Protein 3HM0 (pdb70)

InterPro domains:
  IPR006683 Thioesterase domain [PF03061] (31-117)
  IPR006684 Acyl-CoA thioester hydrolase YbgC/YbaW family [PIRSF003230] (13-144)
  IPR006684 Acyl-CoA thioester hydrolase YbgC/YbaW family [TIGR00051] (20-134)
  IPR008272 4-hydroxybenzoyl-CoA thioesterase, active site [PS01328] (21-38)
  IPR014166 Tol-Pal system-associated acyl-CoA thioesterase [TIGR02799] (16-141)
  IPR029069 HotDog domain superfamily [SSF54637] (15-143)
  IPR050563 4-hydroxybenzoyl-CoA thioesterase [PTHR31793] (11-143)

Foldseek 3Di:
DFWDKDKDWAAPVQDDPVQFGDPCVVVVVQVVSVQVVCVVVPCHQCNQQVCVVPFRKHKDWDDKDKDFDATHHHGFMKIKTKDWDADDFFKTKMWIWIDRPPRTGMIMIIIMGMAGPVRHTDTDDD/DWDKDKDWAAPVQDDPVQFGDPVCVVVVQVVSVVVVDVVPHAQQPQRPHFRKDKDWDDKDKDFDATHGHGQIKMKTKDWPADDFQKTKMWIFIARVPHTGMIMIIIIGMATPVGDGDTDDDD/DWDKDKDWAAPVQDDPVFFGDPCVVVVVVVVRVQVVCVVVVDGQVNQCPQPVNAGKDKDWPDKDKDFDATDGHGQIKMKIKDWDDDDQFKTKMWIFIDRPPHTGMIMIIIMGMDGPVRHTDGDD/DFWDKDKDAAAPVQCDPVQFGDPVVVVVVQVVSVVVVQVVVPDCPKDKDWPDKDKDFDATHGHGQIKMKIWDWPDDDFQKTKIWIWIARVPHTGMIMIIIMGMDHPVGDGDGDD

Solvent-accessible surface area: 21545 Å² total; per-residue (Å²): 143,81,62,64,92,66,100,9,60,1,13,35,12,3,3,13,36,18,29,28,6,7,20,5,29,8,0,15,0,0,9,15,3,17,10,20,24,25,60,93,101,48,37,37,16,62,84,4,17,67,24,101,94,70,60,86,14,22,52,37,11,47,42,0,57,0,59,15,50,128,62,0,86,60,64,21,64,0,22,1,54,1,70,44,58,139,119,109,40,39,86,8,40,2,40,0,42,0,25,75,56,178,41,59,6,0,24,1,87,2,24,5,1,1,24,6,116,141,38,37,93,95,76,34,69,259,129,59,58,85,66,98,6,57,1,10,18,14,3,4,10,36,36,27,38,5,7,23,4,28,8,0,14,0,0,10,20,3,19,32,16,22,60,89,85,86,92,107,48,33,90,30,80,145,70,61,15,22,15,77,33,13,49,53,0,61,0,54,12,64,127,66,0,78,15,13,23,80,0,17,1,58,1,82,66,54,148,86,84,23,45,74,14,56,4,46,0,53,0,19,78,61,105,44,60,6,0,36,6,54,3,33,6,3,2,18,6,114,153,32,33,99,97,174,31,98,107,165,119,79,69,87,66,100,7,62,1,13,35,14,3,3,12,53,30,29,37,4,9,20,5,28,8,0,13,0,0,9,17,3,26,9,15,24,26,50,88,80,66,70,33,15,57,78,9,26,77,30,77,57,68,76,113,3,29,65,37,13,36,50,0,55,0,59,15,53,142,68,0,84,50,64,18,74,0,21,1,54,1,73,57,47,166,116,124,44,48,86,25,66,8,44,0,55,0,16,77,57,169,52,64,5,0,33,3,123,2,32,5,2,5,20,34,75,93,40,47,90,25,74,53,125,153,79,72,54,78,60,99,5,61,1,12,21,13,4,3,12,38,33,26,34,6,9,21,5,27,8,0,15,0,0,11,23,2,22,31,16,19,44,66,87,90,72,101,137,147,88,20,105,40,10,61,48,0,50,0,56,14,49,130,72,0,87,11,21,20,70,0,19,1,60,1,73,49,59,144,119,51,47,44,109,16,42,2,34,0,62,0,24,76,56,177,47,63,4,1,39,4,136,1,38,6,7,20,30,10,77,101,42,45,82,98,75,45,185

Secondary structure (DSSP, 8-state):
-PPEEEEEE--GGGB-TTSSB-TTHHHHHHHHHHHHHHHTTS--HHHHHHTTTSS-EEEEEEEEEEEE-SPPPTTPEEEEEEEEEEE-SSEEEEEEEEEETTEEEEEEEEEEEEEETTS-B-PPP-/--EEEEEE--GGGB-TTSBB-HHHHHHHHHHHHHHHHHH---TTT-TTSS-EEEEEEEEEEEE-S--BTTPEEEEEEEEEEE-SSEEEEEEEEEETTEEEEEEEEEEEEEETT--B------/-PEEEEEE--GGGB-TTSBB-HHHHHHHHHHHHHHHHHHTT--HHHHTTTSSSS--EEEEEEEEEEE-SPPBTT-EEEEEEEEEEE-SSEEEEEEEEEETTEEEEEEEEEEEEE-TTS-B----/-PPEEEEEE--GGGB-TTSSB-TTHHHHHHHHHHHHHHHTTT---EEEEEEEEEEEE-S---TT-EEEEEEEEEEE-SSEEEEEEEEEETTEEEEEEEEEEEEEETTS-B----

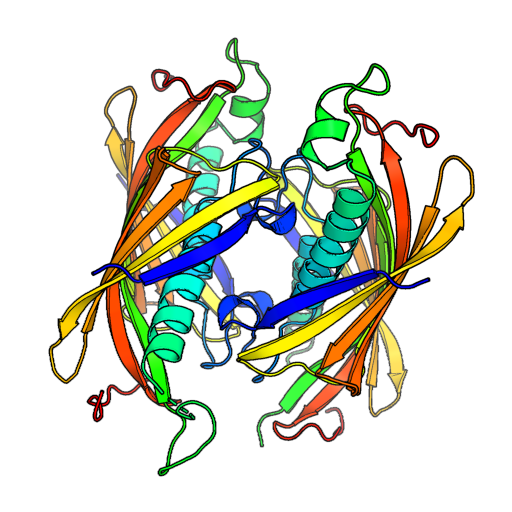Radius of gyration: 22.09 Å; Cα contacts (8 Å, |Δi|>4): 1169; chains: 4; bounding box: 58×60×54 Å

Organism: Bartonella henselae (strain ATCC 49882 / DSM 28221 / CCUG 30454 / Houston 1) (NCBI:txid283166)

CATH classification: 3.10.129.10

Sequence (486 aa):
NAFHDFQARVYVADTDFSGVVYHARYLEFFERGRSEFLRDTGFNNTLLASGVEGEKLFFVVRHMEINFSRPAQIDNLLTIKTRISRLQGARFFMEQYILHGESMLVTAKVEIALINEEGKPRRLPKAFHDFQARVYVADTDFSGVVYHARYLEFFERGRSEFLRDTGLLASGVEGEKLFFVVRHMEINFSRPAQIDNLLTIKTRISRLQGARFFMEQYILHGESMLVTAKVEIALINEEGKPRRLPKEAFHDFQARVYVADTDFSGVVYHARYLEFFERGRSEFLRDTGFNNTLLASGVEGEKLFFVVRHMEINFSRPAQIDNLLTIKTRISRLQGARFFMEQYILHGESMLVTAKVEIALINEEGKPRRLPNAFHDFQARVYVADTDFSGVVYHARYLEFFERGRSEFLRDTGFEKLFFVVRHMEINFSRPAQIDNLLTIKTRISRLQGARFFMEQYILHGESMLVTAKVEIALINEEGKPRRLP

B-factor: mean 37.35, std 13.39, range [11.62, 83.62]

Nearest PDB structures (foldseek):
  3hm0-assembly1_C  TM=9.930E-01  e=1.704E-21  Bartonella henselae
  3hm0-assembly1_B  TM=9.933E-01  e=1.214E-20  Bartonella henselae
  3hm0-assembly1_D  TM=9.948E-01  e=3.329E-19  Bartonella henselae
  5byu-assembly1_A  TM=9.164E-01  e=1.065E-09  Legionella pneumophila subsp. pneumophila str. Philadelphia 1
  8qs0-assembly2_DDD  TM=8.068E-01  e=2.323E-06  Lemna aequinoctialis

Structure (mmCIF, N/CA/C/O backbone):
data_3HM0
#
_entry.id   3HM0
#
_cell.length_a   62.639
_cell.length_b   87.853
_cell.length_c   96.910
_cell.angle_alpha   90.000
_cell.angle_beta   90.000
_cell.angle_gamma   90.000
#
_symmetry.space_group_name_H-M   'P 21 21 21'
#
loop_
_entity.id
_entity.type
_entity.pdbx_description
1 polymer 'Probable Thioesterase'
2 water water
#
loop_
_atom_site.group_PDB
_atom_site.id
_atom_site.type_symbol
_atom_site.label_atom_id
_atom_site.label_alt_id
_atom_site.label_comp_id
_atom_site.label_asym_id
_atom_site.label_entity_id
_atom_site.label_seq_id
_atom_site.pdbx_PDB_ins_code
_atom_site.Cartn_x
_atom_site.Cartn_y
_atom_site.Cartn_z
_atom_site.occupancy
_atom_site.B_iso_or_equiv
_atom_site.auth_seq_id
_atom_site.auth_comp_id
_atom_site.auth_asym_id
_atom_site.auth_atom_id
_atom_site.pdbx_PDB_model_num
ATOM 1 N N . ASN A 1 34 ? 65.062 48.208 18.621 1.00 56.26 13 ASN A N 1
ATOM 2 C CA . ASN A 1 34 ? 64.058 47.992 17.542 1.00 56.49 13 ASN A CA 1
ATOM 3 C C . ASN A 1 34 ? 62.649 47.658 18.074 1.00 56.04 13 ASN A C 1
ATOM 4 O O . ASN A 1 34 ? 62.250 46.481 18.150 1.00 56.10 13 ASN A O 1
ATOM 9 N N . ALA A 1 35 ? 61.903 48.708 18.423 1.00 55.11 14 ALA A N 1
ATOM 10 C CA . ALA A 1 35 ? 60.587 48.573 19.048 1.00 54.12 14 ALA A CA 1
ATOM 11 C C . ALA A 1 35 ? 59.484 48.179 18.058 1.00 53.26 14 ALA A C 1
ATOM 12 O O . ALA A 1 35 ? 59.636 48.342 16.853 1.00 53.47 14 ALA A O 1
ATOM 14 N N . PHE A 1 36 ? 58.389 47.638 18.585 1.00 52.45 15 PHE A N 1
ATOM 15 C CA . PHE A 1 36 ? 57.165 47.401 17.816 1.00 51.52 15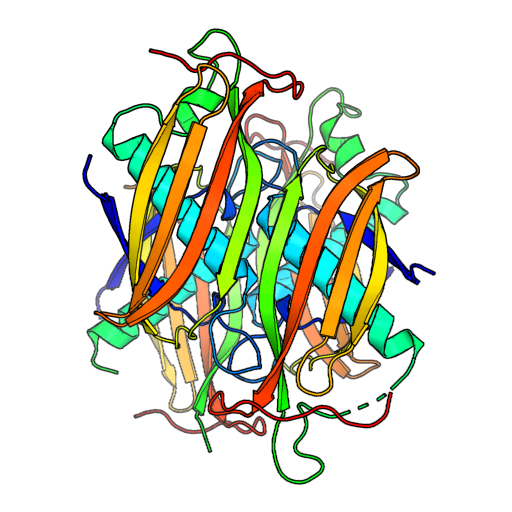 PHE A CA 1
ATOM 16 C C . PHE A 1 36 ? 56.329 48.672 17.739 1.00 50.89 15 PHE A C 1
ATOM 17 O O . PHE A 1 36 ? 55.943 49.217 18.768 1.00 51.20 15 PHE A O 1
ATOM 25 N N . HIS A 1 37 ? 56.033 49.139 16.533 1.00 49.93 16 HIS A N 1
ATOM 26 C CA . HIS A 1 37 ? 55.114 50.259 16.379 1.00 48.86 16 HIS A CA 1
ATOM 27 C C . HIS A 1 37 ? 53.702 49.787 16.654 1.00 47.86 16 HIS A C 1
ATOM 28 O O . HIS A 1 37 ? 53.319 48.704 16.220 1.00 47.90 16 HIS A O 1
ATOM 35 N N . ASP A 1 38 ? 52.946 50.604 17.383 1.00 46.66 17 ASP A N 1
ATOM 36 C CA . ASP A 1 38 ? 51.578 50.285 17.781 1.00 45.52 17 ASP A CA 1
ATOM 37 C C . ASP A 1 38 ? 50.560 51.104 16.994 1.00 44.37 17 ASP A C 1
ATOM 38 O O . ASP A 1 38 ? 50.687 52.336 16.870 1.00 44.13 17 ASP A O 1
ATOM 43 N N . PHE A 1 39 ? 49.550 50.403 16.477 1.00 42.64 18 PHE A N 1
ATOM 44 C CA . PHE A 1 39 ? 48.409 51.029 15.830 1.00 40.86 18 PHE A CA 1
ATOM 45 C C . PHE A 1 39 ? 47.073 50.341 16.158 1.00 39.69 18 PHE A C 1
ATOM 46 O O . PHE A 1 39 ? 46.964 49.113 16.136 1.00 39.40 18 PHE A O 1
ATOM 54 N N . GLN A 1 40 ? 46.055 51.141 16.450 1.00 38.09 19 GLN A N 1
ATOM 55 C CA . GLN A 1 40 ? 44.755 50.602 16.812 1.00 37.20 19 GLN A CA 1
ATOM 56 C C . GLN A 1 40 ? 43.720 50.734 15.687 1.00 36.19 19 GLN A C 1
ATOM 57 O O . GLN A 1 40 ? 43.725 51.698 14.921 1.00 36.26 19 GLN A O 1
ATOM 63 N N . ALA A 1 41 ? 42.847 49.742 15.589 1.00 34.67 20 ALA A N 1
ATOM 64 C CA . ALA A 1 41 ? 41.681 49.828 14.724 1.00 33.52 20 ALA A CA 1
ATOM 65 C C . ALA A 1 41 ? 40.527 49.099 15.377 1.00 32.11 20 ALA A C 1
ATOM 66 O O . ALA A 1 41 ? 40.725 48.125 16.106 1.00 32.04 20 ALA A O 1
ATOM 68 N N . ARG A 1 42 ? 39.333 49.607 15.124 1.00 30.64 21 ARG A N 1
ATOM 69 C CA . ARG A 1 42 ? 38.086 49.036 15.608 1.00 29.61 21 ARG A CA 1
ATOM 70 C C . ARG A 1 42 ? 37.528 48.025 14.581 1.00 28.15 21 ARG A C 1
ATOM 71 O O . ARG A 1 42 ? 37.788 48.128 13.384 1.00 27.15 21 ARG A O 1
ATOM 79 N N . VAL A 1 43 ? 36.773 47.044 15.057 1.00 26.94 22 VAL A N 1
ATOM 80 C CA . VAL A 1 43 ? 36.123 46.099 14.167 1.00 25.67 22 VAL A CA 1
ATOM 81 C C . VAL A 1 43 ? 34.682 46.538 13.968 1.00 25.58 22 VAL A C 1
ATOM 82 O O . VAL A 1 43 ? 33.934 46.721 14.928 1.00 25.27 22 VAL A O 1
ATOM 86 N N . TYR A 1 44 ? 34.308 46.673 12.705 1.00 24.82 23 TYR A N 1
ATOM 87 C CA . TYR A 1 44 ? 32.985 47.064 12.302 1.00 24.28 23 TYR A CA 1
ATOM 88 C C . TYR A 1 44 ? 32.280 45.916 11.581 1.00 23.86 23 TYR A C 1
ATOM 89 O O . TYR A 1 44 ? 32.889 44.871 11.344 1.00 24.13 23 TYR A O 1
ATOM 98 N N . VAL A 1 45 ? 31.006 46.101 11.220 1.00 23.32 24 VAL A N 1
ATOM 99 C CA . VAL A 1 45 ? 30.239 45.025 10.592 1.00 22.57 24 VAL A CA 1
ATOM 100 C C . VAL A 1 45 ? 30.935 44.482 9.328 1.00 22.78 24 VAL A C 1
ATOM 101 O O . VAL A 1 45 ? 30.952 43.269 9.074 1.00 23.19 24 VAL A O 1
ATOM 105 N N . ALA A 1 46 ? 31.528 45.396 8.558 1.00 22.40 25 ALA A N 1
ATOM 106 C CA . ALA A 1 46 ? 32.237 45.088 7.328 1.00 21.27 25 ALA A CA 1
ATOM 107 C C . ALA A 1 46 ? 33.320 44.026 7.545 1.00 21.39 25 ALA A C 1
ATOM 108 O O . ALA A 1 46 ? 33.622 43.239 6.651 1.00 21.86 25 ALA A O 1
ATOM 110 N N . ASP A 1 47 ? 33.900 43.995 8.733 1.00 21.42 26 ASP A N 1
ATOM 111 C CA . ASP A 1 47 ? 35.065 43.144 8.971 1.00 21.78 26 ASP A CA 1
ATOM 112 C C . ASP A 1 47 ? 34.675 41.687 9.267 1.00 22.57 26 ASP A C 1
ATOM 113 O O . ASP A 1 47 ? 35.531 40.797 9.230 1.00 22.55 26 ASP A O 1
ATOM 118 N N . THR A 1 48 ? 33.379 41.459 9.505 1.00 22.92 27 THR A N 1
ATOM 119 C CA . THR A 1 48 ? 32.890 40.209 10.071 1.00 23.22 27 THR A CA 1
ATOM 120 C C . THR A 1 48 ? 32.340 39.277 9.011 1.00 23.95 27 THR A C 1
ATOM 121 O O . THR A 1 48 ? 32.064 39.711 7.870 1.00 24.69 27 THR A O 1
ATOM 125 N N . ASP A 1 49 ? 32.208 37.996 9.380 1.00 23.61 28 ASP A N 1
ATOM 126 C CA . ASP A 1 49 ? 31.525 37.030 8.523 1.00 23.63 28 ASP A CA 1
ATOM 127 C C . ASP A 1 49 ? 30.365 36.329 9.203 1.00 23.86 28 ASP A C 1
ATOM 128 O O . ASP A 1 49 ? 30.056 36.585 10.369 1.00 23.35 28 ASP A O 1
ATOM 133 N N . PHE A 1 50 ? 29.713 35.436 8.468 1.00 24.60 29 PHE A N 1
ATOM 134 C CA . PHE A 1 50 ? 28.575 34.725 9.041 1.00 25.70 29 PHE A CA 1
ATOM 135 C C . PHE A 1 50 ? 28.891 33.856 10.276 1.00 26.08 29 PHE A C 1
ATOM 136 O O . PHE A 1 50 ? 27.974 33.487 10.993 1.00 27.52 29 PHE A O 1
ATOM 144 N N . SER A 1 51 ? 30.164 33.585 10.565 1.00 25.52 30 SER A N 1
ATOM 145 C CA . SER A 1 51 ? 30.501 32.772 11.731 1.00 25.03 30 SER A CA 1
ATOM 146 C C . SER A 1 51 ? 30.557 33.611 12.982 1.00 25.23 30 SER A C 1
ATOM 147 O O . SER A 1 51 ? 30.859 33.099 14.055 1.00 25.54 30 SER A O 1
ATOM 150 N N . GLY A 1 52 ? 30.292 34.911 12.848 1.00 25.22 31 GLY A N 1
ATOM 151 C CA . GLY A 1 52 ? 30.158 35.791 14.012 1.00 24.10 31 GLY A CA 1
ATOM 152 C C . GLY A 1 52 ? 31.354 36.658 14.331 1.00 24.39 31 GLY A C 1
ATOM 153 O O . GLY A 1 52 ? 31.276 37.502 15.225 1.00 25.22 31 GLY A O 1
ATOM 154 N N . VAL A 1 53 ? 32.464 36.482 13.612 1.00 23.74 32 VAL A N 1
ATOM 155 C CA . VAL A 1 53 ? 33.722 37.149 13.973 1.00 22.82 32 VAL A CA 1
ATOM 156 C C . VAL A 1 53 ? 34.446 37.673 12.737 1.00 22.37 32 VAL A C 1
ATOM 157 O O . VAL A 1 53 ? 33.918 37.596 11.628 1.00 22.53 32 VAL A O 1
ATOM 161 N N . VAL A 1 54 ? 35.643 38.215 12.911 1.00 21.30 33 VAL A N 1
ATOM 162 C CA . VAL A 1 54 ? 36.327 38.862 11.794 1.00 20.32 33 VAL A CA 1
ATOM 163 C C . VAL A 1 54 ? 36.653 37.863 10.684 1.00 20.41 33 VAL A C 1
ATOM 164 O O . VAL A 1 54 ? 37.220 36.817 10.947 1.00 21.53 33 VAL A O 1
ATOM 168 N N . TYR A 1 55 ? 36.296 38.180 9.442 1.00 20.19 34 TYR A N 1
ATOM 169 C CA . TYR A 1 55 ? 36.600 37.313 8.303 1.00 19.42 34 TYR A CA 1
ATOM 170 C C . TYR A 1 55 ? 38.118 37.198 8.200 1.00 20.08 34 TYR A C 1
ATOM 171 O O . TYR A 1 55 ? 38.839 38.163 8.521 1.00 20.05 34 TYR A O 1
ATOM 180 N N . HIS A 1 56 ? 38.615 36.034 7.764 1.00 20.51 35 HIS A N 1
ATOM 181 C CA . HIS A 1 56 ? 40.062 35.753 7.858 1.00 20.57 35 HIS A CA 1
ATOM 182 C C . HIS A 1 56 ? 40.890 36.704 6.991 1.00 20.14 35 HIS A C 1
ATOM 183 O O . HIS A 1 56 ? 41.949 37.153 7.411 1.00 20.54 35 HIS A O 1
ATOM 190 N N . ALA A 1 57 ? 40.394 37.038 5.806 1.00 19.56 36 ALA A N 1
ATOM 191 C CA . ALA A 1 57 ? 41.120 37.960 4.908 1.00 19.07 36 ALA A CA 1
ATOM 192 C C . ALA A 1 57 ? 41.138 39.409 5.395 1.00 19.19 36 ALA A C 1
ATOM 193 O O . ALA A 1 57 ? 41.995 40.160 4.981 1.00 19.90 36 ALA A O 1
ATOM 195 N N . ARG A 1 58 ? 40.209 39.811 6.267 1.00 19.27 37 ARG A N 1
ATOM 196 C CA . ARG A 1 58 ? 40.224 41.187 6.757 1.00 19.54 37 ARG A CA 1
ATOM 197 C C . ARG A 1 58 ? 41.415 41.455 7.687 1.00 20.17 37 ARG A C 1
ATOM 198 O O . ARG A 1 58 ? 41.915 42.587 7.738 1.00 20.06 37 ARG A O 1
ATOM 206 N N . TYR A 1 59 ? 41.888 40.421 8.389 1.00 20.78 38 TYR A N 1
ATOM 207 C CA . TYR A 1 59 ? 43.122 40.560 9.192 1.00 21.96 38 TYR A CA 1
ATOM 208 C C . TYR A 1 59 ? 44.279 41.040 8.341 1.00 22.07 38 TYR A C 1
ATOM 209 O O . TYR A 1 59 ? 45.111 41.784 8.830 1.00 23.09 38 TYR A O 1
ATOM 218 N N . LEU A 1 60 ? 44.335 40.632 7.075 1.00 22.31 39 LEU A N 1
ATOM 219 C CA . LEU A 1 60 ? 45.369 41.138 6.167 1.00 23.24 39 LEU A CA 1
ATOM 220 C C . LEU A 1 60 ? 45.203 42.638 5.850 1.00 24.18 39 LEU A C 1
ATOM 221 O O . LEU A 1 60 ? 46.184 43.313 5.561 1.00 24.07 39 LEU A O 1
ATOM 226 N N . GLU A 1 61 ? 43.972 43.148 5.893 1.00 25.15 40 GLU A N 1
ATOM 227 C CA . GLU A 1 61 ? 43.755 44.594 5.746 1.00 25.56 40 GLU A CA 1
ATOM 228 C C . GLU A 1 61 ? 44.300 45.322 6.941 1.00 25.46 40 GLU A C 1
ATOM 229 O O . GLU A 1 61 ? 44.966 46.348 6.783 1.00 25.65 40 GLU A O 1
ATOM 235 N N . PHE A 1 62 ? 44.039 44.777 8.130 1.00 25.31 41 PHE A N 1
ATOM 236 C CA . PHE A 1 62 ? 44.560 45.349 9.364 1.00 25.55 41 PHE A CA 1
ATOM 237 C C . PHE A 1 62 ? 46.097 45.320 9.394 1.00 25.57 41 PHE A C 1
ATOM 238 O O . PHE A 1 62 ? 46.733 46.308 9.762 1.00 25.81 41 PHE A O 1
ATOM 246 N N . PHE A 1 63 ? 46.701 44.206 8.977 1.00 25.59 42 PHE A N 1
ATOM 247 C CA . PHE A 1 63 ? 48.169 44.132 8.866 1.00 25.30 42 PHE A CA 1
ATOM 248 C C . PHE A 1 63 ? 48.726 45.166 7.907 1.00 26.04 42 PHE A C 1
ATOM 249 O O . PHE A 1 63 ? 49.763 45.744 8.190 1.00 25.84 42 PHE A O 1
ATOM 257 N N . GLU A 1 64 ? 48.049 45.370 6.768 1.00 27.02 43 GLU A N 1
ATOM 258 C CA . GLU A 1 64 ? 48.403 46.417 5.802 1.00 28.58 43 GLU A CA 1
ATOM 259 C C . GLU A 1 64 ? 48.380 47.837 6.432 1.00 29.07 43 GLU A C 1
ATOM 260 O O . GLU A 1 64 ? 49.285 48.631 6.191 1.00 29.33 43 GLU A O 1
ATOM 266 N N . ARG A 1 65 ? 47.364 48.132 7.247 1.00 29.42 44 ARG A N 1
ATOM 267 C CA . ARG A 1 65 ? 47.305 49.379 8.033 1.00 29.60 44 ARG A CA 1
ATOM 268 C C . ARG A 1 65 ? 48.536 49.556 8.918 1.00 29.63 44 ARG A C 1
ATOM 269 O O . ARG A 1 65 ? 49.091 50.655 9.011 1.00 29.35 44 ARG A O 1
ATOM 277 N N . GLY A 1 66 ? 48.956 48.470 9.560 1.00 29.77 45 GLY A N 1
ATOM 278 C CA . GLY A 1 66 ? 50.136 48.488 10.424 1.00 29.76 45 GLY A CA 1
ATOM 279 C C . GLY A 1 66 ? 51.372 48.886 9.645 1.00 29.74 45 GLY A C 1
ATOM 280 O O . GLY A 1 66 ? 52.104 49.768 10.063 1.00 29.65 45 GLY A O 1
ATOM 281 N N . ARG A 1 67 ? 51.579 48.235 8.501 1.00 29.80 46 ARG A N 1
ATOM 282 C CA . ARG A 1 67 ? 52.725 48.480 7.641 1.00 29.95 46 ARG A CA 1
ATOM 283 C C . ARG A 1 67 ? 52.696 49.886 7.080 1.00 30.63 46 ARG A C 1
ATOM 284 O O . ARG A 1 67 ? 53.693 50.573 7.150 1.00 32.09 46 ARG A O 1
ATOM 292 N N . SER A 1 68 ? 51.569 50.318 6.521 1.00 30.92 47 SER A N 1
ATOM 293 C CA . SER A 1 68 ? 51.442 51.677 5.987 1.00 31.37 47 SER A CA 1
ATOM 294 C C . SER A 1 68 ? 51.721 52.760 7.032 1.00 32.13 47 SER A C 1
ATOM 295 O O . SER A 1 68 ? 52.269 53.807 6.701 1.00 32.58 47 SER A O 1
ATOM 298 N N . GLU A 1 69 ? 51.320 52.508 8.274 1.00 33.07 48 GLU A N 1
ATOM 299 C CA . GLU A 1 69 ? 51.474 53.483 9.336 1.00 34.90 48 GLU A CA 1
ATOM 300 C C . GLU A 1 69 ? 52.918 53.516 9.808 1.00 36.58 48 GLU A C 1
ATOM 301 O O . GLU A 1 69 ? 53.401 54.549 10.292 1.00 36.98 48 GLU A O 1
ATOM 307 N N . PHE A 1 70 ? 53.594 52.377 9.673 1.00 38.02 49 PHE A N 1
ATOM 308 C CA . PHE A 1 70 ? 55.023 52.276 9.917 1.00 39.32 49 PHE A CA 1
ATOM 309 C C . PHE A 1 70 ? 55.719 53.158 8.883 1.00 40.48 49 PHE A C 1
ATOM 310 O O . PHE A 1 70 ? 56.496 54.042 9.240 1.00 40.47 49 PHE A O 1
ATOM 318 N N . LEU A 1 71 ? 55.394 52.941 7.610 1.00 41.64 50 LEU A N 1
ATOM 319 C CA . LEU A 1 71 ? 56.025 53.655 6.513 1.00 43.34 50 LEU A CA 1
ATOM 320 C C . LEU A 1 71 ? 55.840 55.164 6.627 1.00 44.40 50 LEU A C 1
ATOM 321 O O . LEU A 1 71 ? 56.761 55.919 6.376 1.00 44.59 50 LEU A O 1
ATOM 326 N N . ARG A 1 7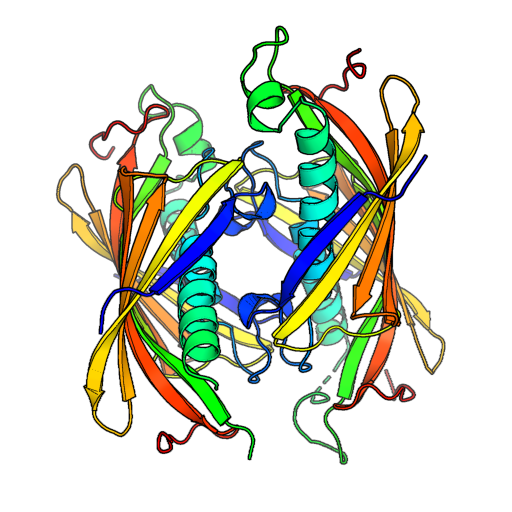2 ? 54.654 55.597 7.034 1.00 46.03 51 ARG A N 1
ATOM 327 C CA . ARG A 1 72 ? 54.377 57.015 7.189 1.00 47.37 51 ARG A CA 1
ATOM 328 C C . ARG A 1 72 ? 55.087 57.581 8.433 1.00 48.68 51 ARG A C 1
ATOM 329 O O . ARG A 1 72 ? 55.474 58.758 8.453 1.00 49.26 51 ARG A O 1
ATOM 337 N N . ASP A 1 73 ? 55.277 56.735 9.454 1.00 49.66 52 ASP A N 1
ATOM 338 C CA . ASP A 1 73 ? 55.932 57.128 10.714 1.00 50.11 52 ASP A CA 1
ATOM 339 C C . ASP A 1 73 ? 57.354 57.600 10.468 1.00 50.95 52 ASP A C 1
ATOM 340 O O . ASP A 1 73 ? 57.997 58.168 11.367 1.00 51.08 52 ASP A O 1
ATOM 345 N N . THR A 1 74 ? 57.844 57.322 9.256 1.00 51.27 53 THR A N 1
ATOM 346 C CA . THR A 1 74 ? 59.233 57.550 8.899 1.00 51.29 53 THR A CA 1
ATOM 347 C C . THR A 1 74 ? 59.318 58.583 7.781 1.00 51.38 53 THR A C 1
ATOM 348 O O . THR A 1 74 ? 60.089 59.534 7.881 1.00 51.89 53 THR A O 1
ATOM 352 N N . GLY A 1 75 ? 58.540 58.395 6.715 1.00 51.18 54 GLY A N 1
ATOM 353 C CA . GLY A 1 75 ? 58.520 59.374 5.640 1.00 50.74 54 GLY A CA 1
ATOM 354 C C . GLY A 1 75 ? 57.958 58.968 4.294 1.00 50.33 54 GLY A C 1
ATOM 355 O O . GLY A 1 75 ? 57.199 59.729 3.698 1.00 51.25 54 GLY A O 1
ATOM 356 N N . PHE A 1 76 ? 58.317 57.789 3.794 1.00 49.51 55 PHE A N 1
ATOM 357 C CA . PHE A 1 76 ? 57.996 57.442 2.399 1.00 48.33 55 PHE A CA 1
ATOM 358 C C . PHE A 1 76 ? 56.618 56.781 2.208 1.00 47.67 55 PHE A C 1
ATOM 359 O O . PHE A 1 76 ? 56.537 55.545 2.052 1.00 47.92 55 PHE A O 1
ATOM 361 N N . ASN A 1 77 ? 55.545 57.582 2.200 1.00 45.69 56 ASN A N 1
ATOM 362 C CA . ASN A 1 77 ? 54.203 57.012 2.027 1.00 44.34 56 ASN A CA 1
ATOM 363 C C . ASN A 1 77 ? 53.933 56.430 0.626 1.00 43.14 56 ASN A C 1
ATOM 364 O O . ASN A 1 77 ? 54.778 56.540 -0.273 1.00 43.28 56 ASN A O 1
ATOM 369 N N . ASN A 1 78 ? 52.766 55.822 0.441 1.00 41.23 57 ASN A N 1
ATOM 370 C CA . ASN A 1 78 ? 52.459 55.134 -0.811 1.00 40.08 57 ASN A CA 1
ATOM 371 C C . ASN A 1 78 ? 52.267 56.091 -1.983 1.00 39.39 57 ASN A C 1
ATOM 372 O O . ASN A 1 78 ? 52.575 55.759 -3.130 1.00 38.89 57 ASN A O 1
ATOM 377 N N . THR A 1 79 ? 51.764 57.285 -1.677 1.00 38.91 58 THR A N 1
ATOM 378 C CA . THR A 1 79 ? 51.618 58.363 -2.652 1.00 38.01 58 THR A CA 1
ATOM 379 C C . THR A 1 79 ? 52.983 58.888 -3.122 1.00 37.09 58 THR A C 1
ATOM 380 O O . THR A 1 79 ? 53.155 59.174 -4.309 1.00 36.50 58 THR A O 1
ATOM 384 N N . LEU A 1 80 ? 53.942 58.999 -2.202 1.00 35.94 59 LEU A N 1
ATOM 385 C CA . LEU A 1 80 ? 55.272 59.498 -2.545 1.00 35.55 59 LEU A CA 1
ATOM 386 C C . LEU A 1 80 ? 55.996 58.554 -3.491 1.00 34.95 59 LEU A C 1
ATOM 387 O O . LEU A 1 80 ? 56.443 58.971 -4.568 1.00 34.36 59 LEU A O 1
ATOM 392 N N . LEU A 1 81 ? 56.070 57.281 -3.100 1.00 34.23 60 LEU A N 1
ATOM 393 C CA . LEU A 1 81 ? 56.608 56.223 -3.955 1.00 34.10 60 LEU A CA 1
ATOM 394 C C . LEU A 1 81 ? 55.884 56.093 -5.301 1.00 34.11 60 LEU A C 1
ATOM 395 O O . LEU A 1 81 ? 56.528 55.881 -6.345 1.00 34.25 60 LEU A O 1
ATOM 400 N N . ALA A 1 82 ? 54.560 56.245 -5.288 1.00 33.68 61 ALA A N 1
ATOM 401 C CA . ALA A 1 82 ? 53.771 56.098 -6.516 1.00 33.52 61 ALA A CA 1
ATOM 402 C C . ALA A 1 82 ? 53.834 57.309 -7.416 1.00 33.49 61 ALA A C 1
ATOM 403 O O . ALA A 1 82 ? 53.495 57.210 -8.582 1.00 33.97 61 ALA A O 1
ATOM 405 N N . SER A 1 83 ? 54.226 58.458 -6.875 1.00 33.72 62 SER A N 1
ATOM 406 C CA . SER A 1 83 ? 54.125 59.731 -7.599 1.00 33.90 62 SER A CA 1
ATOM 407 C C . SER A 1 83 ? 55.044 59.797 -8.809 1.00 34.27 62 SER A C 1
ATOM 408 O O . SER A 1 83 ? 54.679 60.354 -9.827 1.00 34.68 62 SER A O 1
ATOM 411 N N . GLY A 1 84 ? 56.224 59.200 -8.699 1.00 34.91 63 GLY A N 1
ATOM 412 C CA . GLY A 1 84 ? 57.233 59.289 -9.735 1.00 35.78 63 GLY A CA 1
ATOM 413 C C . GLY A 1 84 ? 58.447 60.076 -9.267 1.00 36.65 63 GLY A C 1
ATOM 414 O O . GLY A 1 84 ? 59.457 60.126 -9.961 1.00 36.52 63 GLY A O 1
ATOM 415 N N . VAL A 1 85 ? 58.348 60.674 -8.082 1.00 37.61 64 VAL A N 1
ATOM 416 C CA . VAL A 1 85 ? 59.377 61.561 -7.550 1.00 39.04 64 VAL A CA 1
ATOM 417 C C . VAL A 1 85 ? 60.792 60.979 -7.572 1.00 40.08 64 VAL A C 1
ATOM 418 O O . VAL A 1 85 ? 61.763 61.710 -7.771 1.00 40.83 64 VAL A O 1
ATOM 422 N N . GLU A 1 86 ? 60.889 59.667 -7.358 1.00 40.88 65 GLU A N 1
ATOM 423 C CA . GLU A 1 86 ? 62.153 58.954 -7.291 1.00 41.09 65 GLU A CA 1
ATOM 424 C C . GLU A 1 86 ? 62.740 58.693 -8.686 1.00 41.21 65 GLU A C 1
ATOM 425 O O . GLU A 1 86 ? 63.839 58.169 -8.819 1.00 41.74 65 GLU A O 1
ATOM 431 N N . GLY A 1 87 ? 62.023 59.075 -9.733 1.00 41.60 66 GLY A N 1
ATOM 432 C CA . GLY A 1 87 ? 62.492 58.827 -11.099 1.00 41.94 66 GLY A CA 1
ATOM 433 C C . GLY A 1 87 ? 61.526 57.959 -11.883 1.00 42.18 66 GLY A C 1
ATOM 434 O O . GLY A 1 87 ? 61.298 58.188 -13.077 1.00 42.61 66 GLY A O 1
ATOM 435 N N . GLU A 1 88 ? 60.968 56.959 -11.202 1.00 41.86 67 GLU A N 1
ATOM 436 C CA . GLU A 1 88 ? 59.849 56.160 -11.710 1.00 41.56 67 GLU A CA 1
ATOM 437 C C . GLU A 1 88 ? 58.854 55.897 -10.578 1.00 41.10 67 GLU A C 1
ATOM 438 O O . GLU A 1 88 ? 59.174 56.087 -9.404 1.00 41.01 67 GLU A O 1
ATOM 444 N N . LYS A 1 89 ? 57.650 55.458 -10.931 1.00 40.70 68 LYS A N 1
ATOM 445 C CA . LYS A 1 89 ? 56.649 55.115 -9.933 1.00 40.32 68 LYS A CA 1
ATOM 446 C C . LYS A 1 89 ? 56.997 53.777 -9.297 1.00 39.90 68 LYS A C 1
ATOM 447 O O . LYS A 1 89 ? 57.483 52.869 -9.967 1.00 39.72 68 LYS A O 1
ATOM 453 N N . LEU A 1 90 ? 56.763 53.670 -7.995 1.00 39.21 69 LEU A N 1
ATOM 454 C CA . LEU A 1 90 ? 57.241 52.531 -7.223 1.00 38.86 69 LEU A CA 1
ATOM 455 C C . LEU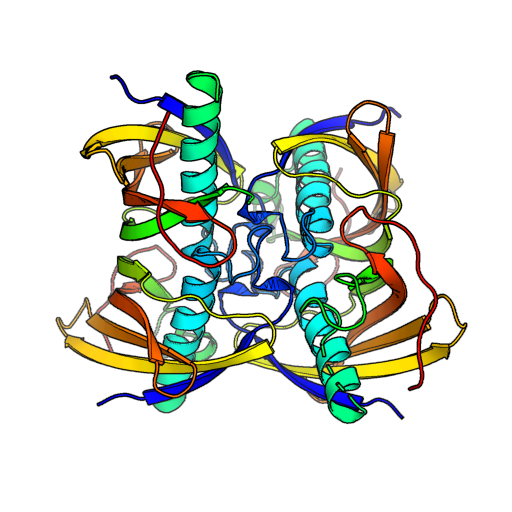 A 1 90 ? 56.178 52.069 -6.258 1.00 38.11 69 LEU A C 1
ATOM 456 O O . LEU A 1 90 ? 55.486 52.889 -5.674 1.00 38.63 69 LEU A O 1
ATOM 461 N N . PHE A 1 91 ? 56.048 50.756 -6.097 1.00 37.29 70 PHE A N 1
ATOM 462 C CA . PHE A 1 91 ? 55.010 50.189 -5.249 1.00 36.53 70 PHE A CA 1
ATOM 463 C C . PHE A 1 91 ? 55.591 49.069 -4.430 1.00 36.50 70 PHE A C 1
ATOM 464 O O . PHE A 1 91 ? 56.399 48.297 -4.915 1.00 36.67 70 PHE A O 1
ATOM 472 N N . PHE A 1 92 ? 55.179 48.988 -3.173 1.00 36.65 71 PHE A N 1
ATOM 473 C CA . PHE A 1 92 ? 55.442 47.813 -2.370 1.00 36.53 71 PHE A CA 1
ATOM 474 C C . PHE A 1 92 ? 54.615 46.624 -2.863 1.00 36.72 71 PHE A C 1
ATOM 475 O O . PHE A 1 92 ? 53.549 46.798 -3.480 1.00 37.02 71 PHE A O 1
ATOM 483 N N . VAL A 1 93 ? 55.143 45.421 -2.645 1.00 36.31 72 VAL A N 1
ATOM 484 C CA . VAL A 1 93 ? 54.443 44.198 -3.013 1.00 35.93 72 VAL A CA 1
ATOM 485 C C . VAL A 1 93 ? 54.758 43.155 -1.967 1.00 35.52 72 VAL A C 1
ATOM 486 O O . VAL A 1 93 ? 55.920 42.978 -1.569 1.00 35.41 72 VAL A O 1
ATOM 490 N N . VAL A 1 94 ? 53.707 42.490 -1.506 1.00 34.89 73 VAL A N 1
ATOM 491 C CA . VAL A 1 94 ? 53.856 41.318 -0.675 1.00 34.41 73 VAL A CA 1
ATOM 492 C C . VAL A 1 94 ? 54.338 40.172 -1.555 1.00 34.13 73 VAL A C 1
ATOM 493 O O . VAL A 1 94 ? 53.720 39.828 -2.571 1.00 33.54 73 VAL A O 1
ATOM 497 N N . ARG A 1 95 ? 55.469 39.605 -1.157 1.00 34.02 74 ARG A N 1
ATOM 498 C CA . ARG A 1 95 ? 56.043 38.481 -1.861 1.00 34.32 74 ARG A CA 1
ATOM 499 C C . ARG A 1 95 ? 55.675 37.154 -1.208 1.00 34.20 74 ARG A C 1
ATOM 500 O O . ARG A 1 95 ? 55.304 36.188 -1.882 1.00 34.81 74 ARG A O 1
ATOM 508 N N . HIS A 1 96 ? 55.776 37.113 0.106 1.00 33.55 75 HIS A N 1
ATOM 509 C CA . HIS A 1 96 ? 55.424 35.934 0.848 1.00 33.71 75 HIS A CA 1
ATOM 510 C C . HIS A 1 96 ? 54.814 36.382 2.164 1.00 33.07 75 HIS A C 1
ATOM 511 O O . HIS A 1 96 ? 55.175 37.417 2.715 1.00 32.53 75 HIS A O 1
ATOM 518 N N . MET A 1 97 ? 53.866 35.597 2.649 1.00 32.91 76 MET A N 1
ATOM 519 C CA . MET A 1 97 ? 53.223 35.886 3.911 1.00 32.91 76 MET A CA 1
ATOM 520 C C . MET A 1 97 ? 52.888 34.565 4.641 1.00 32.89 76 MET A C 1
ATOM 521 O O . MET A 1 97 ? 52.446 33.608 4.014 1.00 32.91 76 MET A O 1
ATOM 526 N N . GLU A 1 98 ? 53.134 34.529 5.948 1.00 33.15 77 GLU A N 1
ATOM 527 C CA . GLU A 1 98 ? 52.736 33.434 6.824 1.00 33.84 77 GLU A CA 1
ATOM 528 C C . GLU A 1 98 ? 51.820 33.962 7.883 1.00 33.35 77 GLU A C 1
ATOM 529 O O . GLU A 1 98 ? 52.224 34.822 8.670 1.00 33.86 77 GLU A O 1
ATOM 535 N N . ILE A 1 99 ? 50.602 33.431 7.947 1.00 32.68 78 ILE A N 1
ATOM 536 C CA . ILE A 1 99 ? 49.659 33.854 8.990 1.00 31.64 78 ILE A CA 1
ATOM 537 C C . ILE A 1 99 ? 49.213 32.709 9.889 1.00 31.07 78 ILE A C 1
ATOM 538 O O . ILE A 1 99 ? 48.892 31.608 9.439 1.00 29.42 78 ILE A O 1
ATOM 543 N N . ASN A 1 100 ? 49.194 33.012 11.174 1.00 31.04 79 ASN A N 1
ATOM 544 C CA . ASN A 1 100 ? 48.633 32.119 12.161 1.00 31.85 79 ASN A CA 1
ATOM 545 C C . ASN A 1 100 ? 47.373 32.718 12.772 1.00 30.74 79 ASN A C 1
ATOM 546 O O . ASN A 1 100 ? 47.434 33.794 13.374 1.00 31.28 79 ASN A O 1
ATOM 551 N N . PHE A 1 101 ? 46.242 32.034 12.623 1.00 29.61 80 PHE A N 1
ATOM 552 C CA . PHE A 1 101 ? 44.974 32.506 13.209 1.00 29.17 80 PHE A CA 1
ATOM 553 C C . PHE A 1 101 ? 44.625 31.788 14.517 1.00 29.82 80 PHE A C 1
ATOM 554 O O . PHE A 1 101 ? 43.988 30.731 14.494 1.00 30.75 80 PHE A O 1
ATOM 562 N N . SER A 1 102 ? 45.027 32.357 15.652 1.00 29.90 81 SER A N 1
ATOM 563 C CA . SER A 1 102 ? 44.856 31.674 16.941 1.00 30.85 81 SER A CA 1
ATOM 564 C C . SER A 1 102 ? 43.501 31.902 17.587 1.00 30.80 81 SER A C 1
ATOM 565 O O . SER A 1 102 ? 42.866 30.964 18.035 1.00 30.70 81 SER A O 1
ATOM 568 N N . ARG A 1 103 ? 43.101 33.164 17.679 1.00 30.80 82 ARG A N 1
ATOM 569 C CA . ARG A 1 103 ? 41.927 33.550 18.413 1.00 31.00 82 ARG A CA 1
ATOM 570 C C . ARG A 1 103 ? 41.182 34.566 17.586 1.00 30.61 82 ARG A C 1
ATOM 571 O O . ARG A 1 103 ? 41.799 35.306 16.805 1.00 30.71 82 ARG A O 1
ATOM 579 N N . PRO A 1 104 ? 39.852 34.625 17.754 1.00 29.87 83 PRO A N 1
ATOM 580 C CA . PRO A 1 104 ? 39.065 35.482 16.887 1.00 29.21 83 PRO A CA 1
ATOM 581 C C . PRO A 1 104 ? 38.853 36.894 17.445 1.00 29.27 83 PRO A C 1
ATOM 582 O O . PRO A 1 104 ? 38.768 37.078 18.667 1.00 28.96 83 PRO A O 1
ATOM 586 N N . ALA A 1 105 ? 38.775 37.885 16.558 1.00 29.16 84 ALA A N 1
ATOM 587 C CA . ALA A 1 105 ? 38.352 39.219 16.979 1.00 29.61 84 ALA A CA 1
ATOM 588 C C . ALA A 1 105 ? 36.853 39.342 16.830 1.00 29.48 84 ALA A C 1
ATOM 589 O O . ALA A 1 105 ? 36.290 38.827 15.889 1.00 29.79 84 ALA A O 1
ATOM 591 N N . GLN A 1 106 ? 36.215 40.011 17.784 1.00 30.18 85 GLN A N 1
ATOM 592 C CA . GLN A 1 106 ? 34.762 40.157 17.820 1.00 30.90 85 GLN A CA 1
ATOM 593 C C . GLN A 1 106 ? 34.355 41.544 17.319 1.00 31.03 85 GLN A C 1
ATOM 594 O O . GLN A 1 106 ? 35.198 42.472 17.275 1.00 31.03 85 GLN A O 1
ATOM 600 N N . ILE A 1 107 ? 33.070 41.681 16.960 1.00 30.87 86 ILE A N 1
ATOM 601 C CA . ILE A 1 107 ? 32.476 42.964 16.580 1.00 30.52 86 ILE A CA 1
ATOM 602 C C . ILE A 1 107 ? 32.767 44.001 17.636 1.00 31.25 86 ILE A C 1
ATOM 603 O O . ILE A 1 107 ? 32.695 43.735 18.836 1.00 31.16 86 ILE A O 1
ATOM 608 N N . ASP A 1 108 ? 33.120 45.188 17.178 1.00 31.86 87 ASP A N 1
ATOM 609 C CA . ASP A 1 108 ? 33.430 46.287 18.086 1.00 32.66 87 ASP A CA 1
ATOM 610 C C . ASP A 1 108 ? 34.724 46.173 18.888 1.00 32.07 87 ASP A C 1
ATOM 611 O O . ASP A 1 108 ? 35.056 47.110 19.607 1.00 31.57 87 ASP A O 1
ATOM 616 N N . ASN A 1 109 ? 35.444 45.051 18.795 1.00 31.90 88 ASN A N 1
ATOM 617 C CA . ASN A 1 109 ? 36.747 44.959 19.476 1.00 32.28 88 ASN A CA 1
ATOM 618 C C . ASN A 1 109 ? 37.641 46.085 19.041 1.00 32.20 88 ASN A C 1
ATOM 619 O O . ASN A 1 109 ? 37.579 46.526 17.889 1.00 32.19 88 ASN A O 1
ATOM 624 N N . LEU A 1 110 ? 38.470 46.543 19.971 1.00 32.36 89 LEU A N 1
ATOM 625 C CA . LEU A 1 110 ? 39.520 47.484 19.664 1.00 32.45 89 LEU A CA 1
ATOM 626 C C . LEU A 1 110 ? 40.816 46.707 19.525 1.00 32.33 89 LEU A C 1
ATOM 627 O O . LEU A 1 110 ? 41.264 46.049 20.476 1.00 32.04 89 LEU A O 1
ATOM 632 N N . LEU A 1 111 ? 41.398 46.765 18.326 1.00 31.88 90 LEU A N 1
ATOM 633 C CA . LEU A 1 111 ? 42.582 45.969 18.011 1.00 31.60 90 LEU A CA 1
ATOM 634 C C . LEU A 1 111 ? 43.873 46.781 18.132 1.00 31.48 90 LEU A C 1
ATOM 635 O O . LEU A 1 111 ? 43.909 47.961 17.773 1.00 31.41 90 LEU A O 1
ATOM 640 N N . THR A 1 112 ? 44.912 46.131 18.657 1.00 31.33 91 THR A N 1
ATOM 641 C CA . THR A 1 112 ? 46.275 46.650 18.671 1.00 31.35 91 THR A CA 1
ATOM 642 C C . THR A 1 112 ? 47.069 45.871 17.625 1.00 31.60 91 THR A C 1
ATOM 643 O O . THR A 1 112 ? 47.087 44.629 17.644 1.00 31.55 91 THR A O 1
ATOM 647 N N . ILE A 1 113 ? 47.679 46.606 16.696 1.00 31.70 92 ILE A N 1
ATOM 648 C CA . ILE A 1 113 ? 48.458 46.022 15.625 1.00 32.10 92 ILE A CA 1
ATOM 649 C C . ILE A 1 113 ? 49.932 46.357 15.855 1.00 32.92 92 ILE A C 1
ATOM 650 O O . ILE A 1 113 ? 50.297 47.524 15.927 1.00 33.19 92 ILE A O 1
ATOM 655 N N . LYS A 1 114 ? 50.770 45.328 15.970 1.00 33.54 93 LYS A N 1
ATOM 656 C CA . LYS A 1 114 ? 52.196 45.518 16.234 1.00 34.07 93 LYS A CA 1
ATOM 657 C C . LYS A 1 114 ? 53.056 45.151 15.029 1.00 34.31 93 LYS A C 1
ATOM 658 O O . LYS A 1 114 ? 52.953 44.060 14.478 1.00 33.80 93 LYS A O 1
ATOM 664 N N . THR A 1 115 ? 53.904 46.090 14.626 1.00 34.80 94 THR A N 1
ATOM 665 C CA . THR A 1 115 ? 54.663 45.959 13.404 1.00 35.58 94 THR A CA 1
ATOM 666 C C . THR A 1 115 ? 56.092 46.420 13.647 1.00 36.73 94 THR A C 1
ATOM 667 O O . THR A 1 115 ? 56.322 47.445 14.302 1.00 36.95 94 THR A O 1
ATOM 671 N N . ARG A 1 116 ? 57.045 45.645 13.146 1.00 37.70 95 ARG A N 1
ATOM 672 C CA . ARG A 1 116 ? 58.414 46.108 13.056 1.00 39.71 95 ARG A CA 1
ATOM 673 C C . ARG A 1 116 ? 59.093 45.422 11.880 1.00 40.65 95 ARG A C 1
ATOM 674 O O . ARG A 1 116 ? 58.684 44.334 11.478 1.00 40.92 95 ARG A O 1
ATOM 682 N N . ILE A 1 117 ? 60.104 46.073 11.312 1.00 41.94 96 ILE A N 1
ATOM 683 C CA . ILE A 1 117 ? 60.961 45.437 10.337 1.00 43.45 96 ILE A CA 1
ATOM 684 C C . ILE A 1 117 ? 61.880 44.521 11.137 1.00 44.92 96 ILE A C 1
ATOM 685 O O . ILE A 1 117 ? 62.283 44.856 12.256 1.00 45.35 96 ILE A O 1
ATOM 690 N N . SER A 1 118 ? 62.157 43.341 10.601 1.00 46.36 97 SER A N 1
ATOM 691 C CA . SER A 1 118 ? 63.017 42.389 11.289 1.00 47.96 97 SER A CA 1
ATOM 692 C C . SER A 1 118 ? 64.251 42.004 10.458 1.00 49.12 97 SER A C 1
ATOM 693 O O . SER A 1 118 ? 65.221 41.471 11.009 1.00 49.39 97 SER A O 1
ATOM 696 N N . ARG A 1 119 ? 64.200 42.264 9.144 1.00 50.12 98 ARG A N 1
ATOM 697 C CA . ARG A 1 119 ? 65.330 42.031 8.228 1.00 51.25 98 ARG A CA 1
ATOM 698 C C . ARG A 1 119 ? 65.238 42.943 7.007 1.00 51.35 98 ARG A C 1
ATOM 699 O O . ARG A 1 119 ? 64.196 43.024 6.363 1.00 51.24 98 ARG A O 1
ATOM 707 N N . LEU A 1 120 ? 66.331 43.650 6.730 1.00 51.89 99 LEU A N 1
ATOM 708 C CA . LEU A 1 120 ? 66.491 44.466 5.529 1.00 52.57 99 LEU A CA 1
ATOM 709 C C . LEU A 1 120 ? 67.422 43.721 4.585 1.00 52.77 99 LEU A C 1
ATOM 710 O O . LEU A 1 120 ? 68.215 42.901 5.039 1.00 52.85 99 LEU A O 1
ATOM 715 N N . GLN A 1 121 ? 67.326 43.991 3.283 1.00 53.06 100 GLN A N 1
ATOM 716 C CA . GLN A 1 121 ? 68.184 43.320 2.282 1.00 53.13 100 GLN A CA 1
ATOM 717 C C . GLN A 1 121 ? 68.355 44.123 1.000 1.00 52.56 100 GLN A C 1
ATOM 718 O O . GLN A 1 121 ? 68.683 43.551 -0.042 1.00 53.06 100 GLN A O 1
ATOM 724 N N . GLY A 1 122 ? 68.106 45.430 1.059 1.00 51.83 101 GLY A N 1
ATOM 725 C CA . GLY A 1 122 ? 68.371 46.322 -0.084 1.00 50.69 101 GLY A CA 1
ATOM 726 C C . GLY A 1 122 ? 67.428 46.238 -1.280 1.00 49.86 101 GLY A C 1
ATOM 727 O O . GLY A 1 122 ? 67.363 47.193 -2.060 1.00 49.58 101 GLY A O 1
ATOM 728 N N . ALA A 1 123 ? 66.727 45.100 -1.439 1.00 48.79 102 ALA A N 1
ATOM 729 C CA . ALA A 1 123 ? 65.621 44.963 -2.408 1.00 47.68 102 ALA A CA 1
ATOM 730 C C . ALA A 1 123 ? 64.370 44.223 -1.852 1.00 47.06 102 ALA A C 1
ATOM 731 O O . ALA A 1 123 ? 63.306 44.238 -2.480 1.00 46.80 102 ALA A O 1
ATOM 733 N N . ARG A 1 124 ? 64.525 43.573 -0.694 1.00 46.10 103 ARG A N 1
ATOM 734 C CA . ARG A 1 124 ? 63.440 42.881 0.031 1.00 45.13 103 ARG A CA 1
ATOM 735 C C . ARG A 1 124 ? 63.548 43.336 1.476 1.00 43.98 103 ARG A C 1
ATOM 736 O O . ARG A 1 124 ? 64.649 43.577 1.961 1.00 44.28 103 ARG A O 1
ATOM 744 N N . PHE A 1 125 ? 62.430 43.419 2.188 1.00 42.36 104 PHE A N 1
ATOM 745 C CA . PHE A 1 125 ? 62.500 43.501 3.652 1.00 40.65 104 PHE A CA 1
ATOM 746 C C . PHE A 1 125 ? 61.423 42.647 4.331 1.00 39.47 104 PHE A C 1
ATOM 747 O O . PHE A 1 125 ? 60.444 42.264 3.700 1.00 39.11 104 PHE A O 1
ATOM 755 N N . PHE A 1 126 ? 61.634 42.346 5.609 1.00 38.11 105 PHE A N 1
ATOM 756 C CA . PHE A 1 126 ? 60.876 41.323 6.313 1.00 37.11 105 PHE A CA 1
ATOM 757 C C . PHE A 1 126 ? 60.220 41.878 7.582 1.00 37.11 105 PHE A C 1
ATOM 758 O O . PHE A 1 126 ? 60.891 42.467 8.444 1.00 36.90 105 PHE A O 1
ATOM 766 N N . MET A 1 127 ? 58.906 41.690 7.693 1.00 36.59 106 MET A N 1
ATOM 767 C CA . MET A 1 127 ? 58.171 42.215 8.830 1.00 36.54 106 MET A CA 1
ATOM 768 C C . MET A 1 127 ? 57.527 41.139 9.710 1.00 36.61 106 MET A C 1
ATOM 769 O O . MET A 1 127 ? 57.088 40.078 9.223 1.00 36.65 106 MET A O 1
ATOM 774 N N . GLU A 1 128 ? 57.485 41.419 11.009 1.00 36.33 107 GLU A N 1
ATOM 775 C CA . GLU A 1 128 ? 56.784 40.574 11.962 1.00 36.61 107 GLU A CA 1
ATOM 776 C C . GLU A 1 128 ? 55.634 41.389 12.502 1.00 35.53 107 GLU A C 1
ATOM 777 O O . GLU A 1 128 ? 55.851 42.411 13.161 1.00 35.36 107 GLU A O 1
ATOM 783 N N . GLN A 1 129 ? 54.408 40.928 12.249 1.00 34.50 108 GLN A N 1
ATOM 784 C CA . GLN A 1 129 ? 53.223 41.668 12.684 1.00 32.69 108 GLN A CA 1
ATOM 785 C C . GLN A 1 129 ? 52.386 40.846 13.625 1.00 32.26 108 GLN A C 1
ATOM 786 O O . GLN A 1 129 ? 52.328 39.635 13.476 1.00 32.57 108 GLN A O 1
ATOM 792 N N . TYR A 1 130 ? 51.743 41.513 14.583 1.00 31.74 109 TYR A N 1
ATOM 793 C CA . TYR A 1 130 ? 50.878 40.872 15.564 1.00 31.77 109 TYR A CA 1
ATOM 794 C C . TYR A 1 130 ? 49.548 41.625 15.732 1.00 31.11 109 TYR A C 1
ATOM 795 O O . TYR A 1 130 ? 49.492 42.859 15.637 1.00 30.91 109 TYR A O 1
ATOM 804 N N . ILE A 1 131 ? 48.476 40.878 15.989 1.00 29.98 110 ILE A N 1
ATOM 805 C CA . ILE A 1 131 ? 47.197 41.489 16.291 1.00 29.18 110 ILE A CA 1
ATOM 806 C C . ILE A 1 131 ? 46.673 40.995 17.627 1.00 29.54 110 ILE A C 1
ATOM 807 O O . ILE A 1 131 ? 46.414 39.811 17.803 1.00 29.35 110 ILE A O 1
ATOM 812 N N . LEU A 1 132 ? 46.528 41.923 18.571 1.00 29.93 111 LEU A N 1
ATOM 813 C CA . LEU A 1 132 ? 45.986 41.597 19.887 1.00 30.26 111 LEU A CA 1
ATOM 814 C C . LEU A 1 132 ? 44.696 42.349 20.148 1.00 30.48 111 LEU A C 1
ATOM 815 O O . LEU A 1 132 ? 44.466 43.442 19.604 1.00 30.05 111 LEU A O 1
ATOM 820 N N . HIS A 1 133 ? 43.869 41.744 20.990 1.00 30.60 112 HIS A N 1
ATOM 821 C CA . HIS A 1 133 ? 42.812 42.454 21.640 1.00 31.18 112 HIS A CA 1
ATOM 822 C C . HIS A 1 133 ? 43.141 42.532 23.135 1.00 32.50 112 HIS A C 1
ATOM 823 O O . HIS A 1 133 ? 43.034 41.535 23.853 1.00 32.26 112 HIS A O 1
ATOM 830 N N . GLY A 1 134 ? 43.538 43.723 23.590 1.00 33.60 113 GLY A N 1
ATOM 831 C CA . GLY A 1 134 ? 44.110 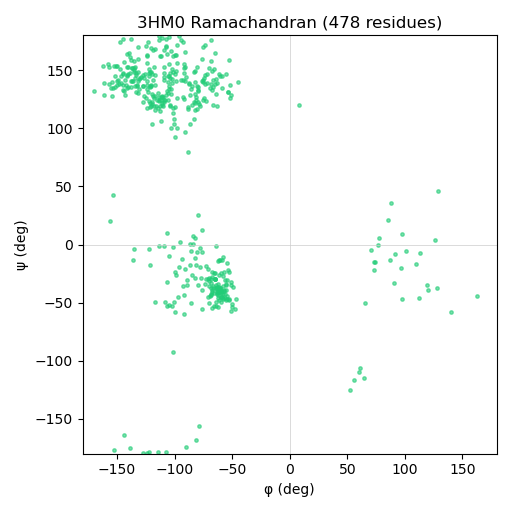43.896 24.919 1.00 34.60 113 GLY A CA 1
ATOM 832 C C . GLY A 1 134 ? 45.427 43.146 25.017 1.00 35.64 113 GLY A C 1
ATOM 833 O O . GLY A 1 134 ? 46.390 43.459 24.309 1.00 36.06 113 GLY A O 1
ATOM 834 N N . GLU A 1 135 ? 45.444 42.137 25.880 1.00 36.23 114 GLU A N 1
ATOM 835 C CA . GLU A 1 135 ? 46.608 41.307 26.143 1.00 37.14 114 GLU A CA 1
ATOM 836 C C . GLU A 1 135 ? 46.440 39.938 25.517 1.00 36.93 114 GLU A C 1
ATOM 837 O O . GLU A 1 135 ? 47.219 39.010 25.790 1.00 37.06 114 GLU A O 1
ATOM 843 N N . SER A 1 136 ? 45.407 39.797 24.700 1.00 36.11 115 SER A N 1
ATOM 844 C CA . SER A 1 136 ? 45.135 38.530 24.068 1.00 35.45 115 SER A CA 1
ATOM 845 C C . SER A 1 136 ? 45.621 38.521 22.617 1.00 34.59 115 SER A C 1
ATOM 846 O O . SER A 1 136 ? 45.155 39.301 21.775 1.00 35.30 115 SER A O 1
ATOM 849 N N . MET A 1 137 ? 46.565 37.632 22.326 1.00 33.21 116 MET A N 1
ATOM 850 C CA . MET A 1 137 ? 47.086 37.472 20.973 1.00 31.04 116 MET A CA 1
ATOM 851 C C . MET A 1 137 ? 46.075 36.740 20.097 1.00 29.77 116 MET A C 1
ATOM 852 O O . MET A 1 137 ? 45.620 35.664 20.455 1.00 29.79 116 MET A O 1
ATOM 857 N N . LEU A 1 138 ? 45.728 37.333 18.955 1.00 28.37 117 LEU A N 1
ATOM 858 C CA . LEU A 1 138 ? 44.726 36.762 18.047 1.00 27.04 117 LEU A CA 1
ATOM 859 C C . LEU A 1 138 ? 45.345 36.162 16.778 1.00 26.68 117 LEU A C 1
ATOM 860 O O . LEU A 1 138 ? 45.107 34.987 16.450 1.00 26.63 117 LEU A O 1
ATOM 865 N N . VAL A 1 139 ? 46.160 36.955 16.093 1.00 25.57 118 VAL A N 1
ATOM 866 C CA . VAL A 1 139 ? 46.687 36.576 14.806 1.00 25.67 118 VAL A CA 1
ATOM 867 C C . VAL A 1 139 ? 48.130 37.059 14.757 1.00 25.70 118 VAL A C 1
ATOM 868 O O . VAL A 1 139 ? 48.442 38.094 15.331 1.00 25.26 118 VAL A O 1
ATOM 872 N N . THR A 1 140 ? 49.010 36.311 14.096 1.00 25.74 119 THR A N 1
ATOM 873 C CA . THR A 1 140 ? 50.428 36.708 13.983 1.00 26.60 119 THR A CA 1
ATOM 874 C C . THR A 1 140 ? 50.875 36.491 12.548 1.00 26.54 119 THR A C 1
ATOM 875 O O . THR A 1 140 ? 50.353 35.601 11.886 1.00 26.93 119 THR A O 1
ATOM 879 N N . ALA A 1 141 ? 51.849 37.260 12.069 1.00 26.54 120 ALA A N 1
ATOM 880 C CA . ALA A 1 141 ? 52.256 37.113 10.675 1.00 27.55 120 ALA A CA 1
ATOM 881 C C . ALA A 1 141 ? 53.715 37.474 10.369 1.00 28.57 120 ALA A C 1
ATOM 882 O O . ALA A 1 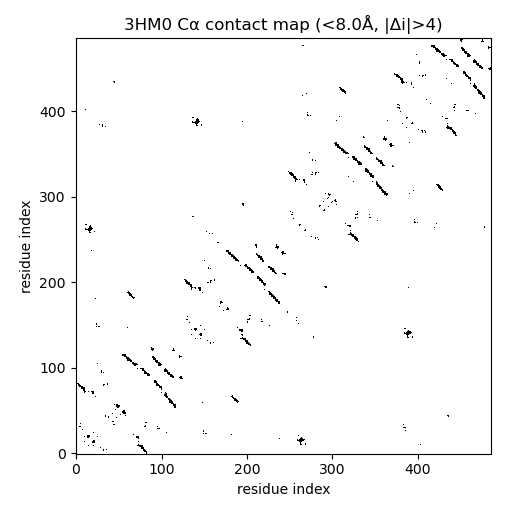141 ? 54.287 38.396 10.982 1.00 28.52 120 ALA A O 1
ATOM 884 N N . LYS A 1 142 ? 54.298 36.736 9.421 1.00 29.15 121 LYS A N 1
ATOM 885 C CA . LYS A 1 142 ? 55.602 37.048 8.870 1.00 30.34 121 LYS A CA 1
ATOM 886 C C . LYS A 1 142 ? 55.395 37.418 7.423 1.00 30.42 121 LYS A C 1
ATOM 887 O O . LYS A 1 142 ? 54.767 36.688 6.663 1.00 29.94 121 LYS A O 1
ATOM 893 N N . VAL A 1 143 ? 55.901 38.585 7.049 1.00 31.06 122 VAL A N 1
ATOM 894 C CA . VAL A 1 143 ? 55.607 39.126 5.742 1.00 31.64 122 VAL A CA 1
ATOM 895 C C . VAL A 1 143 ? 56.906 39.480 5.059 1.00 32.68 122 VAL A C 1
ATOM 896 O O . VAL A 1 143 ? 57.798 40.063 5.674 1.00 33.48 122 VAL A O 1
ATOM 900 N N . GLU A 1 144 ? 57.009 39.132 3.786 1.00 33.51 123 GLU A N 1
ATOM 901 C CA . GLU A 1 144 ? 58.111 39.572 2.945 1.00 34.20 123 GLU A CA 1
ATOM 902 C C . GLU A 1 144 ? 57.640 40.601 1.904 1.00 34.16 123 GLU A C 1
ATOM 903 O O . GLU A 1 144 ? 56.741 40.329 1.104 1.00 34.17 123 GLU A O 1
ATOM 909 N N . ILE A 1 145 ? 58.284 41.763 1.892 1.00 34.65 124 ILE A N 1
ATOM 910 C CA . ILE A 1 145 ? 57.899 42.878 1.021 1.00 34.97 124 ILE A CA 1
ATOM 911 C C . ILE A 1 145 ? 59.001 43.253 0.042 1.00 34.88 124 ILE A C 1
ATOM 912 O O . ILE A 1 145 ? 60.124 43.508 0.451 1.00 35.38 124 ILE A O 1
ATOM 917 N N . ALA A 1 146 ? 58.675 43.290 -1.242 1.00 34.81 125 ALA A N 1
ATOM 918 C CA . ALA A 1 146 ? 59.564 43.821 -2.271 1.00 35.41 125 ALA A CA 1
ATOM 919 C C . ALA A 1 146 ? 59.064 45.174 -2.801 1.00 36.68 125 ALA A C 1
ATOM 920 O O . ALA A 1 146 ? 57.927 45.601 -2.512 1.00 36.94 125 ALA A O 1
ATOM 922 N N . LEU A 1 147 ? 59.905 45.824 -3.608 1.00 37.73 126 LEU A N 1
ATOM 923 C CA . LEU A 1 147 ? 59.624 47.138 -4.182 1.00 38.75 126 LEU A CA 1
ATOM 924 C C . LEU A 1 147 ? 59.673 47.038 -5.696 1.00 39.68 126 LEU A C 1
ATOM 925 O O . LEU A 1 147 ? 60.690 46.626 -6.244 1.00 40.82 126 LEU A O 1
ATOM 930 N N . ILE A 1 148 ? 58.593 47.383 -6.386 1.00 40.47 127 ILE A N 1
ATOM 931 C CA . ILE A 1 148 ? 58.584 47.239 -7.839 1.00 41.24 127 ILE A CA 1
ATOM 932 C C . ILE A 1 148 ? 58.091 48.480 -8.553 1.00 42.29 127 ILE A C 1
ATOM 933 O O . ILE A 1 148 ? 57.391 49.305 -7.967 1.00 41.90 127 ILE A O 1
ATOM 938 N N . ASN A 1 149 ? 58.439 48.592 -9.832 1.00 43.78 128 ASN A N 1
ATOM 939 C CA . ASN A 1 149 ? 57.967 49.696 -10.656 1.00 45.26 128 ASN A CA 1
ATOM 940 C C . ASN A 1 149 ? 56.702 49.354 -11.442 1.00 46.64 128 ASN A C 1
ATOM 941 O O . ASN A 1 149 ? 56.226 48.220 -11.408 1.00 46.89 128 ASN A O 1
ATOM 946 N N . GLU A 1 150 ? 56.171 50.343 -12.150 1.00 48.69 129 GLU A N 1
ATOM 947 C CA . GLU A 1 150 ? 54.895 50.241 -12.873 1.00 50.86 129 GLU A CA 1
ATOM 948 C C . GLU A 1 150 ? 54.834 49.023 -13.808 1.00 51.80 129 GLU A C 1
ATOM 949 O O . GLU A 1 150 ? 53.750 48.535 -14.157 1.00 52.03 129 GLU A O 1
ATOM 955 N N . GLU A 1 151 ? 56.016 48.548 -14.203 1.00 52.90 130 GLU A N 1
ATOM 956 C CA . GLU A 1 151 ? 56.174 47.415 -15.108 1.00 53.64 130 GLU A CA 1
ATOM 957 C C . GLU A 1 151 ? 56.378 46.087 -14.357 1.00 53.43 130 GLU A C 1
ATOM 958 O O . GLU A 1 151 ? 56.575 45.043 -14.975 1.00 53.66 130 GLU A O 1
ATOM 964 N N . GLY A 1 152 ? 56.345 46.127 -13.030 1.00 53.19 131 GLY A N 1
ATOM 965 C CA . GLY A 1 152 ? 56.519 44.919 -12.234 1.00 52.76 131 GLY A CA 1
ATOM 966 C C . GLY A 1 152 ? 57.958 44.452 -12.110 1.00 52.79 131 GLY A C 1
ATOM 967 O O . GLY A 1 152 ? 58.220 43.391 -11.553 1.00 52.84 131 GLY A O 1
ATOM 968 N N . LYS A 1 153 ? 58.902 45.234 -12.618 1.00 52.96 132 LYS A N 1
ATOM 969 C CA . LYS A 1 153 ? 60.319 44.917 -12.427 1.00 53.04 132 LYS A CA 1
ATOM 970 C C . LYS A 1 153 ? 60.780 45.360 -11.032 1.00 52.95 132 LYS A C 1
ATOM 971 O O . LYS A 1 153 ? 60.438 46.456 -10.603 1.00 52.89 132 LYS A O 1
ATOM 973 N N . PRO A 1 154 ? 61.547 44.504 -10.321 1.00 52.96 133 PRO A N 1
ATOM 974 C CA . PRO A 1 154 ? 62.082 44.816 -8.991 1.00 53.04 133 PRO A CA 1
ATOM 975 C C . PRO A 1 154 ? 63.095 45.954 -8.994 1.00 53.41 133 PRO A C 1
ATOM 976 O O . PRO A 1 154 ? 63.792 46.159 -9.994 1.00 53.50 133 PRO A O 1
ATOM 980 N N . ARG A 1 155 ? 63.163 46.673 -7.871 1.00 53.63 134 ARG A N 1
ATOM 981 C CA . ARG A 1 155 ? 64.033 47.835 -7.700 1.00 54.15 134 ARG A CA 1
ATOM 982 C C . ARG A 1 155 ? 64.605 47.830 -6.296 1.00 54.60 134 ARG A C 1
ATOM 983 O O . ARG A 1 155 ? 63.989 47.292 -5.383 1.00 54.66 134 ARG A O 1
ATOM 991 N N . ARG A 1 156 ? 65.779 48.428 -6.122 1.00 55.38 135 ARG A N 1
ATOM 992 C CA . ARG A 1 156 ? 66.428 48.447 -4.814 1.00 56.38 135 ARG A CA 1
ATOM 993 C C . ARG A 1 156 ? 65.707 49.384 -3.836 1.00 57.03 135 ARG A C 1
ATOM 994 O O . ARG A 1 156 ? 65.138 50.399 -4.238 1.00 57.38 135 ARG A O 1
ATOM 996 N N . LEU A 1 157 ? 65.720 49.027 -2.558 1.00 57.77 136 LEU A N 1
ATOM 997 C CA . LEU A 1 157 ? 65.179 49.891 -1.509 1.00 58.78 136 LEU A CA 1
ATOM 998 C C . LEU A 1 157 ? 65.998 51.188 -1.387 1.00 59.68 136 LEU A C 1
ATOM 999 O O . LEU A 1 157 ? 67.232 51.153 -1.465 1.00 59.89 136 LEU A O 1
ATOM 1004 N N . PRO A 1 158 ? 65.313 52.339 -1.212 1.00 60.43 137 PRO A N 1
ATOM 1005 C CA . PRO A 1 158 ? 65.986 53.634 -1.028 1.00 60.82 137 PRO A CA 1
ATOM 1006 C C . PRO A 1 158 ? 66.502 53.910 0.392 1.00 60.99 137 PRO A C 1
ATOM 1007 O O . PRO A 1 158 ? 65.950 53.387 1.364 1.00 60.96 137 PRO A O 1
ATOM 1011 N N . LYS A 1 159 ? 67.559 54.728 0.480 1.00 61.23 138 LYS A N 1
ATOM 1012 C CA . LYS A 1 159 ? 68.069 55.299 1.745 1.00 61.09 138 LYS A CA 1
ATOM 1013 C C . LYS A 1 159 ? 68.590 54.260 2.720 1.00 61.00 138 LYS A C 1
ATOM 1014 O O . LYS A 1 159 ? 68.383 54.395 3.925 1.00 60.68 138 LYS A O 1
ATOM 1020 N N . ALA B 1 35 ? 43.740 14.492 -7.725 1.00 44.47 14 ALA B N 1
ATOM 1021 C CA . ALA B 1 35 ? 44.153 15.648 -8.563 1.00 44.70 14 ALA B CA 1
ATOM 1022 C C . ALA B 1 35 ? 43.641 16.966 -7.972 1.00 44.62 14 ALA B C 1
ATOM 1023 O O . ALA B 1 35 ? 42.893 16.999 -6.983 1.00 44.69 14 ALA B O 1
ATOM 1025 N N . PHE B 1 36 ? 44.057 18.059 -8.588 1.00 44.56 15 PHE B N 1
ATOM 1026 C CA . PHE B 1 36 ? 43.541 19.360 -8.232 1.00 44.07 15 PHE B CA 1
ATOM 1027 C C . PHE B 1 36 ? 42.215 19.522 -8.898 1.00 43.53 15 PHE B C 1
ATOM 1028 O O . PHE B 1 36 ? 42.077 19.212 -10.084 1.00 43.86 15 PHE B O 1
ATOM 1036 N N . HIS B 1 37 ? 41.234 19.970 -8.120 1.00 42.66 16 HIS B N 1
ATOM 1037 C CA . HIS B 1 37 ? 39.976 20.463 -8.665 1.00 41.86 16 HIS B CA 1
ATOM 1038 C C . HIS B 1 37 ? 40.186 21.853 -9.258 1.00 41.03 16 HIS B C 1
ATOM 1039 O O . HIS B 1 37 ? 40.913 22.670 -8.696 1.00 40.39 16 HIS B O 1
ATOM 1046 N N . ASP B 1 38 ? 39.552 22.100 -10.403 1.00 40.01 17 ASP B N 1
ATOM 1047 C CA . ASP B 1 38 ? 39.659 23.376 -11.090 1.00 38.95 17 ASP B CA 1
ATOM 1048 C C . ASP B 1 38 ? 38.383 24.169 -10.909 1.00 38.46 17 ASP B C 1
ATOM 1049 O O . ASP B 1 38 ? 37.284 23.602 -10.959 1.00 38.09 17 ASP B O 1
ATOM 1054 N N . PHE B 1 39 ? 38.551 25.477 -10.694 1.00 37.41 18 PHE B N 1
ATOM 1055 C CA . PHE B 1 39 ? 37.446 26.440 -10.643 1.00 36.37 18 PHE B CA 1
ATOM 1056 C C . PHE B 1 39 ? 37.897 27.843 -11.121 1.00 36.05 18 PHE B C 1
ATOM 1057 O O . PHE B 1 39 ? 38.979 28.328 -10.756 1.00 35.34 18 PHE B O 1
ATOM 1065 N N . GLN B 1 40 ? 37.052 28.482 -11.925 1.00 35.71 19 GLN B N 1
ATOM 1066 C CA . GLN B 1 40 ? 37.399 29.762 -12.545 1.00 35.96 19 GLN B CA 1
ATOM 1067 C C . GLN B 1 40 ? 36.616 30.948 -11.970 1.00 35.41 19 GLN B C 1
ATOM 1068 O O . GLN B 1 40 ? 35.492 30.779 -11.475 1.00 36.10 19 GLN B O 1
ATOM 1074 N N . ALA B 1 41 ? 37.230 32.134 -12.040 1.00 33.80 20 ALA B N 1
ATOM 1075 C CA . ALA B 1 41 ? 36.693 33.362 -11.451 1.00 32.16 20 ALA B CA 1
ATOM 1076 C C . ALA B 1 41 ? 37.200 34.593 -12.194 1.00 31.16 20 ALA B C 1
ATOM 1077 O O . ALA B 1 41 ? 38.396 34.720 -12.485 1.00 30.91 20 ALA B O 1
ATOM 1079 N N . ARG B 1 42 ? 36.289 35.513 -12.481 1.00 29.85 21 ARG B N 1
ATOM 1080 C CA . ARG B 1 42 ? 36.634 36.716 -13.233 1.00 28.56 21 ARG B CA 1
ATOM 1081 C C . ARG B 1 42 ? 37.282 37.766 -12.316 1.00 27.04 21 ARG B C 1
ATOM 1082 O O . ARG B 1 42 ? 36.816 37.988 -11.208 1.00 26.17 21 ARG B O 1
ATOM 1090 N N . VAL B 1 43 ? 38.351 38.413 -12.769 1.00 26.23 22 VAL B N 1
ATOM 1091 C CA . VAL B 1 43 ? 38.868 39.572 -12.017 1.00 25.67 22 VAL B CA 1
ATOM 1092 C C . VAL B 1 43 ? 38.026 40.838 -12.261 1.00 24.84 22 VAL B C 1
ATOM 1093 O O . VAL B 1 43 ? 37.921 41.273 -13.386 1.00 25.24 22 VAL B O 1
ATOM 1097 N N . TYR B 1 44 ? 37.412 41.420 -11.237 1.00 23.50 23 TYR B N 1
ATOM 1098 C CA . TYR B 1 44 ? 36.657 42.674 -11.463 1.00 22.92 23 TYR B CA 1
ATOM 1099 C C . TYR B 1 44 ? 37.309 43.917 -10.802 1.00 22.44 23 TYR B C 1
ATOM 1100 O O . TYR B 1 44 ? 38.330 43.802 -10.101 1.00 21.23 23 TYR B O 1
ATOM 1109 N N . VAL B 1 45 ? 36.697 45.089 -11.005 1.00 21.90 24 VAL B N 1
ATOM 1110 C CA . VAL B 1 45 ? 37.189 46.344 -10.387 1.00 22.31 24 VAL B CA 1
ATOM 1111 C C . VAL B 1 45 ? 37.367 46.214 -8.845 1.00 22.21 24 VAL B C 1
ATOM 1112 O O . VAL B 1 45 ? 38.426 46.571 -8.285 1.00 22.00 24 VAL B O 1
ATOM 1116 N N . ALA B 1 46 ? 36.351 45.660 -8.187 1.00 21.61 25 ALA B N 1
ATOM 1117 C CA . ALA B 1 46 ? 36.377 45.417 -6.743 1.00 21.95 25 ALA B CA 1
ATOM 1118 C C . ALA B 1 46 ? 37.598 44.620 -6.295 1.00 22.31 25 ALA B C 1
ATOM 1119 O O . ALA B 1 46 ? 37.967 44.662 -5.112 1.00 22.06 25 ALA B O 1
ATOM 1121 N N . ASP B 1 47 ? 38.208 43.889 -7.230 1.00 22.78 26 ASP B N 1
ATOM 1122 C CA . ASP B 1 47 ? 39.371 43.056 -6.905 1.00 23.53 26 ASP B CA 1
ATOM 1123 C C . ASP B 1 47 ? 40.702 43.802 -6.976 1.00 24.07 26 ASP B C 1
ATOM 1124 O O . ASP B 1 47 ? 41.713 43.340 -6.418 1.00 24.82 26 ASP B O 1
ATOM 1129 N N . THR B 1 48 ? 40.715 44.950 -7.642 1.00 23.81 27 THR B N 1
ATOM 1130 C CA . THR B 1 48 ? 41.982 45.619 -7.904 1.00 24.48 27 THR B CA 1
ATOM 1131 C C . THR B 1 48 ? 42.354 46.640 -6.835 1.00 24.85 27 THR B C 1
ATOM 1132 O O . THR B 1 48 ? 41.582 46.906 -5.895 1.00 25.32 27 THR B O 1
ATOM 1136 N N . ASP B 1 49 ? 43.551 47.193 -6.962 1.00 25.06 28 ASP B N 1
ATOM 1137 C CA . ASP B 1 49 ? 43.967 48.350 -6.157 1.00 25.14 28 ASP B CA 1
ATOM 1138 C C . ASP B 1 49 ? 44.727 49.364 -7.032 1.00 25.15 28 ASP B C 1
ATOM 1139 O O . ASP B 1 49 ? 44.968 49.104 -8.197 1.00 23.79 28 ASP B O 1
ATOM 1144 N N . PHE B 1 50 ? 45.108 50.501 -6.445 1.00 26.01 29 PHE B N 1
ATOM 1145 C CA . PHE B 1 50 ? 45.670 51.643 -7.175 1.00 27.00 29 PHE B CA 1
ATOM 1146 C C . PHE B 1 50 ? 46.944 51.362 -7.988 1.00 27.37 29 PHE B C 1
ATOM 1147 O O . PHE B 1 50 ? 47.356 52.204 -8.790 1.00 28.62 29 PHE B O 1
ATOM 1155 N N . SER B 1 51 ? 47.566 50.200 -7.800 1.00 27.01 30 SER B N 1
ATOM 1156 C CA . SER B 1 51 ? 48.726 49.817 -8.624 1.00 26.86 30 SER B CA 1
ATOM 1157 C C . SER B 1 51 ? 48.348 49.112 -9.932 1.00 26.70 30 SER B C 1
ATOM 1158 O O . SER B 1 51 ? 49.224 48.746 -10.717 1.00 27.49 30 SER B O 1
ATOM 1161 N N . GLY B 1 52 ? 47.057 48.933 -10.172 1.00 25.92 31 GLY B N 1
ATOM 1162 C CA . GLY B 1 52 ? 46.583 48.288 -11.384 1.00 25.10 31 GLY B CA 1
ATOM 1163 C C . GLY B 1 52 ? 46.390 46.787 -11.275 1.00 25.27 31 GLY B C 1
ATOM 1164 O O . GLY B 1 52 ? 45.849 46.162 -12.191 1.00 25.87 31 GLY B O 1
ATOM 1165 N N . VAL B 1 53 ? 46.828 46.193 -10.170 1.00 24.66 32 VAL B N 1
ATOM 1166 C CA . VAL B 1 53 ? 46.794 44.739 -10.044 1.00 24.18 32 VAL B CA 1
ATOM 1167 C C . VAL B 1 53 ? 45.721 44.360 -9.036 1.00 24.17 32 VAL B C 1
ATOM 1168 O O . VAL B 1 53 ? 45.208 45.231 -8.325 1.00 24.79 32 VAL B O 1
ATOM 1172 N N . VAL B 1 54 ? 45.384 43.070 -8.989 1.00 23.13 33 VAL B N 1
ATOM 1173 C CA . VAL B 1 54 ? 44.599 42.485 -7.905 1.00 22.00 33 VAL B CA 1
ATOM 1174 C C . VAL B 1 54 ? 45.214 42.785 -6.522 1.00 22.17 33 VAL B C 1
ATOM 1175 O O . VAL B 1 54 ? 46.418 42.610 -6.324 1.00 22.32 33 VAL B O 1
ATOM 1179 N N . TYR B 1 55 ? 44.384 43.256 -5.583 1.00 21.40 34 TYR B N 1
ATOM 1180 C CA . TYR B 1 55 ? 44.836 43.519 -4.221 1.00 20.85 34 TYR B CA 1
ATOM 1181 C C . TYR B 1 55 ? 45.167 42.201 -3.550 1.00 21.20 34 TYR B C 1
ATOM 1182 O O . TYR B 1 55 ? 44.431 41.247 -3.696 1.00 21.56 34 TYR B O 1
ATOM 1191 N N . HIS B 1 56 ? 46.259 42.145 -2.802 1.00 21.87 35 HIS B N 1
ATOM 1192 C CA . HIS B 1 56 ? 46.801 40.850 -2.368 1.00 22.08 35 HIS B CA 1
ATOM 1193 C C . HIS B 1 56 ? 45.824 40.040 -1.513 1.00 22.23 35 HIS B C 1
ATOM 1194 O O . HIS B 1 56 ? 45.714 38.806 -1.658 1.00 22.48 35 HIS B O 1
ATOM 1201 N N . ALA B 1 57 ? 45.082 40.734 -0.659 1.00 21.84 36 ALA B N 1
ATOM 1202 C CA . ALA B 1 57 ? 44.150 40.045 0.237 1.00 21.38 36 ALA B CA 1
ATOM 1203 C C . ALA B 1 57 ? 43.044 39.381 -0.552 1.00 21.27 36 ALA B C 1
ATOM 1204 O O . ALA B 1 57 ? 42.475 38.406 -0.074 1.00 21.35 36 ALA B O 1
ATOM 1206 N N . ARG B 1 58 ? 42.751 39.887 -1.755 1.00 21.00 37 ARG B N 1
ATOM 1207 C CA . ARG B 1 58 ? 41.584 39.411 -2.486 1.00 21.00 37 ARG B CA 1
ATOM 1208 C C . ARG B 1 58 ? 41.851 38.000 -3.012 1.00 21.81 37 ARG B C 1
ATOM 1209 O O . ARG B 1 58 ? 40.905 37.245 -3.327 1.00 22.49 37 ARG B O 1
ATOM 1217 N N . TYR B 1 59 ? 43.130 37.623 -3.078 1.00 21.38 38 TYR B N 1
ATOM 1218 C CA . TYR B 1 59 ? 43.474 36.266 -3.520 1.00 20.78 38 TYR B CA 1
ATOM 1219 C C . TYR B 1 59 ? 42.894 35.287 -2.490 1.00 20.73 38 TYR B C 1
ATOM 1220 O O . TYR B 1 59 ? 42.427 34.179 -2.842 1.00 20.28 38 TYR B O 1
ATOM 1229 N N . LEU B 1 60 ? 42.890 35.700 -1.223 1.00 20.00 39 LEU B N 1
ATOM 1230 C CA . LEU B 1 60 ? 42.298 34.833 -0.207 1.00 20.69 39 LEU B CA 1
ATOM 1231 C C . LEU B 1 60 ? 40.820 34.579 -0.470 1.00 21.17 39 LEU B C 1
ATOM 1232 O O . LEU B 1 60 ? 40.331 33.536 -0.091 1.00 21.77 39 LEU B O 1
ATOM 1237 N N . GLU B 1 61 ? 40.148 35.506 -1.160 1.00 21.68 40 GLU B N 1
ATOM 1238 C CA . GLU B 1 61 ? 38.752 35.320 -1.559 1.00 22.25 40 GLU B CA 1
ATOM 1239 C C . GLU B 1 61 ? 38.623 34.273 -2.639 1.00 22.74 40 GLU B C 1
ATOM 1240 O O . GLU B 1 61 ? 37.786 33.362 -2.538 1.00 22.95 40 GLU B O 1
ATOM 1246 N N . PHE B 1 62 ? 39.429 34.420 -3.681 1.00 23.35 41 PHE B N 1
ATOM 1247 C CA . PHE B 1 62 ? 39.457 33.456 -4.763 1.00 24.38 41 PHE B CA 1
ATOM 1248 C C . PHE B 1 62 ? 39.817 32.058 -4.266 1.00 24.92 41 PHE B C 1
ATOM 1249 O O . PHE B 1 62 ? 39.154 31.103 -4.658 1.00 24.78 41 PHE B O 1
ATOM 1257 N N . PHE B 1 63 ? 40.839 31.954 -3.401 1.00 24.98 42 PHE B N 1
ATOM 1258 C CA . PHE B 1 63 ? 41.183 30.692 -2.781 1.00 25.37 42 PHE B CA 1
ATOM 1259 C C . PHE B 1 63 ? 39.983 30.103 -2.083 1.00 26.88 42 PHE B C 1
ATOM 1260 O O . PHE B 1 63 ? 39.719 28.888 -2.209 1.00 27.64 42 PHE B O 1
ATOM 1268 N N . GLU B 1 64 ? 39.250 30.944 -1.346 1.00 27.03 43 GLU B N 1
ATOM 1269 C CA . GLU B 1 64 ? 38.124 30.441 -0.600 1.00 27.41 43 GLU B CA 1
ATOM 1270 C C . GLU B 1 64 ? 37.076 29.869 -1.541 1.00 28.00 43 GLU B C 1
ATOM 1271 O O . GLU B 1 64 ? 36.512 28.817 -1.269 1.00 28.94 43 GLU B O 1
ATOM 1277 N N . ARG B 1 65 ? 36.835 30.542 -2.656 1.00 28.26 44 ARG B N 1
ATOM 1278 C CA . ARG B 1 65 ? 35.955 30.014 -3.674 1.00 28.49 44 ARG B CA 1
ATOM 1279 C C . ARG B 1 65 ? 36.454 28.639 -4.127 1.00 29.23 44 ARG B C 1
ATOM 1280 O O . ARG B 1 65 ? 35.671 27.731 -4.349 1.00 28.91 44 ARG B O 1
ATOM 1288 N N . GLY B 1 66 ? 37.763 28.487 -4.270 1.00 30.47 45 GLY B N 1
ATOM 1289 C CA . GLY B 1 66 ? 38.335 27.199 -4.681 1.00 31.89 45 GLY B CA 1
ATOM 1290 C C . GLY B 1 66 ? 37.968 26.111 -3.682 1.00 32.99 45 GLY B C 1
ATOM 1291 O O . GLY B 1 66 ? 37.554 25.037 -4.081 1.00 33.91 45 GLY B O 1
ATOM 1292 N N . ARG B 1 67 ? 38.097 26.403 -2.384 1.00 33.46 46 ARG B N 1
ATOM 1293 C CA . ARG B 1 67 ? 37.777 25.446 -1.329 1.00 34.02 46 ARG B CA 1
ATOM 1294 C C . ARG B 1 67 ? 36.279 25.083 -1.260 1.00 35.23 46 ARG B C 1
ATOM 1295 O O . ARG B 1 67 ? 35.932 23.905 -1.075 1.00 35.85 46 ARG B O 1
ATOM 1303 N N . SER B 1 68 ? 35.399 26.069 -1.416 1.00 35.86 47 SER B N 1
ATOM 1304 C CA . SER B 1 68 ? 33.941 25.810 -1.342 1.00 36.46 47 SER B CA 1
ATOM 1305 C C . SER B 1 68 ? 33.418 25.036 -2.539 1.00 36.72 47 SER B C 1
ATOM 1306 O O . SER B 1 68 ? 32.452 24.294 -2.414 1.00 37.15 47 SER B O 1
ATOM 1309 N N . GLU B 1 69 ? 34.063 25.216 -3.686 1.00 37.15 48 GLU B N 1
ATOM 1310 C CA . GLU B 1 69 ? 33.661 24.545 -4.910 1.00 38.09 48 GLU B CA 1
ATOM 1311 C C . GLU B 1 69 ? 34.270 23.170 -4.966 1.00 38.59 48 GLU B C 1
ATOM 1312 O O . GLU B 1 69 ? 33.738 22.292 -5.628 1.00 38.76 48 GLU B O 1
ATOM 1318 N N . PHE B 1 70 ? 35.402 22.998 -4.294 1.00 39.47 49 PHE B N 1
ATOM 1319 C CA . PHE B 1 70 ? 35.947 21.676 -4.058 1.00 40.15 49 PHE B CA 1
ATOM 1320 C C . PHE B 1 70 ? 34.945 20.860 -3.202 1.00 41.26 49 PHE B C 1
ATOM 1321 O O . PHE B 1 70 ? 34.535 19.765 -3.603 1.00 40.92 49 PHE B O 1
ATOM 1329 N N . LEU B 1 71 ? 34.536 21.390 -2.049 1.00 42.42 50 LEU B N 1
ATOM 1330 C CA . LEU B 1 71 ? 33.480 20.743 -1.260 1.00 44.34 50 LEU B CA 1
ATOM 1331 C C . LEU B 1 71 ? 32.218 20.392 -2.081 1.00 45.74 50 LEU B C 1
ATOM 1332 O O . LEU B 1 71 ? 31.732 19.248 -2.051 1.00 45.83 50 LEU B O 1
ATOM 1337 N N . ARG B 1 72 ? 31.688 21.373 -2.810 1.00 47.01 51 ARG B N 1
ATOM 1338 C CA . ARG B 1 72 ? 30.500 21.150 -3.620 1.00 48.31 51 ARG B CA 1
ATOM 1339 C C . ARG B 1 72 ? 30.717 19.985 -4.574 1.00 49.21 51 ARG B C 1
ATOM 1340 O O . ARG B 1 72 ? 29.777 19.231 -4.843 1.00 50.07 51 ARG B O 1
ATOM 1348 N N . ASP B 1 73 ? 31.953 19.845 -5.064 1.00 49.76 52 ASP B N 1
ATOM 1349 C CA . ASP B 1 73 ? 32.340 18.809 -6.036 1.00 50.53 52 ASP B CA 1
ATOM 1350 C C . ASP B 1 73 ? 32.290 17.394 -5.478 1.00 51.30 52 ASP B C 1
ATOM 1351 O O . ASP B 1 73 ? 32.217 16.418 -6.237 1.00 51.60 52 ASP B O 1
ATOM 1356 N N . THR B 1 74 ? 32.399 17.290 -4.157 1.00 51.82 53 THR B N 1
ATOM 1357 C CA . THR B 1 74 ? 32.253 16.028 -3.452 1.00 52.09 53 THR B CA 1
ATOM 1358 C C . THR B 1 74 ? 30.838 16.028 -2.854 1.00 52.56 53 THR B C 1
ATOM 1359 O O . THR B 1 74 ? 29.890 15.683 -3.555 1.00 52.48 53 THR B O 1
ATOM 1363 N N . GLY B 1 75 ? 30.679 16.476 -1.604 1.00 53.00 54 GLY B N 1
ATOM 1364 C CA . GLY B 1 75 ? 29.347 16.694 -1.028 1.00 53.11 54 GLY B CA 1
ATOM 1365 C C . GLY B 1 75 ? 29.335 17.890 -0.097 1.00 53.66 54 GLY B C 1
ATOM 1366 O O . GLY B 1 75 ? 30.170 17.987 0.808 1.00 53.92 54 GLY B O 1
ATOM 1367 N N . LEU B 1 80 ? 24.474 23.388 5.256 1.00 64.13 59 LEU B N 1
ATOM 1368 C CA . LEU B 1 80 ? 24.186 22.235 6.112 1.00 64.47 59 LEU B CA 1
ATOM 1369 C C . LEU B 1 80 ? 24.834 22.299 7.512 1.00 64.56 59 LEU B C 1
ATOM 1370 O O . LEU B 1 80 ? 24.168 22.030 8.518 1.00 64.84 59 LEU B O 1
ATOM 1372 N N . LEU B 1 81 ? 26.122 22.647 7.581 1.00 64.54 60 LEU B N 1
ATOM 1373 C CA . LEU B 1 81 ? 26.812 22.859 8.863 1.00 64.05 60 LEU B CA 1
ATOM 1374 C C . LEU B 1 81 ? 26.307 24.113 9.560 1.00 64.24 60 LEU B C 1
ATOM 1375 O O . LEU B 1 81 ? 26.065 24.117 10.774 1.00 64.30 60 LEU B O 1
ATOM 1380 N N . ALA B 1 82 ? 26.164 25.175 8.769 1.00 64.33 61 ALA B N 1
ATOM 1381 C CA . ALA B 1 82 ? 25.777 26.487 9.261 1.00 64.69 61 ALA B CA 1
ATOM 1382 C C . ALA B 1 82 ? 24.330 26.544 9.770 1.00 64.95 61 ALA B C 1
ATOM 1383 O O . ALA B 1 82 ? 24.025 27.303 10.702 1.00 65.01 61 ALA B O 1
ATOM 1385 N N . SER B 1 83 ? 23.466 25.714 9.181 1.00 65.05 62 SER B N 1
ATOM 1386 C CA . SER B 1 83 ? 22.003 25.828 9.316 1.00 65.18 62 SER B CA 1
ATOM 1387 C C . SER B 1 83 ? 21.378 25.577 10.705 1.00 65.15 62 SER B C 1
ATOM 1388 O O . SER B 1 83 ? 20.409 26.243 11.067 1.00 65.30 62 SER B O 1
ATOM 1391 N N . GLY B 1 84 ? 21.906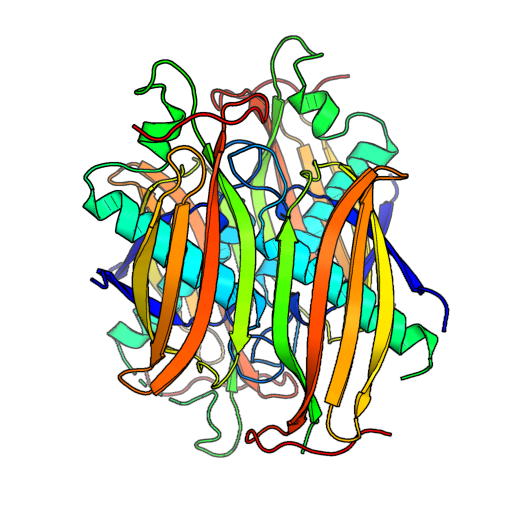 24.626 11.470 1.00 65.09 63 GLY B N 1
ATOM 1392 C CA . GLY B 1 84 ? 21.274 24.247 12.742 1.00 65.00 63 GLY B CA 1
ATOM 1393 C C . GLY B 1 84 ? 21.326 22.747 12.917 1.00 64.78 63 GLY B C 1
ATOM 1394 O O . GLY B 1 84 ? 21.839 22.252 13.926 1.00 64.91 63 GLY B O 1
ATOM 1395 N N . VAL B 1 85 ? 20.750 22.040 11.943 1.00 64.44 64 VAL B N 1
ATOM 1396 C CA . VAL B 1 85 ? 21.132 20.658 11.609 1.00 64.18 64 VAL B CA 1
ATOM 1397 C C . VAL B 1 85 ? 21.146 19.658 12.803 1.00 63.78 64 VAL B C 1
ATOM 1398 O O . VAL B 1 85 ? 20.126 19.532 13.505 1.00 63.69 64 VAL B O 1
ATOM 1402 N N . GLU B 1 86 ? 22.275 18.966 13.027 1.00 63.18 65 GLU B N 1
ATOM 1403 C CA . GLU B 1 86 ? 22.402 17.927 14.087 1.00 62.69 65 GLU B CA 1
ATOM 1404 C C . GLU B 1 86 ? 22.623 18.485 15.517 1.00 61.62 65 GLU B C 1
ATOM 1405 O O . GLU B 1 86 ? 23.205 17.798 16.376 1.00 61.58 65 GLU B O 1
ATOM 1411 N N . GLY B 1 87 ? 22.172 19.715 15.771 1.00 60.26 66 GLY B N 1
ATOM 1412 C CA . GLY B 1 87 ? 22.271 20.298 17.112 1.00 58.79 66 GLY B CA 1
ATOM 1413 C C . GLY B 1 87 ? 22.913 21.676 17.231 1.00 57.46 66 GLY B C 1
ATOM 1414 O O . GLY B 1 87 ? 22.484 22.488 18.050 1.00 57.86 66 GLY B O 1
ATOM 1415 N N . GLU B 1 88 ? 23.951 21.945 16.441 1.00 55.74 67 GLU B N 1
ATOM 1416 C CA . GLU B 1 88 ? 24.619 23.250 16.496 1.00 53.89 67 GLU B CA 1
ATOM 1417 C C . GLU B 1 88 ? 25.192 23.717 15.163 1.00 52.32 67 GLU B C 1
ATOM 1418 O O . GLU B 1 88 ? 25.582 22.905 14.302 1.00 52.30 67 GLU B O 1
ATOM 1424 N N . LYS B 1 89 ? 25.241 25.036 15.009 1.00 50.07 68 LYS B N 1
ATOM 1425 C CA . LYS B 1 89 ? 25.899 25.643 13.859 1.00 48.14 68 LYS B CA 1
ATOM 1426 C C . LYS B 1 89 ? 27.417 25.377 13.920 1.00 46.36 68 LYS B C 1
ATOM 1427 O O . LYS B 1 89 ? 28.081 25.732 14.894 1.00 46.25 68 LYS B O 1
ATOM 1429 N N . LEU B 1 90 ? 27.949 24.709 12.897 1.00 44.14 69 LEU B N 1
ATOM 1430 C CA . LEU B 1 90 ? 29.401 24.523 12.771 1.00 41.92 69 LEU B CA 1
ATOM 1431 C C . LEU B 1 90 ? 30.031 25.356 11.617 1.00 40.42 69 LEU B C 1
ATOM 1432 O O . LEU B 1 90 ? 29.393 25.618 10.597 1.00 39.87 69 LEU B O 1
ATOM 1437 N N . PHE B 1 91 ? 31.276 25.797 11.790 1.00 38.60 70 PHE B N 1
ATOM 1438 C CA . PHE B 1 91 ? 31.971 26.523 10.711 1.00 36.91 70 PHE B CA 1
ATOM 1439 C C . PHE B 1 91 ? 33.372 26.006 10.428 1.00 35.91 70 PHE B C 1
ATOM 1440 O O . PHE B 1 91 ? 34.104 25.628 11.339 1.00 35.60 70 PHE B O 1
ATOM 1448 N N . PHE B 1 92 ? 33.744 25.995 9.155 1.00 34.63 71 PHE B N 1
ATOM 1449 C CA . PHE B 1 92 ? 35.144 25.841 8.819 1.00 33.43 71 PHE B CA 1
ATOM 1450 C C . PHE B 1 92 ? 35.867 27.104 9.168 1.00 32.84 71 PHE B C 1
ATOM 1451 O O . PHE B 1 92 ? 35.351 28.216 8.962 1.00 33.08 71 PHE B O 1
ATOM 1459 N N . VAL B 1 93 ? 37.056 26.925 9.725 1.00 31.86 72 VAL B N 1
ATOM 1460 C CA . VAL B 1 93 ? 37.866 28.037 10.155 1.00 31.13 72 VAL B CA 1
ATOM 1461 C C . VAL B 1 93 ? 39.292 27.842 9.653 1.00 30.72 72 VAL B C 1
ATOM 1462 O O . VAL B 1 93 ? 39.834 26.718 9.699 1.00 30.92 72 VAL B O 1
ATOM 1466 N N . VAL B 1 94 ? 39.883 28.925 9.145 1.00 29.02 73 VAL B N 1
ATOM 1467 C CA . VAL B 1 94 ? 41.247 28.885 8.663 1.00 27.84 73 VAL B CA 1
ATOM 1468 C C . VAL B 1 94 ? 42.166 29.046 9.858 1.00 28.26 73 VAL B C 1
ATOM 1469 O O . VAL B 1 94 ? 42.151 30.091 10.518 1.00 28.36 73 VAL B O 1
ATOM 1473 N N . ARG B 1 95 ? 42.949 28.012 10.155 1.00 28.16 74 ARG B N 1
ATOM 1474 C CA . ARG B 1 95 ? 43.913 28.090 11.262 1.00 28.30 74 ARG B CA 1
ATOM 1475 C C . ARG B 1 95 ? 45.257 28.629 10.830 1.00 27.61 74 ARG B C 1
ATOM 1476 O O . ARG B 1 95 ? 45.919 29.310 11.608 1.00 27.57 74 ARG B O 1
ATOM 1484 N N . HIS B 1 96 ? 45.683 28.303 9.612 1.00 27.12 75 HIS B N 1
ATOM 1485 C CA . HIS B 1 96 ? 47.043 28.660 9.206 1.00 27.22 75 HIS B CA 1
ATOM 1486 C C . HIS B 1 96 ? 47.133 28.783 7.733 1.00 26.52 75 HIS B C 1
ATOM 1487 O O . HIS B 1 96 ? 46.587 27.970 7.008 1.00 26.04 75 HIS B O 1
ATOM 1494 N N . MET B 1 97 ? 47.867 29.790 7.292 1.00 26.63 76 MET B N 1
ATOM 1495 C CA . MET B 1 97 ? 48.006 30.029 5.877 1.00 27.27 76 MET B CA 1
ATOM 1496 C C . MET B 1 97 ? 49.420 30.472 5.503 1.00 27.88 76 MET B C 1
ATOM 1497 O O . MET B 1 97 ? 50.019 31.344 6.172 1.00 27.75 76 MET B O 1
ATOM 1502 N N . GLU B 1 98 ? 49.943 29.864 4.436 1.00 28.31 77 GLU B N 1
ATOM 1503 C CA . GLU B 1 98 ? 51.232 30.247 3.860 1.00 29.49 77 GLU B CA 1
ATOM 1504 C C . GLU B 1 98 ? 50.909 30.683 2.448 1.00 29.11 77 GLU B C 1
ATOM 1505 O O . GLU B 1 98 ? 50.248 29.937 1.705 1.00 29.28 77 GLU B O 1
ATOM 1511 N N . ILE B 1 99 ? 51.349 31.878 2.057 1.00 28.24 78 ILE B N 1
ATOM 1512 C CA . ILE B 1 99 ? 51.047 32.334 0.696 1.00 28.23 78 ILE B CA 1
ATOM 1513 C C . ILE B 1 99 ? 52.279 32.922 -0.005 1.00 28.38 78 ILE B C 1
ATOM 1514 O O . ILE B 1 99 ? 52.974 33.776 0.551 1.00 28.36 78 ILE B O 1
ATOM 1519 N N . ASN B 1 100 ? 52.521 32.475 -1.227 1.00 28.61 79 ASN B N 1
ATOM 1520 C CA . ASN B 1 100 ? 53.556 33.075 -2.058 1.00 29.66 79 ASN B CA 1
ATOM 1521 C C . ASN B 1 100 ? 52.969 33.722 -3.306 1.00 29.27 79 ASN B C 1
ATOM 1522 O O . ASN B 1 100 ? 52.310 33.065 -4.121 1.00 28.83 79 ASN B O 1
ATOM 1527 N N . PHE B 1 101 ? 53.198 35.027 -3.407 1.00 28.88 80 PHE B N 1
ATOM 1528 C CA . PHE B 1 101 ? 52.672 35.847 -4.483 1.00 29.02 80 PHE B CA 1
ATOM 1529 C C . PHE B 1 101 ? 53.799 36.055 -5.484 1.00 30.12 80 PHE B C 1
ATOM 1530 O O . PHE B 1 101 ? 54.762 36.763 -5.187 1.00 30.49 80 PHE B O 1
ATOM 1538 N N . SER B 1 102 ? 53.726 35.423 -6.651 1.00 31.13 81 SER B N 1
ATOM 1539 C CA . SER B 1 102 ? 54.828 35.607 -7.613 1.00 32.24 81 SER B CA 1
ATOM 1540 C C . SER B 1 102 ? 54.469 36.504 -8.809 1.00 32.72 81 SER B C 1
ATOM 1541 O O . SER B 1 102 ? 55.304 37.228 -9.321 1.00 33.09 81 SER B O 1
ATOM 1544 N N . ARG B 1 103 ? 53.218 36.475 -9.232 1.00 33.49 82 ARG B N 1
ATOM 1545 C CA . ARG B 1 103 ? 52.806 37.260 -10.375 1.00 34.59 82 ARG B CA 1
ATOM 1546 C C . ARG B 1 103 ? 51.424 37.842 -10.098 1.00 34.77 82 ARG B C 1
ATOM 1547 O O . ARG B 1 103 ? 50.661 37.286 -9.284 1.00 35.47 82 ARG B O 1
ATOM 1555 N N . PRO B 1 104 ? 51.119 38.991 -10.730 1.00 34.31 83 PRO B N 1
ATOM 1556 C CA . PRO B 1 104 ? 49.858 39.692 -10.523 1.00 33.85 83 PRO B CA 1
ATOM 1557 C C . PRO B 1 104 ? 48.767 39.287 -11.500 1.00 33.83 83 PRO B C 1
ATOM 1558 O O . PRO B 1 104 ? 49.049 38.890 -12.626 1.00 33.70 83 PRO B O 1
ATOM 1562 N N . ALA B 1 105 ? 47.517 39.400 -11.082 1.00 33.68 84 ALA B N 1
ATOM 1563 C CA . ALA B 1 105 ? 46.434 39.347 -12.046 1.00 33.55 84 ALA B CA 1
ATOM 1564 C C . ALA B 1 105 ? 46.006 40.765 -12.385 1.00 33.44 84 ALA B C 1
ATOM 1565 O O . ALA B 1 105 ? 46.221 41.690 -11.605 1.00 33.55 84 ALA B O 1
ATOM 1567 N N . GLN B 1 106 ? 45.413 40.926 -13.560 1.00 33.70 85 GLN B N 1
ATOM 1568 C CA . GLN B 1 106 ? 44.933 42.221 -14.017 1.00 33.93 85 GLN B CA 1
ATOM 1569 C C . GLN B 1 106 ? 43.429 42.212 -14.083 1.00 33.23 85 GLN B C 1
ATOM 1570 O O . GLN B 1 106 ? 42.818 41.153 -14.119 1.00 33.76 85 GLN B O 1
ATOM 1576 N N . ILE B 1 107 ? 42.835 43.396 -14.118 1.00 32.88 86 ILE B N 1
ATOM 1577 C CA . ILE B 1 107 ? 41.417 43.563 -14.430 1.00 32.61 86 ILE B CA 1
ATOM 1578 C C . ILE B 1 107 ? 41.030 42.692 -15.638 1.00 32.46 86 ILE B C 1
ATOM 1579 O O . ILE B 1 107 ? 41.782 42.581 -16.589 1.00 33.14 86 ILE B O 1
ATOM 1584 N N . ASP B 1 108 ? 39.860 42.077 -15.589 1.00 32.62 87 ASP B N 1
ATOM 1585 C CA . ASP B 1 108 ? 39.345 41.214 -16.675 1.00 32.48 87 ASP B CA 1
ATOM 1586 C C . ASP B 1 108 ? 39.985 39.815 -16.829 1.00 31.94 87 ASP B C 1
ATOM 1587 O O . ASP B 1 108 ? 39.412 38.975 -17.496 1.00 31.40 87 ASP B O 1
ATOM 1592 N N . ASN B 1 109 ? 41.138 39.544 -16.213 1.00 31.73 88 ASN B N 1
ATOM 1593 C CA . ASN B 1 109 ? 41.688 38.171 -16.283 1.00 32.14 88 ASN B CA 1
ATOM 1594 C C . ASN B 1 109 ? 40.681 37.116 -15.825 1.00 32.10 88 ASN B C 1
ATOM 1595 O O . ASN B 1 109 ? 40.030 37.254 -14.781 1.00 31.57 88 ASN B O 1
ATOM 1600 N N . LEU B 1 110 ? 40.537 36.074 -16.628 1.00 32.65 89 LEU B N 1
ATOM 1601 C CA . LEU B 1 110 ? 39.800 34.893 -16.187 1.00 33.45 89 LEU B CA 1
ATOM 1602 C C . LEU B 1 110 ? 40.823 34.006 -15.491 1.00 33.01 89 LEU B C 1
ATOM 1603 O O . LEU B 1 110 ? 41.788 33.589 -16.118 1.00 32.53 89 LEU B O 1
ATOM 1608 N N . LEU B 1 111 ? 40.636 33.771 -14.191 1.00 33.01 90 LEU B N 1
ATOM 1609 C CA . LEU B 1 111 ? 41.626 33.067 -13.357 1.00 32.98 90 LEU B CA 1
ATOM 1610 C C . LEU B 1 111 ? 41.204 31.625 -13.111 1.00 33.47 90 LEU B C 1
ATOM 1611 O O . LEU B 1 111 ? 39.993 31.327 -13.088 1.00 33.56 90 LEU B O 1
ATOM 1616 N N . THR B 1 112 ? 42.198 30.749 -12.923 1.00 33.64 91 THR B N 1
ATOM 1617 C CA . THR B 1 112 ? 41.974 29.332 -12.603 1.00 33.94 91 THR B CA 1
ATOM 1618 C C . THR B 1 112 ? 42.476 29.024 -11.207 1.00 33.71 91 THR B C 1
ATOM 1619 O O . THR B 1 112 ? 43.648 29.248 -10.896 1.00 33.61 91 THR B O 1
ATOM 1623 N N . ILE B 1 113 ? 41.577 28.503 -10.377 1.00 33.88 92 ILE B N 1
ATOM 1624 C CA . ILE B 1 113 ? 41.922 28.082 -9.024 1.00 34.12 92 ILE B CA 1
ATOM 1625 C C . ILE B 1 113 ? 41.979 26.547 -8.961 1.00 34.98 92 ILE B C 1
ATOM 1626 O O . ILE B 1 113 ? 41.070 25.866 -9.445 1.00 35.26 92 ILE B O 1
ATOM 1631 N N . LYS B 1 114 ? 43.065 26.025 -8.396 1.00 35.41 93 LYS B N 1
ATOM 1632 C CA . LYS B 1 114 ? 43.313 24.593 -8.319 1.00 36.12 93 LYS B CA 1
ATOM 1633 C C . LYS B 1 114 ? 43.451 24.220 -6.859 1.00 36.79 93 LYS B C 1
ATOM 1634 O O . LYS B 1 114 ? 44.358 24.711 -6.172 1.00 36.88 93 LYS B O 1
ATOM 1640 N N . THR B 1 115 ? 42.549 23.359 -6.389 1.00 36.91 94 THR B N 1
ATOM 1641 C CA . THR B 1 115 ? 42.474 22.968 -4.986 1.00 37.23 94 THR B CA 1
ATOM 1642 C C . THR B 1 115 ? 42.477 21.434 -4.867 1.00 38.06 94 THR B C 1
ATOM 1643 O O . THR B 1 115 ? 41.948 20.726 -5.746 1.00 37.86 94 THR B O 1
ATOM 1647 N N . ARG B 1 116 ? 43.093 20.941 -3.789 1.00 38.46 95 ARG B N 1
ATOM 1648 C CA . ARG B 1 116 ? 43.074 19.528 -3.441 1.00 39.12 95 ARG B CA 1
ATOM 1649 C C . ARG B 1 116 ? 43.467 19.373 -1.983 1.00 38.77 95 ARG B C 1
ATOM 1650 O O . ARG B 1 116 ? 44.205 20.214 -1.442 1.00 38.75 95 ARG B O 1
ATOM 1658 N N . ILE B 1 117 ? 43.000 18.288 -1.358 1.00 38.13 96 ILE B N 1
ATOM 1659 C CA . ILE B 1 117 ? 43.376 17.999 0.026 1.00 37.39 96 ILE B CA 1
ATOM 1660 C C . ILE B 1 117 ? 44.728 17.307 0.060 1.00 37.12 96 ILE B C 1
ATOM 1661 O O . ILE B 1 117 ? 44.923 16.271 -0.579 1.00 36.95 96 ILE B O 1
ATOM 1666 N N . SER B 1 118 ? 45.670 17.918 0.769 1.00 36.40 97 SER B N 1
ATOM 1667 C CA . SER B 1 118 ? 47.019 17.390 0.814 1.00 36.31 97 SER B CA 1
ATOM 1668 C C . SER B 1 118 ? 47.222 16.406 1.989 1.00 36.68 97 SER B C 1
ATOM 1669 O O . SER B 1 118 ? 48.138 15.598 1.959 1.00 36.40 97 SER B O 1
ATOM 1672 N N . ARG B 1 119 ? 46.362 16.492 3.005 1.00 37.02 98 ARG B N 1
ATOM 1673 C CA . ARG B 1 119 ? 46.408 15.628 4.180 1.00 37.76 98 ARG B CA 1
ATOM 1674 C C . ARG B 1 119 ? 45.144 15.825 5.016 1.00 38.04 98 ARG B C 1
ATOM 1675 O O . ARG B 1 119 ? 44.765 16.973 5.302 1.00 37.91 98 ARG B O 1
ATOM 1683 N N . LEU B 1 120 ? 44.516 14.712 5.413 1.00 37.94 99 LEU B N 1
ATOM 1684 C CA . LEU B 1 120 ? 43.303 14.715 6.236 1.00 38.36 99 LEU B CA 1
ATOM 1685 C C . LEU B 1 120 ? 43.582 14.103 7.603 1.00 38.93 99 LEU B C 1
ATOM 1686 O O . LEU B 1 120 ? 44.138 13.016 7.674 1.00 39.50 99 LEU B O 1
ATOM 1691 N N . GLN B 1 121 ? 43.179 14.777 8.683 1.00 39.72 100 GLN B N 1
ATOM 1692 C CA . GLN B 1 121 ? 43.548 14.349 10.047 1.00 39.94 100 GLN B CA 1
ATOM 1693 C C . GLN B 1 121 ? 42.443 14.044 11.081 1.00 41.07 100 GLN B C 1
ATOM 1694 O O . GLN B 1 121 ? 42.753 13.633 12.229 1.00 41.85 100 GLN B O 1
ATOM 1700 N N . GLY B 1 122 ? 41.178 14.245 10.740 1.00 41.21 101 GLY B N 1
ATOM 1701 C CA . GLY B 1 122 ? 40.142 13.932 11.735 1.00 41.77 101 GLY B CA 1
ATOM 1702 C C . GLY B 1 122 ? 39.624 15.108 12.549 1.00 41.83 101 GLY B C 1
ATOM 1703 O O . GLY B 1 122 ? 38.412 15.245 12.724 1.00 42.20 101 GLY B O 1
ATOM 1704 N N . ALA B 1 123 ? 40.520 15.945 13.076 1.00 41.67 102 ALA B N 1
ATOM 1705 C CA . ALA B 1 123 ? 40.077 17.254 13.610 1.00 41.61 102 ALA B CA 1
ATOM 1706 C C . ALA B 1 123 ? 40.437 18.441 12.677 1.00 41.13 102 ALA B C 1
ATOM 1707 O O . ALA B 1 123 ? 39.966 19.557 12.878 1.00 41.25 102 ALA B O 1
ATOM 1709 N N . ARG B 1 124 ? 41.252 18.173 11.656 1.00 40.55 103 ARG B N 1
ATOM 1710 C CA . ARG B 1 124 ? 41.671 19.173 10.665 1.00 39.79 103 ARG B CA 1
ATOM 1711 C C . ARG B 1 124 ? 42.123 18.555 9.342 1.00 38.70 103 ARG B C 1
ATOM 1712 O O . ARG B 1 124 ? 42.589 17.410 9.299 1.00 37.89 103 ARG B O 1
ATOM 1720 N N . PHE B 1 125 ? 41.970 19.329 8.268 1.00 37.40 104 PHE B N 1
ATOM 1721 C CA . PHE B 1 125 ? 42.571 18.972 6.996 1.00 36.36 104 PHE B CA 1
ATOM 1722 C C . PHE B 1 125 ? 43.463 20.081 6.439 1.00 35.62 104 PHE B C 1
ATOM 1723 O O . PHE B 1 125 ? 43.507 21.188 6.975 1.00 35.88 104 PHE B O 1
ATOM 1731 N N . PHE B 1 126 ? 44.195 19.759 5.377 1.00 34.39 105 PHE B N 1
ATOM 1732 C CA . PHE B 1 126 ? 45.215 20.643 4.836 1.00 32.99 105 PHE B CA 1
ATOM 1733 C C . PHE B 1 126 ? 44.989 20.693 3.360 1.00 33.36 105 PHE B C 1
ATOM 1734 O O . PHE B 1 126 ? 44.729 19.659 2.729 1.00 33.64 105 PHE B O 1
ATOM 1742 N N . MET B 1 127 ? 45.077 21.894 2.799 1.00 33.44 106 MET B N 1
ATOM 1743 C CA . MET B 1 127 ? 44.873 22.052 1.379 1.00 33.72 106 MET B CA 1
ATOM 1744 C C . MET B 1 127 ? 46.048 22.703 0.712 1.00 33.67 106 MET B C 1
ATOM 1745 O O . MET B 1 127 ? 46.811 23.431 1.347 1.00 34.46 106 MET B O 1
ATOM 1750 N N . GLU B 1 128 ? 46.180 22.449 -0.581 1.00 33.24 107 GLU B N 1
ATOM 1751 C CA . GLU B 1 128 ? 47.190 23.065 -1.385 1.00 33.43 107 GLU B CA 1
ATOM 1752 C C . GLU B 1 128 ? 46.447 23.751 -2.499 1.00 33.15 107 GLU B C 1
ATOM 1753 O O . GLU B 1 128 ? 45.579 23.134 -3.129 1.00 33.57 107 GLU B O 1
ATOM 1759 N N . GLN B 1 129 ? 46.776 25.023 -2.743 1.00 32.40 108 GLN B N 1
ATOM 1760 C CA . GLN B 1 129 ? 46.065 25.841 -3.726 1.00 31.65 108 GLN B CA 1
ATOM 1761 C C . GLN B 1 129 ? 46.992 26.683 -4.611 1.00 32.15 108 GLN B C 1
ATOM 1762 O O . GLN B 1 129 ? 48.085 27.080 -4.209 1.00 32.32 108 GLN B O 1
ATOM 1768 N N . TYR B 1 130 ? 46.532 26.958 -5.822 1.00 32.42 109 TYR B N 1
ATOM 1769 C CA . TYR B 1 130 ? 47.272 27.748 -6.791 1.00 32.77 109 TYR B CA 1
ATOM 1770 C C . TYR B 1 130 ? 46.257 28.500 -7.629 1.00 32.10 109 TYR B C 1
ATOM 1771 O O . TYR B 1 130 ? 45.230 27.941 -8.034 1.00 31.52 109 TYR B O 1
ATOM 1780 N N . ILE B 1 131 ? 46.556 29.768 -7.893 1.00 31.50 110 ILE B N 1
ATOM 1781 C CA . ILE B 1 131 ? 45.756 30.547 -8.814 1.00 30.74 110 ILE B CA 1
ATOM 1782 C C . ILE B 1 131 ? 46.625 30.782 -10.031 1.00 31.33 110 ILE B C 1
ATOM 1783 O O . ILE B 1 131 ? 47.761 31.247 -9.909 1.00 31.00 110 ILE B O 1
ATOM 1788 N N . LEU B 1 132 ? 46.094 30.444 -11.201 1.00 31.72 111 LEU B N 1
ATOM 1789 C CA . LEU B 1 132 ? 46.796 30.719 -12.439 1.00 32.56 111 LEU B CA 1
ATOM 1790 C C . LEU B 1 132 ? 45.940 31.556 -13.390 1.00 33.30 111 LEU B C 1
ATOM 1791 O O . LEU B 1 132 ? 44.717 31.673 -13.221 1.00 33.01 111 LEU B O 1
ATOM 1796 N N . HIS B 1 133 ? 46.623 32.137 -14.372 1.00 34.02 112 HIS B N 1
ATOM 1797 C CA . HIS B 1 133 ? 46.036 32.800 -15.506 1.00 34.81 112 HIS B CA 1
ATOM 1798 C C . HIS B 1 133 ? 46.529 32.046 -16.748 1.00 36.13 112 HIS B C 1
ATOM 1799 O O . HIS B 1 133 ? 47.700 32.211 -17.163 1.00 36.18 112 HIS B O 1
ATOM 1806 N N . GLY B 1 134 ? 45.647 31.220 -17.333 1.00 36.64 113 GLY B N 1
ATOM 1807 C CA . GLY B 1 134 ? 46.064 30.248 -18.355 1.00 37.35 113 GLY B CA 1
ATOM 1808 C C . GLY B 1 134 ? 47.162 29.353 -17.794 1.00 38.15 113 GLY B C 1
ATOM 1809 O O . GLY B 1 134 ? 46.945 28.630 -16.811 1.00 38.24 113 GLY B O 1
ATOM 1810 N N . GLU B 1 135 ? 48.357 29.430 -18.383 1.00 38.52 114 GLU B N 1
ATOM 1811 C CA . GLU B 1 135 ? 49.482 28.594 -17.952 1.00 38.35 114 GLU B CA 1
ATOM 1812 C C . GLU B 1 135 ? 50.383 29.284 -16.928 1.00 38.37 114 GLU B C 1
ATOM 1813 O O . GLU B 1 135 ? 51.226 28.634 -16.281 1.00 38.79 114 GLU B O 1
ATOM 1815 N N . SER B 1 136 ? 50.208 30.590 -16.763 1.00 37.75 115 SER B N 1
ATOM 1816 C CA . SER B 1 136 ? 51.073 31.342 -15.856 1.00 37.43 115 SER B CA 1
ATOM 1817 C C . SER B 1 136 ? 50.690 31.253 -14.362 1.00 37.15 115 SER B C 1
ATOM 1818 O O . SER B 1 136 ? 49.554 31.549 -13.965 1.00 37.22 115 SER B O 1
ATOM 1821 N N . MET B 1 137 ? 51.656 30.879 -13.535 1.00 36.53 116 MET B N 1
ATOM 1822 C CA . MET B 1 137 ? 51.446 30.746 -12.090 1.00 35.84 116 MET B CA 1
ATOM 1823 C C . MET B 1 137 ? 51.480 32.124 -11.363 1.00 35.02 116 MET B C 1
ATOM 1824 O O . MET B 1 137 ? 52.478 32.863 -11.432 1.00 34.97 116 MET B O 1
ATOM 1829 N N . LEU B 1 138 ? 50.397 32.467 -10.658 1.00 33.52 117 LEU B N 1
ATOM 1830 C CA . LEU B 1 138 ? 50.315 33.775 -10.005 1.00 31.88 117 LEU B CA 1
ATOM 1831 C C . LEU B 1 138 ? 50.585 33.721 -8.501 1.00 31.18 117 LEU B C 1
ATOM 1832 O O . LEU B 1 138 ? 51.450 34.447 -7.990 1.00 29.94 117 LEU B O 1
ATOM 1837 N N . VAL B 1 139 ? 49.853 32.849 -7.806 1.00 31.01 118 VAL B N 1
ATOM 1838 C CA . VAL B 1 139 ? 49.932 32.738 -6.340 1.00 31.42 118 VAL B CA 1
ATOM 1839 C C . VAL B 1 139 ? 49.811 31.289 -5.897 1.00 31.13 118 VAL B C 1
ATOM 1840 O O . VAL B 1 139 ? 49.013 30.552 -6.468 1.00 31.87 118 VAL B O 1
ATOM 1844 N N . THR B 1 140 ? 50.580 30.894 -4.876 1.00 31.05 119 THR B N 1
ATOM 1845 C CA . THR B 1 140 ? 50.499 29.549 -4.277 1.00 30.61 119 THR B CA 1
ATOM 1846 C C . THR B 1 140 ? 50.161 29.636 -2.794 1.00 30.29 119 THR B C 1
ATOM 1847 O O . THR B 1 140 ? 50.573 30.582 -2.117 1.00 29.86 119 THR B O 1
ATOM 1851 N N . ALA B 1 141 ? 49.447 28.636 -2.277 1.00 30.15 120 ALA B N 1
ATOM 1852 C CA . ALA B 1 141 ? 49.116 28.615 -0.846 1.00 30.39 120 ALA B CA 1
ATOM 1853 C C . ALA B 1 141 ? 49.050 27.218 -0.233 1.00 30.19 120 ALA B C 1
ATOM 1854 O O . ALA B 1 141 ? 48.649 26.286 -0.885 1.00 29.94 120 ALA B O 1
ATOM 1856 N N . LYS B 1 142 ? 49.472 27.102 1.025 1.00 30.75 121 LYS B N 1
ATOM 1857 C CA . LYS B 1 142 ? 49.165 25.945 1.874 1.00 31.27 121 LYS B CA 1
ATOM 1858 C C . LYS B 1 142 ? 48.249 26.433 3.005 1.00 30.88 121 LYS B C 1
ATOM 1859 O O . LYS B 1 142 ? 48.613 27.365 3.718 1.00 31.60 121 LYS B O 1
ATOM 1861 N N . VAL B 1 143 ? 47.079 25.808 3.157 1.00 30.33 122 VAL B N 1
ATOM 1862 C CA . VAL B 1 143 ? 46.031 26.253 4.094 1.00 30.01 122 VAL B CA 1
ATOM 1863 C C . VAL B 1 143 ? 45.684 25.165 5.102 1.00 29.89 122 VAL B C 1
ATOM 1864 O O . VAL B 1 143 ? 45.500 24.008 4.722 1.00 29.62 122 VAL B O 1
ATOM 1868 N N . GLU B 1 144 ? 45.541 25.552 6.374 1.00 29.67 123 GLU B N 1
ATOM 1869 C CA . GLU B 1 144 ? 45.079 24.646 7.407 1.00 29.55 123 GLU B CA 1
ATOM 1870 C C . GLU B 1 144 ? 43.675 25.008 7.848 1.00 29.81 123 GLU B C 1
ATOM 1871 O O . GLU B 1 144 ? 43.453 26.140 8.299 1.00 30.04 123 GLU B O 1
ATOM 1877 N N . ILE B 1 145 ? 42.751 24.042 7.737 1.00 30.17 124 ILE B N 1
ATOM 1878 C CA . ILE B 1 145 ? 41.322 24.219 8.057 1.00 30.62 124 ILE B CA 1
ATOM 1879 C C . ILE B 1 145 ? 40.823 23.294 9.169 1.00 31.74 124 ILE B C 1
ATOM 1880 O O . ILE B 1 145 ? 40.905 22.060 9.054 1.00 32.82 124 ILE B O 1
ATOM 1885 N N . ALA B 1 146 ? 40.290 23.893 10.229 1.00 32.05 125 ALA B N 1
ATOM 1886 C CA . ALA B 1 146 ? 39.629 23.180 11.309 1.00 32.93 125 ALA B CA 1
ATOM 1887 C C . ALA B 1 146 ? 38.121 23.497 11.351 1.00 34.34 125 ALA B C 1
ATOM 1888 O O . ALA B 1 146 ? 37.602 24.276 10.547 1.00 34.39 125 ALA B O 1
ATOM 1890 N N . LEU B 1 147 ? 37.418 22.879 12.293 1.00 35.96 126 LEU B N 1
ATOM 1891 C CA . LEU B 1 147 ? 35.975 23.052 12.411 1.00 37.59 126 LEU B CA 1
ATOM 1892 C C . LEU B 1 147 ? 35.676 23.624 13.787 1.00 38.51 126 LEU B C 1
ATOM 1893 O O . LEU B 1 147 ? 36.298 23.220 14.769 1.00 37.80 126 LEU B O 1
ATOM 1898 N N . ILE B 1 148 ? 34.766 24.599 13.839 1.00 39.89 127 ILE B N 1
ATOM 1899 C CA . ILE B 1 148 ? 34.344 25.198 15.106 1.00 41.60 127 ILE B CA 1
ATOM 1900 C C . ILE B 1 148 ? 32.844 25.429 15.169 1.00 43.08 127 ILE B C 1
ATOM 1901 O O . ILE B 1 148 ? 32.189 25.487 14.131 1.00 43.20 127 ILE B O 1
ATOM 1906 N N . ASN B 1 149 ? 32.314 25.542 16.392 1.00 45.11 128 ASN B N 1
ATOM 1907 C CA . ASN B 1 149 ? 30.914 25.918 16.619 1.00 47.25 128 ASN B CA 1
ATOM 1908 C C . ASN B 1 149 ? 30.775 27.417 16.886 1.00 48.52 128 ASN B C 1
ATOM 1909 O O . ASN B 1 149 ? 31.773 28.132 16.944 1.00 48.95 128 ASN B O 1
ATOM 1914 N N . GLU B 1 150 ? 29.542 27.870 17.086 1.00 50.22 129 GLU B N 1
ATOM 1915 C CA . GLU B 1 150 ? 29.214 29.286 17.297 1.00 51.92 129 GLU B CA 1
ATOM 1916 C C . GLU B 1 150 ? 30.100 30.017 18.299 1.00 52.53 129 GLU B C 1
ATOM 1917 O O . GLU B 1 150 ? 30.547 31.133 18.028 1.00 52.85 129 GLU B O 1
ATOM 1923 N N . GLU B 1 151 ? 30.336 29.399 19.455 1.00 53.27 130 GLU B N 1
ATOM 1924 C CA . GLU B 1 151 ? 31.216 29.991 20.476 1.00 54.04 130 GLU B CA 1
ATOM 1925 C C . GLU B 1 151 ? 32.722 29.725 20.267 1.00 53.46 130 GLU B C 1
ATOM 1926 O O . GLU B 1 151 ? 33.540 30.072 21.116 1.00 53.45 130 GLU B O 1
ATOM 1932 N N . GLY B 1 152 ? 33.079 29.125 19.135 1.00 52.91 131 GLY B N 1
ATOM 1933 C CA . GLY B 1 152 ? 34.483 28.965 18.756 1.00 52.03 131 GLY B CA 1
ATOM 1934 C C . GLY B 1 152 ? 35.197 27.750 19.317 1.00 51.29 131 GLY B C 1
ATOM 1935 O O . GLY B 1 152 ? 36.422 27.729 19.365 1.00 50.85 131 GLY B O 1
ATOM 1936 N N . LYS B 1 153 ? 34.440 26.736 19.727 1.00 51.14 132 LYS B N 1
ATOM 1937 C CA . LYS B 1 153 ? 35.022 25.506 20.280 1.00 51.08 132 LYS B CA 1
ATOM 1938 C C . LYS B 1 153 ? 35.349 24.517 19.164 1.00 50.95 132 LYS B C 1
ATOM 1939 O O . LYS B 1 153 ? 34.573 24.382 18.234 1.00 50.53 132 LYS B O 1
ATOM 1941 N N . PRO B 1 154 ? 36.510 23.834 19.242 1.00 51.43 133 PRO B N 1
ATOM 1942 C CA . PRO B 1 154 ? 36.854 22.831 18.228 1.00 52.07 133 PRO B CA 1
ATOM 1943 C C . PRO B 1 154 ? 35.890 21.649 18.207 1.00 52.92 133 PRO B C 1
ATOM 1944 O O . PRO B 1 154 ? 35.414 21.227 19.260 1.00 53.12 133 PRO B O 1
ATOM 1948 N N . ARG B 1 155 ? 35.599 21.140 17.016 1.00 54.24 134 ARG B N 1
ATOM 1949 C CA . ARG B 1 155 ? 34.867 19.879 16.847 1.00 55.83 134 ARG B CA 1
ATOM 1950 C C . ARG B 1 155 ? 35.564 19.032 15.807 1.00 57.09 134 ARG B C 1
ATOM 1951 O O . ARG B 1 155 ? 36.216 19.558 14.908 1.00 56.86 134 ARG B O 1
ATOM 1959 N N . ARG B 1 156 ? 35.403 17.719 15.936 1.00 59.20 135 ARG B N 1
ATOM 1960 C CA . ARG B 1 156 ? 35.957 16.745 14.999 1.00 61.20 135 ARG B CA 1
ATOM 1961 C C . ARG B 1 156 ? 35.181 16.732 13.674 1.00 62.41 135 ARG B C 1
ATOM 1962 O O . ARG B 1 156 ? 34.131 17.374 13.557 1.00 62.57 135 ARG B O 1
ATOM 1970 N N . LEU B 1 157 ? 35.698 16.008 12.680 1.00 64.04 136 LEU B N 1
ATOM 1971 C CA . LEU B 1 157 ? 35.123 16.022 11.330 1.00 65.66 136 LEU B CA 1
ATOM 1972 C C . LEU B 1 157 ? 34.301 14.758 11.011 1.00 67.13 136 LEU B C 1
ATOM 1973 O O . LEU B 1 157 ? 34.624 13.675 11.508 1.00 67.47 136 LEU B O 1
ATOM 1978 N N . PRO B 1 158 ? 33.232 14.898 10.188 1.00 68.51 137 PRO B N 1
ATOM 1979 C CA . PRO B 1 158 ? 32.340 13.796 9.746 1.00 69.79 137 PRO B CA 1
ATOM 1980 C C . PRO B 1 158 ? 32.851 12.876 8.598 1.00 71.19 137 PRO B C 1
ATOM 1981 O O . PRO B 1 158 ? 34.066 12.746 8.399 1.00 71.64 137 PRO B O 1
ATOM 1985 N N . LYS B 1 159 ? 31.917 12.231 7.882 1.00 72.36 138 LYS B N 1
ATOM 1986 C CA . LYS B 1 159 ? 32.214 11.383 6.717 1.00 73.33 138 LYS B CA 1
ATOM 1987 C C . LYS B 1 159 ? 32.316 12.209 5.425 1.00 74.12 138 LYS B C 1
ATOM 1988 O O . LYS B 1 159 ? 31.460 13.052 5.151 1.00 74.06 138 LYS B O 1
ATOM 1990 N N . GLU B 1 160 ? 33.356 11.943 4.631 1.00 75.14 139 GLU B N 1
ATOM 1991 C CA . GLU B 1 160 ? 33.674 12.731 3.421 1.00 76.03 139 GLU B CA 1
ATOM 1992 C C . GLU B 1 160 ? 33.795 11.885 2.139 1.00 76.19 139 GLU B C 1
ATOM 1993 O O . GLU B 1 160 ? 34.499 12.260 1.187 1.00 76.20 139 GLU B O 1
ATOM 1999 N N . ALA C 1 35 ? 16.533 45.629 -23.092 1.00 47.81 14 ALA C N 1
ATOM 2000 C CA . ALA C 1 35 ? 16.127 44.669 -22.007 1.00 48.28 14 ALA C CA 1
ATOM 2001 C C . ALA C 1 35 ? 17.306 44.184 -21.150 1.00 48.09 14 ALA C C 1
ATOM 2002 O O . ALA C 1 35 ? 18.467 44.571 -21.373 1.00 47.91 14 ALA C O 1
ATOM 2004 N N . PHE C 1 36 ? 16.974 43.315 -20.188 1.00 47.90 15 PHE C N 1
ATOM 2005 C CA . PHE C 1 36 ? 17.887 42.852 -19.149 1.00 47.24 15 PHE C CA 1
ATOM 2006 C C . PHE C 1 36 ? 18.918 41.835 -19.604 1.00 46.98 15 PHE C C 1
ATOM 2007 O O . PHE C 1 36 ? 18.571 40.778 -20.133 1.00 47.29 15 PHE C O 1
ATOM 2015 N N . HIS C 1 37 ? 20.188 42.154 -19.373 1.00 46.25 16 HIS C N 1
ATOM 2016 C CA . HIS C 1 37 ? 21.239 41.151 -19.428 1.00 45.67 16 HIS C CA 1
ATOM 2017 C C . HIS C 1 37 ? 21.327 40.448 -18.098 1.00 44.87 16 HIS C C 1
ATOM 2018 O O . HIS C 1 37 ? 21.248 41.092 -17.044 1.00 44.99 16 HIS C O 1
ATOM 2025 N N . ASP C 1 38 ? 21.459 39.126 -18.153 1.00 43.54 17 ASP C N 1
ATOM 2026 C CA . ASP C 1 38 ? 21.484 38.315 -16.952 1.00 42.39 17 ASP C CA 1
ATOM 2027 C C . ASP C 1 38 ? 22.911 37.929 -16.642 1.00 41.08 17 ASP C C 1
ATOM 2028 O O . ASP C 1 38 ? 23.700 37.671 -17.549 1.00 41.11 17 ASP C O 1
ATOM 2033 N N . PHE C 1 39 ? 23.255 37.906 -15.364 1.00 39.40 18 PHE C N 1
ATOM 2034 C CA . PHE C 1 39 ? 24.519 37.303 -14.982 1.00 38.79 18 PHE C CA 1
ATOM 2035 C C . PHE C 1 39 ? 24.427 36.639 -13.628 1.00 38.42 18 PHE C C 1
ATOM 2036 O O . PHE C 1 39 ? 23.841 37.191 -12.694 1.00 38.30 18 PHE C O 1
ATOM 2044 N N . GLN C 1 40 ? 25.035 35.466 -13.519 1.00 37.65 19 GLN C N 1
ATOM 2045 C CA . GLN C 1 40 ? 24.978 34.732 -12.266 1.00 36.98 19 GLN C CA 1
ATOM 2046 C C . GLN C 1 40 ? 26.253 34.758 -11.447 1.00 35.82 19 GLN C C 1
ATOM 2047 O O . GLN C 1 40 ? 27.363 34.611 -11.969 1.00 35.80 19 GLN C O 1
ATOM 2053 N N . ALA C 1 41 ? 26.055 34.965 -10.150 1.00 34.60 20 ALA C N 1
ATOM 2054 C CA . ALA C 1 41 ? 27.119 34.941 -9.154 1.00 33.06 20 ALA C CA 1
ATOM 2055 C C . ALA C 1 41 ? 26.663 34.106 -7.950 1.00 32.00 20 ALA C C 1
ATOM 2056 O O . ALA C 1 41 ? 25.479 34.099 -7.602 1.00 31.25 20 ALA C O 1
ATOM 2058 N N . ARG C 1 42 ? 27.633 33.445 -7.319 1.00 30.57 21 ARG C N 1
ATOM 2059 C CA . ARG C 1 42 ? 27.447 32.614 -6.134 1.00 29.04 21 ARG C CA 1
ATOM 2060 C C . ARG C 1 42 ? 27.943 33.346 -4.872 1.00 27.63 21 ARG C C 1
ATOM 2061 O O . ARG C 1 42 ? 28.950 34.037 -4.923 1.00 27.31 21 ARG C O 1
ATOM 2069 N N . VAL C 1 43 ? 27.243 33.157 -3.754 1.00 26.37 22 VAL C N 1
ATOM 2070 C CA . VAL C 1 43 ? 27.561 33.753 -2.457 1.00 25.49 22 VAL C CA 1
ATOM 2071 C C . VAL C 1 43 ? 28.518 32.898 -1.637 1.00 25.71 22 VAL C C 1
ATOM 2072 O O . VAL C 1 43 ? 28.185 31.782 -1.250 1.00 26.49 22 VAL C O 1
ATOM 2076 N N . TYR C 1 44 ? 29.684 33.452 -1.336 1.00 25.41 23 TYR C N 1
ATOM 2077 C CA . TYR C 1 44 ? 30.689 32.810 -0.505 1.00 25.20 23 TYR C CA 1
ATOM 2078 C C . TYR C 1 44 ? 30.756 33.489 0.858 1.00 25.12 23 TYR C C 1
ATOM 2079 O O . TYR C 1 44 ? 30.039 34.481 1.093 1.00 25.32 23 TYR C O 1
ATOM 2088 N N . VAL C 1 45 ? 31.599 32.953 1.750 1.00 24.19 24 VAL C N 1
ATOM 2089 C CA . VAL C 1 45 ? 31.674 33.396 3.137 1.00 23.72 24 VAL C CA 1
ATOM 2090 C C . VAL C 1 45 ? 32.126 34.846 3.187 1.00 23.74 24 VAL C C 1
ATOM 2091 O O . VAL C 1 45 ? 31.667 35.634 4.034 1.00 23.72 24 VAL C O 1
ATOM 2095 N N . ALA C 1 46 ? 33.033 35.165 2.260 1.00 23.13 25 ALA C N 1
ATOM 2096 C CA . ALA C 1 46 ? 33.574 36.498 2.042 1.00 22.87 25 ALA C CA 1
ATOM 2097 C C . ALA C 1 46 ? 32.489 37.595 1.942 1.00 22.54 25 ALA C C 1
ATOM 2098 O O . ALA C 1 46 ? 32.675 38.712 2.423 1.00 22.18 25 ALA C O 1
ATOM 2100 N N . ASP C 1 47 ? 31.362 37.238 1.329 1.00 22.52 26 ASP C N 1
ATOM 2101 C CA . ASP C 1 47 ? 30.239 38.136 1.073 1.00 22.17 26 ASP C CA 1
ATOM 2102 C C . ASP C 1 47 ? 29.321 38.347 2.271 1.00 22.26 26 ASP C C 1
ATOM 2103 O O . ASP C 1 47 ? 28.414 39.171 2.198 1.00 22.88 26 ASP C O 1
ATOM 2108 N N . THR C 1 48 ? 29.537 37.622 3.367 1.00 21.92 27 THR C N 1
ATOM 2109 C CA . THR C 1 48 ? 28.585 37.680 4.486 1.00 21.39 27 THR C CA 1
ATOM 2110 C C . THR C 1 48 ? 29.078 38.510 5.635 1.00 21.99 27 THR C C 1
ATOM 2111 O O . THR C 1 48 ? 30.256 38.854 5.715 1.00 21.95 27 THR C O 1
ATOM 2115 N N . ASP C 1 49 ? 28.165 38.830 6.540 1.00 23.03 28 ASP C N 1
ATOM 2116 C CA . ASP C 1 49 ? 28.550 39.529 7.756 1.00 24.51 28 ASP C CA 1
ATOM 2117 C C . ASP C 1 49 ? 28.006 38.755 8.954 1.00 25.06 28 ASP C C 1
ATOM 2118 O O . ASP C 1 49 ? 27.353 37.719 8.783 1.00 25.25 28 ASP C O 1
ATOM 2123 N N . PHE C 1 50 ? 28.261 39.259 10.156 1.00 25.76 29 PHE C N 1
ATOM 2124 C CA . PHE C 1 50 ? 27.924 38.547 11.383 1.00 26.56 29 PHE C CA 1
ATOM 2125 C C . PHE C 1 50 ? 26.423 38.295 11.632 1.00 26.59 29 PHE C C 1
ATOM 2126 O O . PHE C 1 50 ? 26.058 37.676 12.629 1.00 26.01 29 PHE C O 1
ATOM 2134 N N . SER C 1 51 ? 25.562 38.760 10.734 1.00 27.26 30 SER C N 1
ATOM 2135 C CA . SER C 1 51 ? 24.119 38.635 10.972 1.00 27.58 30 SER C CA 1
ATOM 2136 C C . SER C 1 51 ? 23.523 37.491 10.191 1.00 27.92 30 SER C C 1
ATOM 2137 O O . SER C 1 51 ? 22.327 37.250 10.292 1.00 28.41 30 SER C O 1
ATOM 2140 N N . GLY C 1 52 ? 24.356 36.816 9.395 1.00 27.82 31 GLY C N 1
ATOM 2141 C CA . GLY C 1 52 ? 23.961 35.611 8.685 1.00 27.61 31 GLY C CA 1
ATOM 2142 C C . GLY C 1 52 ? 23.837 35.762 7.183 1.00 28.25 31 GLY C C 1
ATOM 2143 O O . GLY C 1 52 ? 23.831 34.750 6.445 1.00 29.27 31 GLY C O 1
ATOM 2144 N N . VAL C 1 53 ? 23.752 37.014 6.728 1.00 27.18 32 VAL C N 1
ATOM 2145 C CA . VAL C 1 53 ? 23.404 37.333 5.349 1.00 26.28 32 VAL C CA 1
ATOM 2146 C C . VAL C 1 53 ? 24.522 38.125 4.654 1.00 25.55 32 VAL C C 1
ATOM 2147 O O . VAL C 1 53 ? 25.447 38.597 5.328 1.00 26.73 32 VAL C O 1
ATOM 2151 N N . VAL C 1 54 ? 24.434 38.282 3.328 1.00 23.97 33 VAL C N 1
ATOM 2152 C CA . VAL C 1 54 ? 25.351 39.145 2.567 1.00 22.38 33 VAL C CA 1
ATOM 2153 C C . VAL C 1 54 ? 25.420 40.554 3.164 1.00 21.74 33 VAL C C 1
ATOM 2154 O O . VAL C 1 54 ? 24.394 41.209 3.353 1.00 21.82 33 VAL C O 1
ATOM 2158 N N . TYR C 1 55 ? 26.632 41.012 3.457 1.00 20.62 34 TYR C N 1
ATOM 2159 C CA . TYR C 1 55 ? 26.864 42.375 3.949 1.00 19.77 34 TYR C CA 1
ATOM 2160 C C . TYR C 1 55 ? 26.368 43.383 2.897 1.00 19.15 34 TYR C C 1
ATOM 2161 O O . TYR C 1 55 ? 26.457 43.111 1.723 1.00 19.04 34 TYR C O 1
ATOM 2170 N N . HIS C 1 56 ? 25.824 44.522 3.307 1.00 18.98 35 HIS C N 1
ATOM 2171 C CA . HIS C 1 56 ? 25.071 45.374 2.365 1.00 19.13 35 HIS C CA 1
ATOM 2172 C C . HIS C 1 56 ? 25.912 45.936 1.216 1.00 19.04 35 HIS C C 1
ATOM 2173 O O . HIS C 1 56 ? 25.449 46.025 0.091 1.00 19.33 35 HIS C O 1
ATOM 2180 N N . ALA C 1 57 ? 27.158 46.290 1.494 1.00 19.33 36 ALA C N 1
ATOM 2181 C CA . ALA C 1 57 ? 28.080 46.784 0.446 1.00 19.18 36 ALA C CA 1
ATOM 2182 C C . ALA C 1 57 ? 28.423 45.741 -0.627 1.00 19.34 36 ALA C C 1
ATOM 2183 O O . ALA C 1 57 ? 28.681 46.090 -1.794 1.00 19.36 36 ALA C O 1
ATOM 2185 N N . ARG C 1 58 ? 28.426 44.463 -0.261 1.00 19.63 37 ARG C N 1
ATOM 2186 C CA . ARG C 1 58 ? 28.807 43.433 -1.242 1.00 20.28 37 ARG C CA 1
ATOM 2187 C C . ARG C 1 58 ? 27.819 43.349 -2.410 1.00 20.59 37 ARG C C 1
ATOM 2188 O O . ARG C 1 58 ? 28.185 42.892 -3.500 1.00 20.73 37 ARG C O 1
ATOM 2196 N N . TYR C 1 59 ? 26.570 43.769 -2.186 1.00 21.30 38 TYR C N 1
ATOM 2197 C CA . TYR C 1 59 ? 25.584 43.830 -3.270 1.00 21.33 38 TYR C CA 1
ATOM 2198 C C . TYR C 1 59 ? 26.068 44.826 -4.328 1.00 21.92 38 TYR C C 1
ATOM 2199 O O . TYR C 1 59 ? 25.857 44.614 -5.524 1.00 23.14 38 TYR C O 1
ATOM 2208 N N . LEU C 1 60 ? 26.755 45.887 -3.903 1.00 21.90 39 LEU C N 1
ATOM 2209 C CA . LEU C 1 60 ? 27.422 46.805 -4.840 1.00 22.05 39 LEU C CA 1
ATOM 2210 C C . LEU C 1 60 ? 28.445 46.086 -5.724 1.00 22.28 39 LEU C C 1
ATOM 2211 O O . LEU C 1 60 ? 28.458 46.285 -6.917 1.00 23.67 39 LEU C O 1
ATOM 2216 N N . GLU C 1 61 ? 29.285 45.246 -5.144 1.00 22.98 40 GLU C N 1
ATOM 2217 C CA . GLU C 1 61 ? 30.213 44.401 -5.897 1.00 23.24 40 GLU C CA 1
ATOM 2218 C C . GLU C 1 61 ? 29.471 43.573 -6.915 1.00 24.10 40 GLU C C 1
ATOM 2219 O O . GLU C 1 61 ? 29.872 43.516 -8.072 1.00 24.83 40 GLU C O 1
ATOM 2225 N N . PHE C 1 62 ? 28.378 42.948 -6.493 1.00 24.84 41 PHE C N 1
ATOM 2226 C CA . PHE C 1 62 ? 27.561 42.133 -7.397 1.00 25.21 41 PHE C CA 1
ATOM 2227 C C . PHE C 1 62 ? 26.997 42.924 -8.595 1.00 25.45 41 PHE C C 1
ATOM 2228 O O . PHE C 1 62 ? 27.101 42.469 -9.744 1.00 25.51 41 PHE C O 1
ATOM 2236 N N . PHE C 1 63 ? 26.465 44.122 -8.333 1.00 25.03 42 PHE C N 1
ATOM 2237 C CA . PHE C 1 63 ? 26.048 45.059 -9.391 1.00 24.06 42 PHE C CA 1
ATOM 2238 C C . PHE C 1 63 ? 27.174 45.476 -10.331 1.00 24.99 42 PHE C C 1
ATOM 2239 O O . PHE C 1 63 ? 26.963 45.606 -11.547 1.00 24.44 42 PHE C O 1
ATOM 2247 N N . GLU C 1 64 ? 28.359 45.739 -9.777 1.00 25.73 43 GLU C N 1
ATOM 2248 C CA . GLU C 1 64 ? 29.507 46.094 -10.617 1.00 26.68 43 GLU C CA 1
ATOM 2249 C C . GLU C 1 64 ? 29.795 44.908 -11.557 1.00 27.06 43 GLU C C 1
ATOM 2250 O O . GLU C 1 64 ? 30.061 45.090 -12.734 1.00 27.30 43 GLU C O 1
ATOM 2256 N N . ARG C 1 65 ? 29.710 43.687 -11.038 1.00 27.52 44 ARG C N 1
ATOM 2257 C CA . ARG C 1 65 ? 29.888 42.511 -11.873 1.00 27.82 44 ARG C CA 1
ATOM 2258 C C . ARG C 1 65 ? 28.842 42.530 -12.950 1.00 28.17 44 ARG C C 1
ATOM 2259 O O . ARG C 1 65 ? 29.137 42.212 -14.087 1.00 28.70 44 ARG C O 1
ATOM 2267 N N . GLY C 1 66 ? 27.626 42.924 -12.596 1.00 28.81 45 GLY C N 1
ATOM 2268 C CA . GLY C 1 66 ? 26.529 42.995 -13.559 1.00 30.14 45 GLY C CA 1
ATOM 2269 C C . GLY C 1 66 ? 26.838 43.988 -14.668 1.00 31.39 45 GLY C C 1
ATOM 2270 O O . GLY C 1 66 ? 26.692 43.665 -15.855 1.00 32.28 45 GLY C O 1
ATOM 2271 N N . ARG C 1 67 ? 27.299 45.179 -14.283 1.00 31.51 46 ARG C N 1
ATOM 2272 C CA . ARG C 1 67 ? 27.692 46.214 -15.243 1.00 31.78 46 ARG C CA 1
ATOM 2273 C C . ARG C 1 67 ? 28.859 45.780 -16.121 1.00 32.92 46 ARG C C 1
ATOM 2274 O O . ARG C 1 67 ? 28.807 45.974 -17.338 1.00 33.05 46 ARG C O 1
ATOM 2282 N N . SER C 1 68 ? 29.895 45.195 -15.515 1.00 33.59 47 SER C N 1
ATOM 2283 C CA . SER C 1 68 ? 31.068 44.754 -16.268 1.00 34.30 47 SER C CA 1
ATOM 2284 C C . SER C 1 68 ? 30.708 43.681 -17.273 1.00 35.27 47 SER C C 1
ATOM 2285 O O . SER C 1 68 ? 31.199 43.707 -18.398 1.00 35.14 47 SER C O 1
ATOM 2288 N N . GLU C 1 69 ? 29.860 42.731 -16.873 1.00 36.36 48 GLU C N 1
ATOM 2289 C CA . GLU C 1 69 ? 29.455 41.659 -17.796 1.00 37.40 48 GLU C CA 1
ATOM 2290 C C . GLU C 1 69 ? 28.583 42.206 -18.916 1.00 38.23 48 GLU C C 1
ATOM 2291 O O . GLU C 1 69 ? 28.753 41.827 -20.068 1.00 38.62 48 GLU C O 1
ATOM 2297 N N . PHE C 1 70 ? 27.652 43.093 -18.568 1.00 39.08 49 PHE C N 1
ATOM 2298 C CA . PHE C 1 70 ? 26.906 43.846 -19.560 1.00 39.77 49 PHE C CA 1
ATOM 2299 C C . PHE C 1 70 ? 27.884 44.422 -20.587 1.00 40.31 49 PHE C C 1
ATOM 2300 O O . PHE C 1 70 ? 27.750 44.177 -21.777 1.00 40.68 49 PHE C O 1
ATOM 2308 N N . LEU C 1 71 ? 28.878 45.165 -20.122 1.00 41.00 50 LEU C N 1
ATOM 2309 C CA . LEU C 1 71 ? 29.860 45.762 -21.003 1.00 41.77 50 LEU C CA 1
ATOM 2310 C C . LEU C 1 71 ? 30.541 44.711 -21.850 1.00 42.41 50 LEU C C 1
ATOM 2311 O O . LEU C 1 71 ? 30.671 44.885 -23.057 1.00 42.63 50 LEU C O 1
ATOM 2316 N N . ARG C 1 72 ? 30.947 43.611 -21.213 1.00 43.41 51 ARG C N 1
ATOM 2317 C CA . ARG C 1 72 ? 31.621 42.487 -21.881 1.00 43.87 51 ARG C CA 1
ATOM 2318 C C . ARG C 1 72 ? 30.731 41.823 -22.926 1.00 44.68 51 ARG C C 1
ATOM 2319 O O . ARG C 1 72 ? 31.208 41.050 -23.752 1.00 45.30 51 ARG C O 1
ATOM 2327 N N . ASP C 1 73 ? 29.435 42.125 -22.896 1.00 45.52 52 ASP C N 1
ATOM 2328 C CA . ASP C 1 73 ? 28.514 41.611 -23.906 1.00 46.45 52 ASP C CA 1
ATOM 2329 C C . ASP C 1 73 ? 28.580 42.473 -25.175 1.00 47.35 52 ASP C C 1
ATOM 2330 O O . ASP C 1 73 ? 28.351 41.985 -26.280 1.00 47.19 52 ASP C O 1
ATOM 2335 N N . THR C 1 74 ? 28.910 43.753 -25.006 1.00 48.54 53 THR C N 1
ATOM 2336 C CA . THR C 1 74 ? 29.096 44.669 -26.138 1.00 49.48 53 THR C CA 1
ATOM 2337 C C . THR C 1 74 ? 30.440 44.406 -26.834 1.00 50.58 53 THR C C 1
ATOM 2338 O O . THR C 1 74 ? 30.898 45.208 -27.651 1.00 50.55 53 THR C O 1
ATOM 2342 N N . GLY C 1 75 ? 31.074 43.281 -26.494 1.00 51.77 54 GLY C N 1
ATOM 2343 C CA . GLY C 1 75 ? 32.401 42.956 -27.018 1.00 52.83 54 GLY C CA 1
ATOM 2344 C C . GLY C 1 75 ? 33.519 43.789 -26.406 1.00 53.67 54 GLY C C 1
ATOM 2345 O O . GLY C 1 75 ? 34.700 43.445 -26.545 1.00 53.91 54 GLY C O 1
ATOM 2346 N N . PHE C 1 76 ? 33.150 44.886 -25.739 1.00 54.10 55 PHE C N 1
ATOM 2347 C CA . PHE C 1 76 ? 34.096 45.760 -25.049 1.00 54.50 55 PHE C CA 1
ATOM 2348 C C . PHE C 1 76 ? 34.316 45.382 -23.585 1.00 54.46 55 PHE C C 1
ATOM 2349 O O . PHE C 1 76 ? 33.537 44.606 -23.020 1.00 54.56 55 PHE C O 1
ATOM 2357 N N . ASN C 1 77 ? 35.370 45.936 -22.974 1.00 54.05 56 ASN C N 1
ATOM 2358 C CA . ASN C 1 77 ? 35.589 45.782 -21.528 1.00 53.65 56 ASN C CA 1
ATOM 2359 C C . ASN C 1 77 ? 36.378 46.902 -20.846 1.00 53.66 56 ASN C C 1
ATOM 2360 O O . ASN C 1 77 ? 36.748 47.901 -21.474 1.00 53.50 56 ASN C O 1
ATOM 2365 N N . ASN C 1 78 ? 36.624 46.708 -19.553 1.00 53.55 57 ASN C N 1
ATOM 2366 C CA . ASN C 1 78 ? 37.314 47.675 -18.716 1.00 53.38 57 ASN C CA 1
ATOM 2367 C C . ASN C 1 78 ? 38.745 47.919 -19.161 1.00 53.04 57 ASN C C 1
ATOM 2368 O O . ASN C 1 78 ? 39.201 49.069 -19.192 1.00 52.71 57 ASN C O 1
ATOM 2373 N N . THR C 1 79 ? 39.443 46.835 -19.504 1.00 52.74 58 THR C N 1
ATOM 2374 C CA . THR C 1 79 ? 40.832 46.926 -19.978 1.00 52.72 58 THR C CA 1
ATOM 2375 C C . THR C 1 79 ? 40.939 47.595 -21.364 1.00 52.51 58 THR C C 1
ATOM 2376 O O . THR C 1 79 ? 41.906 48.297 -21.643 1.00 51.96 58 THR C O 1
ATOM 2380 N N . LEU C 1 80 ? 39.934 47.379 -22.209 1.00 52.71 59 LEU C N 1
ATOM 2381 C CA . LEU C 1 80 ? 39.915 47.959 -23.547 1.00 53.11 59 LEU C CA 1
ATOM 2382 C C . LEU C 1 80 ? 39.620 49.461 -23.521 1.00 53.32 59 LEU C C 1
ATOM 2383 O O . LEU C 1 80 ? 40.141 50.228 -24.333 1.00 53.15 59 LEU C O 1
ATOM 2388 N N . LEU C 1 81 ? 38.788 49.873 -22.575 1.00 53.77 60 LEU C N 1
ATOM 2389 C CA . LEU C 1 81 ? 38.526 51.279 -22.351 1.00 54.38 60 LEU C CA 1
ATOM 2390 C C . LEU C 1 81 ? 39.755 52.002 -21.826 1.00 55.00 60 LEU C C 1
ATOM 2391 O O . LEU C 1 81 ? 40.041 53.123 -22.248 1.00 55.14 60 LEU C O 1
ATOM 2396 N N . ALA C 1 82 ? 40.479 51.347 -20.918 1.00 55.87 61 ALA C N 1
ATOM 2397 C CA . ALA C 1 82 ? 41.668 51.916 -20.283 1.00 56.92 61 ALA C CA 1
ATOM 2398 C C . ALA C 1 82 ? 42.908 51.927 -21.189 1.00 57.83 61 ALA C C 1
ATOM 2399 O O . ALA C 1 82 ? 43.942 52.481 -20.816 1.00 57.95 61 ALA C O 1
ATOM 2401 N N . SER C 1 83 ? 42.787 51.310 -22.364 1.00 58.96 62 SER C N 1
ATOM 2402 C CA . SER C 1 83 ? 43.848 51.238 -23.367 1.00 60.53 62 SER C CA 1
ATOM 2403 C C . SER C 1 83 ? 44.022 52.554 -24.123 1.00 61.56 62 SER C C 1
ATOM 2404 O O . SER C 1 83 ? 45.120 53.114 -24.171 1.00 61.60 62 SER C O 1
ATOM 2407 N N . GLY C 1 84 ? 42.928 53.026 -24.725 1.00 62.89 63 GLY C N 1
ATOM 2408 C CA . GLY C 1 84 ? 42.953 54.194 -25.594 1.00 64.19 63 GLY C CA 1
ATOM 2409 C C . GLY C 1 84 ? 42.303 53.951 -26.943 1.00 65.16 63 GLY C C 1
ATOM 2410 O O . GLY C 1 84 ? 42.863 54.318 -27.980 1.00 65.47 63 GLY C O 1
ATOM 2411 N N . VAL C 1 85 ? 41.125 53.331 -26.935 1.00 65.91 64 VAL C N 1
ATOM 2412 C CA . VAL C 1 85 ? 40.322 53.170 -28.155 1.00 66.87 64 VAL C CA 1
ATOM 2413 C C . VAL C 1 85 ? 39.796 54.528 -28.664 1.00 67.11 64 VAL C C 1
ATOM 2414 O O . VAL C 1 85 ? 40.038 54.903 -29.821 1.00 67.49 64 VAL C O 1
ATOM 2418 N N . GLU C 1 86 ? 39.104 55.265 -27.788 1.00 67.26 65 GLU C N 1
ATOM 2419 C CA . GLU C 1 86 ? 38.611 56.616 -28.096 1.00 67.00 65 GLU C CA 1
ATOM 2420 C C . GLU C 1 86 ? 39.739 57.590 -28.465 1.00 66.63 65 GLU C C 1
ATOM 2421 O O . GLU C 1 86 ? 39.481 58.681 -28.991 1.00 67.05 65 GLU C O 1
ATOM 2423 N N . GLY C 1 87 ? 40.979 57.175 -28.196 1.00 65.80 66 GLY C N 1
ATOM 2424 C CA . GLY C 1 87 ? 42.163 58.029 -28.340 1.00 64.46 66 GLY C CA 1
ATOM 2425 C C . GLY C 1 87 ? 42.878 58.199 -27.004 1.00 63.29 66 GLY C C 1
ATOM 2426 O O . GLY C 1 87 ? 44.111 58.281 -26.957 1.00 63.26 66 GLY C O 1
ATOM 2427 N N . GLU C 1 88 ? 42.092 58.243 -25.922 1.00 62.01 67 GLU C N 1
ATOM 2428 C CA . GLU C 1 88 ? 42.599 58.449 -24.553 1.00 60.45 67 GLU C CA 1
ATOM 2429 C C . GLU C 1 88 ? 42.196 57.305 -23.618 1.00 58.82 67 GLU C C 1
ATOM 2430 O O . GLU C 1 88 ? 41.428 56.419 -24.005 1.00 58.84 67 GLU C O 1
ATOM 2436 N N . LYS C 1 89 ? 42.712 57.340 -22.392 1.00 56.89 68 LYS C N 1
ATOM 2437 C CA . LYS C 1 89 ? 42.462 56.294 -21.390 1.00 55.09 68 LYS C CA 1
ATOM 2438 C C . LYS C 1 89 ? 41.126 56.506 -20.647 1.00 53.53 68 LYS C C 1
ATOM 2439 O O . LYS C 1 89 ? 41.010 57.396 -19.802 1.00 53.53 68 LYS C O 1
ATOM 2445 N N . LEU C 1 90 ? 40.127 55.673 -20.925 1.00 51.00 69 LEU C N 1
ATOM 2446 C CA . LEU C 1 90 ? 38.802 55.918 -20.354 1.00 48.62 69 LEU C CA 1
ATOM 2447 C C . LEU C 1 90 ? 38.397 55.073 -19.131 1.00 46.87 69 LEU C C 1
ATOM 2448 O O . LEU C 1 90 ? 38.820 53.927 -18.963 1.00 46.15 69 LEU C O 1
ATOM 2453 N N . PHE C 1 91 ? 37.589 55.676 -18.265 1.00 44.72 70 PHE C N 1
ATOM 2454 C CA . PHE C 1 91 ? 37.095 54.998 -17.081 1.00 43.13 70 PHE C CA 1
ATOM 2455 C C . PHE C 1 91 ? 35.611 55.243 -16.847 1.00 41.89 70 PHE C C 1
ATOM 2456 O O . PHE C 1 91 ? 35.114 56.354 -17.029 1.00 41.66 70 PHE C O 1
ATOM 2464 N N . PHE C 1 92 ? 34.901 54.208 -16.418 1.00 40.33 71 PHE C N 1
ATOM 2465 C CA . PHE C 1 92 ? 33.548 54.411 -15.914 1.00 38.99 71 PHE C CA 1
ATOM 2466 C C . PHE C 1 92 ? 33.610 54.856 -14.484 1.00 38.09 71 PHE C C 1
ATOM 2467 O O . PHE C 1 92 ? 34.436 54.364 -13.729 1.00 38.45 71 PHE C O 1
ATOM 2475 N N . VAL C 1 93 ? 32.757 55.806 -14.119 1.00 36.85 72 VAL C N 1
ATOM 2476 C CA . VAL C 1 93 ? 32.630 56.221 -12.724 1.00 35.50 72 VAL C CA 1
ATOM 2477 C C . VAL C 1 93 ? 31.147 56.342 -12.330 1.00 34.49 72 VAL C C 1
ATOM 2478 O O . VAL C 1 93 ? 30.330 56.826 -13.104 1.00 34.75 72 VAL C O 1
ATOM 2482 N N . VAL C 1 94 ? 30.810 55.841 -11.147 1.00 32.97 73 VAL C N 1
ATOM 2483 C CA . VAL C 1 94 ? 29.466 55.942 -10.595 1.00 31.95 73 VAL C CA 1
ATOM 2484 C C . VAL C 1 94 ? 29.302 57.348 -10.026 1.00 31.63 73 VAL C C 1
ATOM 2485 O O . VAL C 1 94 ? 30.067 57.740 -9.143 1.00 30.75 73 VAL C O 1
ATOM 2489 N N . ARG C 1 95 ? 28.316 58.093 -10.539 1.00 31.04 74 ARG C N 1
ATOM 2490 C CA . ARG C 1 95 ? 28.021 59.453 -10.054 1.00 30.99 74 ARG C CA 1
ATOM 2491 C C . ARG C 1 95 ? 26.951 59.459 -8.955 1.00 30.82 74 ARG C C 1
ATOM 2492 O O . ARG C 1 95 ? 27.007 60.251 -8.005 1.00 30.89 74 ARG C O 1
ATOM 2500 N N . HIS C 1 96 ? 25.990 58.554 -9.095 1.00 30.09 75 HIS C N 1
ATOM 2501 C CA . HIS C 1 96 ? 24.850 58.508 -8.226 1.00 29.71 75 HIS C CA 1
ATOM 2502 C C . HIS C 1 96 ? 24.293 57.083 -8.143 1.00 29.51 75 HIS C C 1
ATOM 2503 O O . HIS C 1 96 ? 24.458 56.272 -9.062 1.00 29.54 75 HIS C O 1
ATOM 2510 N N . MET C 1 97 ? 23.631 56.764 -7.041 1.00 29.34 76 MET C N 1
ATOM 2511 C CA . MET C 1 97 ? 23.104 55.416 -6.876 1.00 29.29 76 MET C CA 1
ATOM 2512 C C . MET C 1 97 ? 22.024 55.362 -5.802 1.00 29.31 76 MET C C 1
ATOM 2513 O O . MET C 1 97 ? 22.205 55.863 -4.718 1.00 28.55 76 MET C O 1
ATOM 2518 N N . GLU C 1 98 ? 20.875 54.786 -6.140 1.00 30.91 77 GLU C N 1
ATOM 2519 C CA . GLU C 1 98 ? 19.785 54.601 -5.187 1.00 31.45 77 GLU C CA 1
ATOM 2520 C C . GLU C 1 98 ? 19.531 53.124 -5.113 1.00 31.42 77 GLU C C 1
ATOM 2521 O O . GLU C 1 98 ? 19.189 52.516 -6.132 1.00 32.18 77 GLU C O 1
ATOM 2527 N N . ILE C 1 99 ? 19.693 52.553 -3.925 1.00 30.83 78 ILE C N 1
ATOM 2528 C CA . ILE C 1 99 ? 19.542 51.112 -3.728 1.00 30.76 78 ILE C CA 1
ATOM 2529 C C . ILE C 1 99 ? 18.467 50.841 -2.705 1.00 30.46 78 ILE C C 1
ATOM 2530 O O . ILE C 1 99 ? 18.433 51.471 -1.657 1.00 30.34 78 ILE C O 1
ATOM 2535 N N . ASN C 1 100 ? 17.606 49.881 -3.009 1.00 30.70 79 ASN C N 1
ATOM 2536 C CA . ASN C 1 100 ? 16.620 49.386 -2.051 1.00 31.24 79 ASN C CA 1
ATOM 2537 C C . ASN C 1 100 ? 16.910 47.907 -1.623 1.00 30.54 79 ASN C C 1
ATOM 2538 O O . ASN C 1 100 ? 16.891 46.996 -2.454 1.00 30.03 79 ASN C O 1
ATOM 2543 N N . PHE C 1 101 ? 17.231 47.692 -0.349 1.00 30.03 80 PHE C N 1
ATOM 2544 C CA . PHE C 1 101 ? 17.519 46.340 0.175 1.00 30.11 80 PHE C CA 1
ATOM 2545 C C . PHE C 1 101 ? 16.254 45.651 0.727 1.00 30.50 80 PHE C C 1
ATOM 2546 O O . PHE C 1 101 ? 15.883 45.889 1.880 1.00 30.39 80 PHE C O 1
ATOM 2554 N N . SER C 1 102 ? 15.600 44.800 -0.068 1.00 30.77 81 SER C N 1
ATOM 2555 C CA . SER C 1 102 ? 14.331 44.201 0.363 1.00 32.63 81 SER C CA 1
ATOM 2556 C C . SER C 1 102 ? 14.479 42.850 1.082 1.00 33.00 81 SER C C 1
ATOM 2557 O O . SER C 1 102 ? 14.046 42.703 2.217 1.00 32.96 81 SER C O 1
ATOM 2560 N N . ARG C 1 103 ? 15.057 41.870 0.398 1.00 33.26 82 ARG C N 1
ATOM 2561 C CA . ARG C 1 103 ? 15.205 40.522 0.932 1.00 34.54 82 ARG C CA 1
ATOM 2562 C C . ARG C 1 103 ? 16.688 40.173 0.916 1.00 33.52 82 ARG C C 1
ATOM 2563 O O . ARG C 1 103 ? 17.413 40.677 0.062 1.00 33.88 82 ARG C O 1
ATOM 2571 N N . PRO C 1 104 ? 17.147 39.304 1.840 1.00 32.85 83 PRO C N 1
ATOM 2572 C CA . PRO C 1 104 ? 18.574 38.968 1.883 1.00 32.21 83 PRO C CA 1
ATOM 2573 C C . PRO C 1 104 ? 19.007 37.740 1.060 1.00 31.75 83 PRO C C 1
ATOM 2574 O O . PRO C 1 104 ? 18.215 36.852 0.761 1.00 31.27 83 PRO C O 1
ATOM 2578 N N . ALA C 1 105 ? 20.274 37.726 0.678 1.00 31.50 84 ALA C N 1
ATOM 2579 C CA . ALA C 1 105 ? 20.875 36.558 0.076 1.00 31.54 84 ALA C CA 1
ATOM 2580 C C . ALA C 1 105 ? 21.547 35.773 1.197 1.00 31.86 84 ALA C C 1
ATOM 2581 O O . ALA C 1 105 ? 22.099 36.377 2.126 1.00 31.29 84 ALA C O 1
ATOM 2583 N N . GLN C 1 106 ? 21.454 34.440 1.125 1.00 32.49 85 GLN C N 1
ATOM 2584 C CA . GLN C 1 106 ? 22.082 33.532 2.098 1.00 33.23 85 GLN C CA 1
ATOM 2585 C C . GLN C 1 106 ? 23.382 32.997 1.540 1.00 33.01 85 GLN C C 1
ATOM 2586 O O . GLN C 1 106 ? 23.604 33.023 0.332 1.00 33.06 85 GLN C O 1
ATOM 2592 N N . ILE C 1 107 ? 24.209 32.455 2.429 1.00 32.92 86 ILE C N 1
ATOM 2593 C CA . ILE C 1 107 ? 25.411 31.712 2.068 1.00 32.23 86 ILE C CA 1
ATOM 2594 C C . ILE C 1 107 ? 25.121 30.624 1.045 1.00 32.29 86 ILE C C 1
ATOM 2595 O O . ILE C 1 107 ? 24.210 29.810 1.207 1.00 32.72 86 ILE C O 1
ATOM 2600 N N . ASP C 1 108 ? 25.894 30.628 -0.024 1.00 32.22 87 ASP C N 1
ATOM 2601 C CA . ASP C 1 108 ? 25.768 29.619 -1.069 1.00 32.27 87 ASP C CA 1
ATOM 2602 C C . ASP C 1 108 ? 24.583 29.797 -2.023 1.00 31.82 87 ASP C C 1
ATOM 2603 O O . ASP C 1 108 ? 24.419 28.986 -2.942 1.00 32.20 87 ASP C O 1
ATOM 2608 N N . ASN C 1 109 ? 23.770 30.837 -1.830 1.00 31.04 88 ASN C N 1
ATOM 2609 C CA . ASN C 1 109 ? 22.743 31.170 -2.822 1.00 30.67 88 ASN C CA 1
ATOM 2610 C C . ASN C 1 109 ? 23.385 31.453 -4.161 1.00 30.91 88 ASN C C 1
ATOM 2611 O O . ASN C 1 109 ? 24.485 32.015 -4.260 1.00 30.45 88 ASN C O 1
ATOM 2616 N N . LEU C 1 110 ? 22.682 31.056 -5.205 1.00 31.12 89 LEU C N 1
ATOM 2617 C CA . LEU C 1 110 ? 23.103 31.377 -6.533 1.00 30.89 89 LEU C CA 1
ATOM 2618 C C . LEU C 1 110 ? 22.215 32.544 -6.950 1.00 31.03 89 LEU C C 1
ATOM 2619 O O . LEU C 1 110 ? 20.995 32.404 -7.080 1.00 32.04 89 LEU C O 1
ATOM 2624 N N . LEU C 1 111 ? 22.825 33.706 -7.125 1.00 30.65 90 LEU C N 1
ATOM 2625 C CA . LEU C 1 111 ? 22.094 34.921 -7.409 1.00 29.67 90 LEU C CA 1
ATOM 2626 C C . LEU C 1 111 ? 22.091 35.233 -8.878 1.00 29.91 90 LEU C C 1
ATOM 2627 O O . LEU C 1 111 ? 23.040 34.897 -9.601 1.00 30.20 90 LEU C O 1
ATOM 2632 N N . THR C 1 112 ? 21.016 35.872 -9.322 1.00 30.22 91 THR C N 1
ATOM 2633 C CA . THR C 1 112 ? 20.933 36.341 -10.699 1.00 31.04 91 THR C CA 1
ATOM 2634 C C . THR C 1 112 ? 20.993 37.862 -10.666 1.00 31.13 91 THR C C 1
ATOM 2635 O O . THR C 1 112 ? 20.267 38.508 -9.905 1.00 31.42 91 THR C O 1
ATOM 2639 N N . ILE C 1 113 ? 21.898 38.415 -11.459 1.00 31.55 92 ILE C N 1
ATOM 2640 C CA . ILE C 1 113 ? 22.032 39.856 -11.597 1.00 32.40 92 ILE C CA 1
ATOM 2641 C C . ILE C 1 113 ? 21.429 40.291 -12.929 1.00 33.11 92 ILE C C 1
ATOM 2642 O O . ILE C 1 113 ? 21.855 39.839 -13.984 1.00 33.50 92 ILE C O 1
ATOM 2647 N N . LYS C 1 114 ? 20.417 41.144 -12.870 1.00 34.37 93 LYS C N 1
ATOM 2648 C CA . LYS C 1 114 ? 19.770 41.689 -14.076 1.00 35.17 93 LYS C CA 1
ATOM 2649 C C . LYS C 1 114 ? 20.142 43.167 -14.235 1.00 35.61 93 LYS C C 1
ATOM 2650 O O . LYS C 1 114 ? 19.956 43.991 -13.316 1.00 35.18 93 LYS C O 1
ATOM 2656 N N . THR C 1 115 ? 20.689 43.487 -15.401 1.00 36.37 94 THR C N 1
ATOM 2657 C CA . THR C 1 115 ? 21.206 44.820 -15.685 1.00 36.99 94 THR C CA 1
ATOM 2658 C C . THR C 1 115 ? 20.690 45.315 -17.024 1.00 37.63 94 THR C C 1
ATOM 2659 O O . THR C 1 115 ? 20.782 44.597 -18.008 1.00 37.98 94 THR C O 1
ATOM 2663 N N . ARG C 1 116 ? 20.150 46.532 -17.068 1.00 38.53 95 ARG C N 1
ATOM 2664 C CA . ARG C 1 116 ? 19.818 47.172 -18.348 1.00 39.27 95 ARG C CA 1
ATOM 2665 C C . ARG C 1 116 ? 20.067 48.657 -18.289 1.00 39.89 95 ARG C C 1
ATOM 2666 O O . ARG C 1 116 ? 20.060 49.249 -17.209 1.00 40.18 95 ARG C O 1
ATOM 2674 N N . ILE C 1 117 ? 20.259 49.259 -19.459 1.00 40.76 96 ILE C N 1
ATOM 2675 C CA . ILE C 1 117 ? 20.279 50.714 -19.593 1.00 41.50 96 ILE C CA 1
ATOM 2676 C C . ILE C 1 117 ? 18.856 51.262 -19.687 1.00 42.54 96 ILE C C 1
ATOM 2677 O O . ILE C 1 117 ? 18.050 50.773 -20.476 1.00 42.03 96 ILE C O 1
ATOM 2682 N N . SER C 1 118 ? 18.539 52.257 -18.865 1.00 44.45 97 SER C N 1
ATOM 2683 C CA . SER C 1 118 ? 17.219 52.900 -18.925 1.00 46.79 97 SER C CA 1
ATOM 2684 C C . SER C 1 118 ? 17.176 54.234 -19.704 1.00 48.70 97 SER C C 1
ATOM 2685 O O . SER C 1 118 ? 16.121 54.603 -20.236 1.00 49.40 97 SER C O 1
ATOM 2688 N N . ARG C 1 119 ? 18.310 54.936 -19.775 1.00 50.67 98 ARG C N 1
ATOM 2689 C CA . ARG C 1 119 ? 18.422 56.232 -20.460 1.00 52.80 98 ARG C CA 1
ATOM 2690 C C . ARG C 1 119 ? 19.857 56.546 -20.866 1.00 53.83 98 ARG C C 1
ATOM 2691 O O . ARG C 1 119 ? 20.812 56.066 -20.245 1.00 53.86 98 ARG C O 1
ATOM 2699 N N . LEU C 1 120 ? 20.004 57.379 -21.895 1.00 55.29 99 LEU C N 1
ATOM 2700 C CA . LEU C 1 120 ? 21.294 58.017 -22.194 1.00 56.66 99 LEU C CA 1
ATOM 2701 C C . LEU C 1 120 ? 21.178 59.540 -22.235 1.00 57.49 99 LEU C C 1
ATOM 2702 O O . LEU C 1 120 ? 20.076 60.081 -22.336 1.00 57.87 99 LEU C O 1
ATOM 2707 N N . GLN C 1 121 ? 22.318 60.220 -22.132 1.00 58.43 100 GLN C N 1
ATOM 2708 C CA . GLN C 1 121 ? 22.367 61.684 -22.163 1.00 59.04 100 GLN C CA 1
ATOM 2709 C C . GLN C 1 121 ? 23.494 62.123 -23.066 1.00 59.16 100 GLN C C 1
ATOM 2710 O O . GLN C 1 121 ? 23.674 63.321 -23.293 1.00 59.11 100 GLN C O 1
ATOM 2716 N N . GLY C 1 122 ? 24.253 61.149 -23.574 1.00 59.23 101 GLY C N 1
ATOM 2717 C CA . GLY C 1 122 ? 25.392 61.432 -24.450 1.00 59.35 101 GLY C CA 1
ATOM 2718 C C . GLY C 1 122 ? 26.691 61.603 -23.676 1.00 59.47 101 GLY C C 1
ATOM 2719 O O . GLY C 1 122 ? 27.771 61.268 -24.175 1.00 60.03 101 GLY C O 1
ATOM 2720 N N . ALA C 1 123 ? 26.588 62.148 -22.463 1.00 59.15 102 ALA C N 1
ATOM 2721 C CA . ALA C 1 123 ? 27.691 62.142 -21.512 1.00 58.35 102 ALA C CA 1
ATOM 2722 C C . ALA C 1 123 ? 27.392 61.162 -20.359 1.00 57.99 102 ALA C C 1
ATOM 2723 O O . ALA C 1 123 ? 28.227 60.313 -20.024 1.00 57.97 102 ALA C O 1
ATOM 2725 N N . ARG C 1 124 ? 26.192 61.278 -19.785 1.00 57.06 103 ARG C N 1
ATOM 2726 C CA . ARG C 1 124 ? 25.774 60.499 -18.619 1.00 56.20 103 ARG C CA 1
ATOM 2727 C C . ARG C 1 124 ? 24.821 59.369 -19.021 1.00 55.23 103 ARG C C 1
ATOM 2728 O O . ARG C 1 124 ? 23.885 59.602 -19.788 1.00 55.60 103 ARG C O 1
ATOM 2736 N N . PHE C 1 125 ? 25.031 58.151 -18.515 1.00 53.49 104 PHE C N 1
ATOM 2737 C CA . PHE C 1 125 ? 24.030 57.089 -18.743 1.00 51.24 104 PHE C CA 1
ATOM 2738 C C . PHE C 1 125 ? 23.569 56.338 -17.492 1.00 49.34 104 PHE C C 1
ATOM 2739 O O . PHE C 1 125 ? 24.344 56.111 -16.564 1.00 48.88 104 PHE C O 1
ATOM 2747 N N . PHE C 1 126 ? 22.288 55.978 -17.485 1.00 47.15 105 PHE C N 1
ATOM 2748 C CA . PHE C 1 126 ? 21.637 55.377 -16.325 1.00 44.99 105 PHE C CA 1
ATOM 2749 C C . PHE C 1 126 ? 21.328 53.902 -16.546 1.00 43.67 105 PHE C C 1
ATOM 2750 O O . PHE C 1 126 ? 20.966 53.485 -17.654 1.00 43.51 105 PHE C O 1
ATOM 2758 N N . MET C 1 127 ? 21.457 53.120 -15.481 1.00 41.62 106 MET C N 1
ATOM 2759 C CA . MET C 1 127 ? 21.088 51.716 -15.515 1.00 39.71 106 MET C CA 1
ATOM 2760 C C . MET C 1 127 ? 20.108 51.400 -14.398 1.00 39.04 106 MET C C 1
ATOM 2761 O O . MET C 1 127 ? 20.161 52.011 -13.321 1.00 38.61 106 MET C O 1
ATOM 2766 N N . GLU C 1 128 ? 19.202 50.466 -14.679 1.00 37.81 107 GLU C N 1
ATOM 2767 C CA . GLU C 1 128 ? 18.403 49.807 -13.651 1.00 37.24 107 GLU C CA 1
ATOM 2768 C C . GLU C 1 128 ? 18.950 48.404 -13.455 1.00 35.64 107 GLU C C 1
ATOM 2769 O O . GLU C 1 128 ? 19.232 47.684 -14.425 1.00 35.65 107 GLU C O 1
ATOM 2775 N N . GLN C 1 129 ? 19.114 48.023 -12.197 1.00 33.83 108 GLN C N 1
ATOM 2776 C CA . GLN C 1 129 ? 19.763 46.761 -11.861 1.00 31.81 108 GLN C CA 1
ATOM 2777 C C . GLN C 1 129 ? 18.983 46.041 -10.793 1.00 31.26 108 GLN C C 1
ATOM 2778 O O . GLN C 1 129 ? 18.355 46.667 -9.918 1.00 30.20 108 GLN C O 1
ATOM 2784 N N . TYR C 1 130 ? 19.052 44.716 -10.877 1.00 30.69 109 TYR C N 1
ATOM 2785 C CA . TYR C 1 130 ? 18.242 43.826 -10.069 1.00 30.43 109 TYR C CA 1
ATOM 2786 C C . TYR C 1 130 ? 19.040 42.595 -9.696 1.00 29.89 109 TYR C C 1
ATOM 2787 O O . TYR C 1 130 ? 19.671 41.963 -10.575 1.00 28.78 109 TYR C O 1
ATOM 2796 N N . ILE C 1 131 ? 18.995 42.251 -8.404 1.00 29.22 110 ILE C N 1
ATOM 2797 C CA . ILE C 1 131 ? 19.610 41.018 -7.892 1.00 28.52 110 ILE C CA 1
ATOM 2798 C C . ILE C 1 131 ? 18.538 40.099 -7.290 1.00 29.14 110 ILE C C 1
ATOM 2799 O O . ILE C 1 131 ? 17.845 40.456 -6.313 1.00 28.05 110 ILE C O 1
ATOM 2804 N N . LEU C 1 132 ? 18.430 38.905 -7.871 1.00 29.75 111 LEU C N 1
ATOM 2805 C CA . LEU C 1 132 ? 17.396 37.933 -7.483 1.00 30.45 111 LEU C CA 1
ATOM 2806 C C . LEU C 1 132 ? 17.997 36.621 -6.991 1.00 30.48 111 LEU C C 1
ATOM 2807 O O . LEU C 1 132 ? 19.074 36.208 -7.445 1.00 29.79 111 LEU C O 1
ATOM 2812 N N . HIS C 1 133 ? 17.292 35.982 -6.057 1.00 31.07 112 HIS C N 1
ATOM 2813 C CA . HIS C 1 133 ? 17.496 34.562 -5.757 1.00 31.76 112 HIS C CA 1
ATOM 2814 C C . HIS C 1 133 ? 16.385 33.784 -6.449 1.00 32.70 112 HIS C C 1
ATOM 2815 O O . HIS C 1 133 ? 15.237 33.791 -5.996 1.00 32.82 112 HIS C O 1
ATOM 2822 N N . GLY C 1 134 ? 16.727 33.138 -7.562 1.00 33.78 113 GLY C N 1
ATOM 2823 C CA . GLY C 1 134 ? 15.738 32.526 -8.427 1.00 35.06 113 GLY C CA 1
ATOM 2824 C C . GLY C 1 134 ? 14.814 33.628 -8.917 1.00 36.29 113 GLY C C 1
ATOM 2825 O O . GLY C 1 134 ? 15.198 34.465 -9.744 1.00 36.71 113 GLY C O 1
ATOM 2826 N N . GLU C 1 135 ? 13.609 33.647 -8.371 1.00 36.73 114 GLU C N 1
ATOM 2827 C CA . GLU C 1 135 ? 12.605 34.577 -8.797 1.00 37.79 114 GLU C CA 1
ATOM 2828 C C . GLU C 1 135 ? 12.251 35.575 -7.703 1.00 37.47 114 GLU C C 1
ATOM 2829 O O . GLU C 1 135 ? 11.415 36.466 -7.917 1.00 38.01 114 GLU C O 1
ATOM 2835 N N . SER C 1 136 ? 12.876 35.437 -6.537 1.00 36.36 115 SER C N 1
ATOM 2836 C CA . SER C 1 136 ? 12.668 36.394 -5.466 1.00 35.91 115 SER C CA 1
ATOM 2837 C C . SER C 1 136 ? 13.600 37.596 -5.642 1.00 34.90 115 SER C C 1
ATOM 2838 O O . SER C 1 136 ? 14.828 37.447 -5.657 1.00 34.38 115 SER C O 1
ATOM 2841 N N . MET C 1 137 ? 12.989 38.775 -5.771 1.00 33.73 116 MET C N 1
ATOM 2842 C CA . MET C 1 137 ? 13.684 40.063 -5.791 1.00 32.17 116 MET C CA 1
ATOM 2843 C C . MET C 1 137 ? 14.402 40.339 -4.458 1.00 30.68 116 MET C C 1
ATOM 2844 O O . MET C 1 137 ? 13.769 40.426 -3.403 1.00 30.40 116 MET C O 1
ATOM 2849 N N . LEU C 1 138 ? 15.722 40.486 -4.496 1.00 29.37 117 LEU C N 1
ATOM 2850 C CA . LEU C 1 138 ? 16.455 40.781 -3.258 1.00 28.18 117 LEU C CA 1
ATOM 2851 C C . LEU C 1 138 ? 16.801 42.241 -3.119 1.00 27.12 117 LEU C C 1
ATOM 2852 O O . LEU C 1 138 ? 16.548 42.837 -2.087 1.00 27.59 117 LEU C O 1
ATOM 2857 N N . VAL C 1 139 ? 17.369 42.819 -4.170 1.00 26.36 118 VAL C N 1
ATOM 2858 C CA . VAL C 1 139 ? 17.910 44.180 -4.144 1.00 25.22 118 VAL C CA 1
ATOM 2859 C C . VAL C 1 139 ? 17.763 44.810 -5.541 1.00 24.84 118 VAL C C 1
ATOM 2860 O O . VAL C 1 139 ? 17.916 44.135 -6.570 1.00 23.92 118 VAL C O 1
ATOM 2864 N N . THR C 1 140 ? 17.430 46.096 -5.563 1.00 25.04 119 THR C N 1
ATOM 2865 C CA . THR C 1 140 ? 17.245 46.849 -6.827 1.00 25.61 119 THR C CA 1
ATOM 2866 C C . THR C 1 140 ? 18.041 48.144 -6.751 1.00 25.88 119 THR C C 1
ATOM 2867 O O . THR C 1 140 ? 18.142 48.780 -5.691 1.00 26.39 119 THR C O 1
ATOM 2871 N N . ALA C 1 141 ? 18.617 48.551 -7.860 1.00 26.19 120 ALA C N 1
ATOM 2872 C CA . ALA C 1 141 ? 19.294 49.824 -7.842 1.00 26.79 120 ALA C CA 1
ATOM 2873 C C . ALA C 1 141 ? 19.087 50.609 -9.121 1.00 26.95 120 ALA C C 1
ATOM 2874 O O . ALA C 1 141 ? 18.949 50.026 -10.184 1.00 27.01 120 ALA C O 1
ATOM 2876 N N . LYS C 1 142 ? 19.034 51.931 -8.996 1.00 28.06 121 LYS C N 1
ATOM 2877 C CA . LYS C 1 142 ? 19.154 52.847 -10.146 1.00 29.03 121 LYS C CA 1
ATOM 2878 C C . LYS C 1 142 ? 20.529 53.512 -10.048 1.00 29.12 121 LYS C C 1
ATOM 2879 O O . LYS C 1 142 ? 20.894 54.050 -8.988 1.00 28.96 121 LYS C O 1
ATOM 2885 N N . VAL C 1 143 ? 21.275 53.458 -11.146 1.00 29.68 122 VAL C N 1
ATOM 2886 C CA . VAL C 1 143 ? 22.693 53.827 -11.185 1.00 30.73 122 VAL C CA 1
ATOM 2887 C C . VAL C 1 143 ? 22.951 54.852 -12.281 1.00 31.74 122 VAL C C 1
ATOM 2888 O O . VAL C 1 143 ? 22.590 54.629 -13.431 1.00 31.91 122 VAL C O 1
ATOM 2892 N N . GLU C 1 144 ? 23.603 55.957 -11.924 1.00 33.22 123 GLU C N 1
ATOM 2893 C CA . GLU C 1 144 ? 24.069 56.955 -12.896 1.00 34.34 123 GLU C CA 1
ATOM 2894 C C . GLU C 1 144 ? 25.570 56.828 -13.110 1.00 34.68 123 GLU C C 1
ATOM 2895 O O . GLU C 1 144 ? 26.353 56.984 -12.180 1.00 34.90 123 GLU C O 1
ATOM 2901 N N . ILE C 1 145 ? 25.953 56.567 -14.350 1.00 35.79 124 ILE C N 1
ATOM 2902 C CA . ILE C 1 145 ? 27.341 56.341 -14.728 1.00 37.23 124 ILE C CA 1
ATOM 2903 C C . ILE C 1 145 ? 27.827 57.420 -15.709 1.00 38.07 124 ILE C C 1
ATOM 2904 O O . ILE C 1 145 ? 27.092 57.823 -16.612 1.00 38.73 124 ILE C O 1
ATOM 2909 N N . ALA C 1 146 ? 29.045 57.909 -15.503 1.00 39.14 125 ALA C N 1
ATOM 2910 C CA . ALA C 1 146 ? 29.730 58.764 -16.471 1.00 40.54 125 ALA C CA 1
ATOM 2911 C C . ALA C 1 146 ? 31.001 58.102 -16.983 1.00 41.90 125 ALA C C 1
ATOM 2912 O O . ALA C 1 146 ? 31.449 57.083 -16.441 1.00 41.45 125 ALA C O 1
ATOM 2914 N N . LEU C 1 147 ? 31.560 58.695 -18.036 1.00 44.34 126 LEU C N 1
ATOM 2915 C CA . LEU C 1 147 ? 32.823 58.276 -18.650 1.00 46.82 126 LEU C CA 1
ATOM 2916 C C . LEU C 1 147 ? 33.811 59.426 -18.504 1.00 48.32 126 LEU C C 1
ATOM 2917 O O . LEU C 1 147 ? 33.493 60.573 -18.851 1.00 48.77 126 LEU C O 1
ATOM 2922 N N . ILE C 1 148 ? 34.987 59.126 -17.957 1.00 50.02 127 ILE C N 1
ATOM 2923 C CA . ILE C 1 148 ? 36.026 60.132 -17.724 1.00 51.99 127 ILE C CA 1
ATOM 2924 C C . ILE C 1 148 ? 37.431 59.663 -18.140 1.00 53.47 127 ILE C C 1
ATOM 2925 O O . ILE C 1 148 ? 37.697 58.460 -18.239 1.00 53.57 127 ILE C O 1
ATOM 2930 N N . ASN C 1 149 ? 38.323 60.621 -18.386 1.00 55.29 128 ASN C N 1
ATOM 2931 C CA . ASN C 1 149 ? 39.696 60.289 -18.718 1.00 57.20 128 ASN C CA 1
ATOM 2932 C C . ASN C 1 149 ? 40.540 60.216 -17.457 1.00 58.28 128 ASN C C 1
ATOM 2933 O O . ASN C 1 149 ? 39.997 60.310 -16.344 1.00 58.53 128 ASN C O 1
ATOM 2938 N N . GLU C 1 150 ? 41.850 60.030 -17.636 1.00 59.49 129 GLU C N 1
ATOM 2939 C CA . GLU C 1 150 ? 42.781 59.874 -16.523 1.00 60.78 129 GLU C CA 1
ATOM 2940 C C . GLU C 1 150 ? 42.741 61.079 -15.575 1.00 61.73 129 GLU C C 1
ATOM 2941 O O . GLU C 1 150 ? 43.020 60.932 -14.379 1.00 62.12 129 GLU C O 1
ATOM 2943 N N . GLU C 1 151 ? 42.369 62.250 -16.104 1.00 62.53 130 GLU C N 1
ATOM 2944 C CA . GLU C 1 151 ? 42.384 63.508 -15.332 1.00 63.44 130 GLU C CA 1
ATOM 2945 C C . GLU C 1 151 ? 41.154 63.711 -14.439 1.00 63.90 130 GLU C C 1
ATOM 2946 O O . GLU C 1 151 ? 41.182 64.522 -13.505 1.00 63.73 130 GLU C O 1
ATOM 2948 N N . GLY C 1 152 ? 40.086 62.970 -14.723 1.00 64.28 131 GLY C N 1
ATOM 2949 C CA . GLY C 1 152 ? 38.842 63.106 -13.975 1.00 64.68 131 GLY C CA 1
ATOM 2950 C C . GLY C 1 152 ? 37.908 64.007 -14.741 1.00 64.98 131 GLY C C 1
ATOM 2951 O O . GLY C 1 152 ? 36.862 64.401 -14.235 1.00 64.81 131 GLY C O 1
ATOM 2952 N N . LYS C 1 153 ? 38.304 64.332 -15.969 1.00 65.57 132 LYS C N 1
ATOM 2953 C CA . LYS C 1 153 ? 37.516 65.186 -16.837 1.00 66.29 132 LYS C CA 1
ATOM 2954 C C . LYS C 1 153 ? 36.598 64.341 -17.731 1.00 67.02 132 LYS C C 1
ATOM 2955 O O . LYS C 1 153 ? 37.063 63.415 -18.396 1.00 66.80 132 LYS C O 1
ATOM 2957 N N . PRO C 1 154 ? 35.282 64.648 -17.722 1.00 67.96 133 P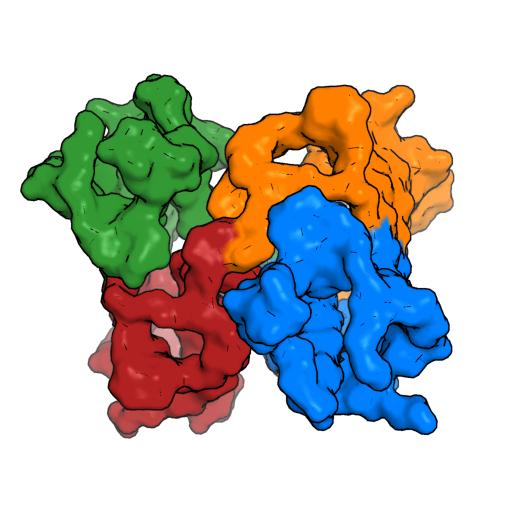RO C N 1
ATOM 2958 C CA . PRO C 1 154 ? 34.203 63.995 -18.484 1.00 68.50 133 PRO C CA 1
ATOM 2959 C C . PRO C 1 154 ? 34.433 63.877 -19.983 1.00 69.21 133 PRO C C 1
ATOM 2960 O O . PRO C 1 154 ? 35.233 64.622 -20.540 1.00 69.35 133 PRO C O 1
ATOM 2964 N N . ARG C 1 155 ? 33.718 62.943 -20.613 1.00 70.15 134 ARG C N 1
ATOM 2965 C CA . ARG C 1 155 ? 33.839 62.655 -22.046 1.00 71.12 134 ARG C CA 1
ATOM 2966 C C . ARG C 1 155 ? 32.604 61.905 -22.545 1.00 72.06 134 ARG C C 1
ATOM 2967 O O . ARG C 1 155 ? 32.097 61.024 -21.854 1.00 72.32 134 ARG C O 1
ATOM 2969 N N . ARG C 1 156 ? 32.123 62.259 -23.739 1.00 73.29 135 ARG C N 1
ATOM 2970 C CA . ARG C 1 156 ? 30.894 61.672 -24.311 1.00 74.32 135 ARG C CA 1
ATOM 2971 C C . ARG C 1 156 ? 31.088 60.194 -24.678 1.00 75.01 135 ARG C C 1
ATOM 2972 O O . ARG C 1 156 ? 32.225 59.751 -24.863 1.00 75.39 135 ARG C O 1
ATOM 2974 N N . LEU C 1 157 ? 29.992 59.437 -24.778 1.00 75.60 136 LEU C N 1
ATOM 2975 C CA . LEU C 1 157 ? 30.068 57.985 -25.019 1.00 76.15 136 LEU C CA 1
ATOM 2976 C C . LEU C 1 157 ? 30.332 57.602 -26.497 1.00 76.57 136 LEU C C 1
ATOM 2977 O O . LEU C 1 157 ? 29.685 58.147 -27.407 1.00 76.50 136 LEU C O 1
ATOM 2979 N N . PRO C 1 158 ? 31.297 56.678 -26.739 1.00 76.80 137 PRO C N 1
ATOM 2980 C CA . PRO C 1 158 ? 31.496 56.101 -28.075 1.00 76.89 137 PRO C CA 1
ATOM 2981 C C . PRO C 1 158 ? 30.723 54.785 -28.261 1.00 76.95 137 PRO C C 1
ATOM 2982 O O . PRO C 1 158 ? 29.930 54.646 -29.200 1.00 77.06 137 PRO C O 1
ATOM 2986 N N . ASN D 1 34 ? 21.762 67.642 18.318 1.00 52.42 13 ASN D N 1
ATOM 2987 C CA . ASN D 1 34 ? 21.449 67.242 16.905 1.00 52.48 13 ASN D CA 1
ATOM 2988 C C . ASN D 1 34 ? 22.428 67.794 15.844 1.00 51.66 13 ASN D C 1
ATOM 2989 O O . ASN D 1 34 ? 22.085 67.914 14.649 1.00 51.66 13 ASN D O 1
ATOM 2994 N N . ALA D 1 35 ? 23.649 68.122 16.280 1.00 50.12 14 ALA D N 1
ATOM 2995 C CA . ALA D 1 35 ? 24.721 68.477 15.342 1.00 48.00 14 ALA D CA 1
ATOM 2996 C C . ALA D 1 35 ? 25.233 67.206 14.681 1.00 46.16 14 ALA D C 1
ATOM 2997 O O . ALA D 1 35 ? 24.886 66.086 15.097 1.00 45.99 14 ALA D O 1
ATOM 2999 N N . PHE D 1 36 ? 26.059 67.384 13.660 1.00 43.93 15 PHE D N 1
ATOM 3000 C CA . PHE D 1 36 ? 26.759 66.264 13.059 1.00 42.05 15 PHE D CA 1
ATOM 3001 C C . PHE D 1 36 ? 27.761 65.667 14.032 1.00 41.23 15 PHE D C 1
ATOM 3002 O O . PHE D 1 36 ? 28.415 66.391 14.793 1.00 40.66 15 PHE D O 1
ATOM 3010 N N . HIS D 1 37 ? 27.868 64.344 14.006 1.00 39.91 16 HIS D N 1
ATOM 3011 C CA . HIS D 1 37 ? 28.961 63.665 14.684 1.00 39.06 16 HIS D CA 1
ATOM 3012 C C . HIS D 1 37 ? 30.125 63.441 13.723 1.00 38.10 16 HIS D C 1
ATOM 3013 O O . HIS D 1 37 ? 29.931 63.146 12.535 1.00 37.57 16 HIS D O 1
ATOM 3020 N N . ASP D 1 38 ? 31.333 63.606 14.246 1.00 37.25 17 ASP D N 1
ATOM 3021 C CA . ASP D 1 38 ? 32.539 63.529 13.435 1.00 36.70 17 ASP D CA 1
ATOM 3022 C C . ASP D 1 38 ? 33.291 62.239 13.679 1.00 35.75 17 ASP D C 1
ATOM 3023 O O . ASP D 1 38 ? 33.300 61.717 14.802 1.00 35.80 17 ASP D O 1
ATOM 3028 N N . PHE D 1 39 ? 33.904 61.718 12.620 1.00 34.08 18 PHE D N 1
ATOM 3029 C CA . PHE D 1 39 ? 34.808 60.589 12.751 1.00 32.93 18 PHE D CA 1
ATOM 3030 C C . PHE D 1 39 ? 35.770 60.547 11.590 1.00 32.34 18 PHE D C 1
ATOM 3031 O O . PHE D 1 39 ? 35.393 60.776 10.459 1.00 32.37 18 PHE D O 1
ATOM 3039 N N . GLN D 1 40 ? 37.028 60.259 11.882 1.00 32.62 19 GLN D N 1
ATOM 3040 C CA . GLN D 1 40 ? 38.077 60.271 10.863 1.00 32.42 19 GLN D CA 1
ATOM 3041 C C . GLN D 1 40 ? 38.578 58.867 10.516 1.00 31.61 19 GLN D C 1
ATOM 3042 O O . GLN D 1 40 ? 38.766 58.011 11.393 1.00 31.79 19 GLN D O 1
ATOM 3048 N N . ALA D 1 41 ? 38.844 58.668 9.231 1.00 30.36 20 ALA D N 1
ATOM 3049 C CA . ALA D 1 41 ? 39.343 57.415 8.709 1.00 28.95 20 ALA D CA 1
ATOM 3050 C C . ALA D 1 41 ? 40.360 57.699 7.621 1.00 28.04 20 ALA D C 1
ATOM 3051 O O . ALA D 1 41 ? 40.139 58.550 6.774 1.00 27.65 20 ALA D O 1
ATOM 3053 N N . ARG D 1 42 ? 41.464 56.961 7.638 1.00 26.92 21 ARG D N 1
ATOM 3054 C CA . ARG D 1 42 ? 42.498 57.077 6.627 1.00 25.75 21 ARG D CA 1
ATOM 3055 C C . ARG D 1 42 ? 42.215 56.112 5.459 1.00 25.53 21 ARG D C 1
ATOM 3056 O O . ARG D 1 42 ? 41.720 55.001 5.677 1.00 25.21 21 ARG D O 1
ATOM 3064 N N . VAL D 1 43 ? 42.538 56.525 4.236 1.00 24.48 22 VAL D N 1
ATOM 3065 C CA . VAL D 1 43 ? 42.436 55.633 3.081 1.00 24.34 22 VAL D CA 1
ATOM 3066 C C . VAL D 1 43 ? 43.716 54.815 2.919 1.00 24.46 22 VAL D C 1
ATOM 3067 O O . VAL D 1 43 ? 44.799 55.383 2.885 1.00 25.44 22 VAL D O 1
ATOM 3071 N N . TYR D 1 44 ? 43.587 53.489 2.809 1.00 24.02 23 TYR D N 1
ATOM 3072 C CA . TYR D 1 44 ? 44.733 52.564 2.622 1.00 22.68 23 TYR D CA 1
ATOM 3073 C C . TYR D 1 44 ? 44.673 51.875 1.249 1.00 21.91 23 TYR D C 1
ATOM 3074 O O . TYR D 1 44 ? 43.764 52.167 0.450 1.00 20.29 23 TYR D O 1
ATOM 3083 N N . VAL D 1 45 ? 45.634 50.981 0.970 1.00 21.03 24 VAL D N 1
ATOM 3084 C CA . VAL D 1 45 ? 45.704 50.359 -0.353 1.00 21.06 24 VAL D CA 1
ATOM 3085 C C . VAL D 1 45 ? 44.434 49.556 -0.610 1.00 20.80 24 VAL D C 1
ATOM 3086 O O . VAL D 1 45 ? 43.880 49.578 -1.736 1.00 20.55 24 VAL D O 1
ATOM 3090 N N . ALA D 1 46 ? 43.978 48.881 0.442 1.00 20.25 25 ALA D N 1
ATOM 3091 C CA . ALA D 1 46 ? 42.766 48.049 0.417 1.00 20.90 25 ALA D CA 1
ATOM 3092 C C . ALA D 1 46 ? 41.507 48.799 -0.013 1.00 21.02 25 ALA D C 1
ATOM 3093 O O . ALA D 1 46 ? 40.551 48.190 -0.477 1.00 21.28 25 ALA D O 1
ATOM 3095 N N . ASP D 1 47 ? 41.506 50.112 0.156 1.00 21.50 26 ASP D N 1
ATOM 3096 C CA . ASP D 1 47 ? 40.347 50.947 -0.171 1.00 21.83 26 ASP D CA 1
ATOM 3097 C C . ASP D 1 47 ? 40.272 51.398 -1.621 1.00 22.40 26 ASP D C 1
ATOM 3098 O O . ASP D 1 47 ? 39.266 52.003 -2.025 1.00 23.50 26 ASP D O 1
ATOM 3103 N N . THR D 1 48 ? 41.300 51.097 -2.410 1.00 22.32 27 THR D N 1
ATOM 3104 C CA . THR D 1 48 ? 41.443 51.692 -3.752 1.00 22.46 27 THR D CA 1
ATOM 3105 C C . THR D 1 48 ? 41.141 50.703 -4.878 1.00 22.85 27 THR D C 1
ATOM 3106 O O . THR D 1 48 ? 41.144 49.499 -4.655 1.00 23.07 27 THR D O 1
ATOM 3110 N N . ASP D 1 49 ? 40.923 51.213 -6.090 1.00 23.50 28 ASP D N 1
ATOM 3111 C CA . ASP D 1 49 ? 40.795 50.381 -7.282 1.00 24.32 28 ASP D CA 1
ATOM 3112 C C . ASP D 1 49 ? 41.820 50.743 -8.371 1.00 25.44 28 ASP D C 1
ATOM 3113 O O . ASP D 1 49 ? 42.640 51.649 -8.199 1.00 25.34 28 ASP D O 1
ATOM 3118 N N . PHE D 1 50 ? 41.746 50.044 -9.501 1.00 26.23 29 PHE D N 1
ATOM 3119 C CA . PHE D 1 50 ? 42.720 50.189 -10.564 1.00 26.88 29 PHE D CA 1
ATOM 3120 C C . PHE D 1 50 ? 42.824 51.612 -11.159 1.00 27.98 29 PHE D C 1
ATOM 3121 O O . PHE D 1 50 ? 43.883 51.986 -11.698 1.00 28.23 29 PHE D O 1
ATOM 3129 N N . SER D 1 51 ? 41.747 52.401 -11.051 1.00 28.00 30 SER D N 1
ATOM 3130 C CA . SER D 1 51 ? 41.741 53.765 -11.598 1.00 27.78 30 SER D CA 1
ATOM 3131 C C . SER D 1 51 ? 42.401 54.792 -10.666 1.00 27.54 30 SER D C 1
ATOM 3132 O O . SER D 1 51 ? 42.367 55.979 -10.940 1.00 28.54 30 SER D O 1
ATOM 3135 N N . GLY D 1 52 ? 42.995 54.337 -9.569 1.00 27.23 31 GLY D N 1
ATOM 3136 C CA . GLY D 1 52 ? 43.757 55.210 -8.683 1.00 26.11 31 GLY D CA 1
ATOM 3137 C C . GLY D 1 52 ? 43.005 55.745 -7.478 1.00 26.06 31 GLY D C 1
ATOM 3138 O O . GLY D 1 52 ? 43.625 56.171 -6.504 1.00 27.24 31 GLY D O 1
ATOM 3139 N N . VAL D 1 53 ? 41.675 55.739 -7.532 1.00 24.80 32 VAL D N 1
ATOM 3140 C CA . VAL D 1 53 ? 40.852 56.326 -6.478 1.00 22.92 32 VAL D CA 1
ATOM 3141 C C . VAL D 1 53 ? 40.220 55.224 -5.615 1.00 23.05 32 VAL D C 1
ATOM 3142 O O . VAL D 1 53 ? 40.387 54.032 -5.884 1.00 23.63 32 VAL D O 1
ATOM 3146 N N . VAL D 1 54 ? 39.462 55.624 -4.599 1.00 22.21 33 VAL D N 1
ATOM 3147 C CA . VAL D 1 54 ? 38.781 54.715 -3.700 1.00 20.28 33 VAL D CA 1
ATOM 3148 C C . VAL D 1 54 ? 37.652 53.989 -4.422 1.00 20.67 33 VAL D C 1
ATOM 3149 O O . VAL D 1 54 ? 36.891 54.602 -5.172 1.00 20.22 33 VAL D O 1
ATOM 3153 N N . TYR D 1 55 ? 37.551 52.671 -4.212 1.00 20.48 34 TYR D N 1
ATOM 3154 C CA . TYR D 1 55 ? 36.491 51.886 -4.851 1.00 19.95 34 TYR D CA 1
ATOM 3155 C C . TYR D 1 55 ? 35.124 52.389 -4.340 1.00 20.15 34 TYR D C 1
ATOM 3156 O O . TYR D 1 55 ? 34.979 52.708 -3.150 1.00 19.88 34 TYR D O 1
ATOM 3165 N N . HIS D 1 56 ? 34.129 52.494 -5.220 1.00 20.28 35 HIS D N 1
ATOM 3166 C CA . HIS D 1 56 ? 32.872 53.164 -4.815 1.00 20.42 35 HIS D CA 1
ATOM 3167 C C . HIS D 1 56 ? 32.190 52.460 -3.667 1.00 19.48 35 HIS D C 1
ATOM 3168 O O . HIS D 1 56 ? 31.663 53.104 -2.788 1.00 19.64 35 HIS D O 1
ATOM 3175 N N . ALA D 1 57 ? 32.247 51.137 -3.652 1.00 18.93 36 ALA D N 1
ATOM 3176 C CA . ALA D 1 57 ? 31.640 50.363 -2.553 1.00 18.17 36 ALA D CA 1
ATOM 3177 C C . ALA D 1 57 ? 32.325 50.628 -1.218 1.00 17.75 36 ALA D C 1
ATOM 3178 O O . ALA D 1 57 ? 31.676 50.571 -0.179 1.00 18.16 36 ALA D O 1
ATOM 3180 N N . ARG D 1 58 ? 33.616 50.942 -1.234 1.00 16.84 37 ARG D N 1
ATOM 3181 C CA . ARG D 1 58 ? 34.315 51.124 0.032 1.00 17.26 37 ARG D CA 1
ATOM 3182 C C . ARG D 1 58 ? 33.796 52.315 0.849 1.00 17.32 37 ARG D C 1
ATOM 3183 O O . ARG D 1 58 ? 33.843 52.260 2.069 1.00 17.39 37 ARG D O 1
ATOM 3191 N N . TYR D 1 59 ? 33.282 53.368 0.197 1.00 17.39 38 TYR D N 1
ATOM 3192 C CA . TYR D 1 59 ? 32.661 54.486 0.929 1.00 17.75 38 TYR D CA 1
ATOM 3193 C C . TYR D 1 59 ? 31.537 54.018 1.839 1.00 18.12 38 TYR D C 1
ATOM 3194 O O . TYR D 1 59 ? 31.320 54.630 2.876 1.00 18.88 38 TYR D O 1
ATOM 3203 N N . LEU D 1 60 ? 30.832 52.942 1.475 1.00 17.63 39 LEU D N 1
ATOM 3204 C CA . LEU D 1 60 ? 29.771 52.446 2.344 1.00 18.05 39 LEU D CA 1
ATOM 3205 C C . LEU D 1 60 ? 30.340 51.945 3.667 1.00 18.25 39 LEU D C 1
ATOM 3206 O O . LEU D 1 60 ? 29.699 52.071 4.713 1.00 19.47 39 LEU D O 1
ATOM 3211 N N . GLU D 1 61 ? 31.577 51.463 3.638 1.00 18.39 40 GLU D N 1
ATOM 3212 C CA . GLU D 1 61 ? 32.249 50.990 4.859 1.00 18.16 40 GLU D CA 1
ATOM 3213 C C . GLU D 1 61 ? 32.546 52.128 5.770 1.00 18.48 40 GLU D C 1
ATOM 3214 O O . GLU D 1 61 ? 32.440 52.007 6.996 1.00 18.62 40 GLU D O 1
ATOM 3220 N N . PHE D 1 62 ? 32.915 53.245 5.151 1.00 19.05 41 PHE D N 1
ATOM 3221 C CA . PHE D 1 62 ? 33.282 54.435 5.870 1.00 19.39 41 PHE D CA 1
ATOM 3222 C C . PHE D 1 62 ? 32.054 55.048 6.512 1.00 19.94 41 PHE D C 1
ATOM 3223 O O . PHE D 1 62 ? 32.105 55.415 7.695 1.00 20.31 41 PHE D O 1
ATOM 3231 N N . PHE D 1 63 ? 30.954 55.134 5.759 1.00 19.88 42 PHE D N 1
ATOM 3232 C CA . PHE D 1 63 ? 29.678 55.636 6.308 1.00 20.07 42 PHE D CA 1
ATOM 3233 C C . PHE D 1 63 ? 29.200 54.759 7.467 1.00 21.49 42 PHE D C 1
ATOM 3234 O O . PHE D 1 63 ? 28.646 55.244 8.467 1.00 21.17 42 PHE D O 1
ATOM 3242 N N . GLU D 1 64 ? 29.406 53.445 7.342 1.00 22.64 43 GLU D N 1
ATOM 3243 C CA . GLU D 1 64 ? 29.057 52.581 8.449 1.00 23.44 43 GLU D CA 1
ATOM 3244 C C . GLU D 1 64 ? 29.904 52.863 9.699 1.00 24.06 43 GLU D C 1
ATOM 3245 O O . GLU D 1 64 ? 29.398 52.779 10.806 1.00 25.00 43 GLU D O 1
ATOM 3251 N N . ARG D 1 65 ? 31.185 53.168 9.532 1.00 24.82 44 ARG D N 1
ATOM 3252 C CA . ARG D 1 65 ? 32.022 53.588 10.665 1.00 25.89 44 ARG D CA 1
ATOM 3253 C C . ARG D 1 65 ? 31.444 54.831 11.342 1.00 26.14 44 ARG D C 1
ATOM 3254 O O . ARG D 1 65 ? 31.298 54.847 12.545 1.00 26.41 44 ARG D O 1
ATOM 3262 N N . GLY D 1 66 ? 31.061 55.851 10.565 1.00 26.61 45 GLY D N 1
ATOM 3263 C CA . GLY D 1 66 ? 30.351 57.013 11.111 1.00 26.79 45 GLY D CA 1
ATOM 3264 C C . GLY D 1 66 ? 29.097 56.669 11.924 1.00 27.52 45 GLY D C 1
ATOM 3265 O O . GLY D 1 66 ? 28.896 57.183 13.043 1.00 26.97 45 GLY D O 1
ATOM 3266 N N . ARG D 1 67 ? 28.256 55.793 11.364 1.00 27.60 46 ARG D N 1
ATOM 3267 C CA . ARG D 1 67 ? 27.049 55.353 12.051 1.00 27.76 46 ARG D CA 1
ATOM 3268 C C . ARG D 1 67 ? 27.335 54.648 13.384 1.00 28.70 46 ARG D C 1
ATOM 3269 O O . ARG D 1 67 ? 26.588 54.862 14.351 1.00 28.78 46 ARG D O 1
ATOM 3277 N N . SER D 1 68 ? 28.412 53.849 13.442 1.00 29.42 47 SER D N 1
ATOM 3278 C CA . SER D 1 68 ? 28.767 53.089 14.660 1.00 30.16 47 SER D CA 1
ATOM 3279 C C . SER D 1 68 ? 29.384 53.974 15.690 1.00 30.88 47 SER D C 1
ATOM 3280 O O . SER D 1 68 ? 29.131 53.833 16.880 1.00 30.87 47 SER D O 1
ATOM 3283 N N . GLU D 1 69 ? 30.214 54.892 15.235 1.00 32.35 48 GLU D N 1
ATOM 3284 C CA . GLU D 1 69 ? 30.817 55.829 16.154 1.00 33.95 48 GLU D CA 1
ATOM 3285 C C . GLU D 1 69 ? 29.753 56.804 16.661 1.00 35.62 48 GLU D C 1
ATOM 3286 O O . GLU D 1 69 ? 29.770 57.161 17.837 1.00 35.46 48 GLU D O 1
ATOM 3292 N N . PHE D 1 70 ? 28.806 57.177 15.792 1.00 37.50 49 PHE D N 1
ATOM 3293 C CA . PHE D 1 70 ? 27.620 57.914 16.214 1.00 39.51 49 PHE D CA 1
ATOM 3294 C C . PHE D 1 70 ? 26.947 57.210 17.391 1.00 41.06 49 PHE D C 1
ATOM 3295 O O . PHE D 1 70 ? 26.756 57.818 18.451 1.00 41.23 49 PHE D O 1
ATOM 3303 N N . LEU D 1 71 ? 26.586 55.941 17.193 1.00 42.69 50 LEU D N 1
ATOM 3304 C CA . LEU D 1 71 ? 25.980 55.110 18.244 1.00 44.54 50 LEU D CA 1
ATOM 3305 C C . LEU D 1 71 ? 26.796 55.003 19.518 1.00 45.65 50 LEU D C 1
ATOM 3306 O O . LEU D 1 71 ? 26.256 55.155 20.622 1.00 46.13 50 LEU D O 1
ATOM 3311 N N . ARG D 1 72 ? 28.088 54.719 19.370 1.00 46.88 51 ARG D N 1
ATOM 3312 C CA . ARG D 1 72 ? 29.003 54.732 20.502 1.00 48.16 51 ARG D CA 1
ATOM 3313 C C . ARG D 1 72 ? 28.850 56.036 21.285 1.00 48.87 51 ARG D C 1
ATOM 3314 O O . ARG D 1 72 ? 28.612 56.008 22.491 1.00 49.33 51 ARG D O 1
ATOM 3322 N N . ASP D 1 73 ? 28.963 57.159 20.574 1.00 49.77 52 ASP D N 1
ATOM 3323 C CA . ASP D 1 73 ? 28.841 58.512 21.135 1.00 50.74 52 ASP D CA 1
ATOM 3324 C C . ASP D 1 73 ? 27.543 58.781 21.921 1.00 51.79 52 ASP D C 1
ATOM 3325 O O . ASP D 1 73 ? 27.462 59.777 22.640 1.00 52.16 52 ASP D O 1
ATOM 3330 N N . THR D 1 74 ? 26.529 57.933 21.770 1.00 52.70 53 THR D N 1
ATOM 3331 C CA . THR D 1 74 ? 25.276 58.132 22.492 1.00 54.02 53 THR D CA 1
ATOM 3332 C C . THR D 1 74 ? 25.127 57.065 23.572 1.00 55.00 53 THR D C 1
ATOM 3333 O O . THR D 1 74 ? 24.149 57.056 24.317 1.00 55.04 53 THR D O 1
ATOM 3337 N N . GLY D 1 75 ? 26.112 56.168 23.636 1.00 56.07 54 GLY D N 1
ATOM 3338 C CA . GLY D 1 75 ? 26.195 55.146 24.672 1.00 57.17 54 GLY D CA 1
ATOM 3339 C C . GLY D 1 75 ? 25.465 53.844 24.381 1.00 58.07 54 GLY D C 1
ATOM 3340 O O . GLY D 1 75 ? 24.909 53.233 25.300 1.00 58.52 54 GLY D O 1
ATOM 3341 N N . PHE D 1 76 ? 25.456 53.404 23.121 1.00 58.44 55 PHE D N 1
ATOM 3342 C CA . PHE D 1 76 ? 24.816 52.126 22.779 1.00 58.86 55 PHE D CA 1
ATOM 3343 C C . PHE D 1 76 ? 25.834 50.987 22.673 1.00 59.32 55 PHE D C 1
ATOM 3344 O O . PHE D 1 76 ? 26.860 51.114 21.988 1.00 59.62 55 PHE D O 1
ATOM 3346 N N . GLU D 1 88 ? 16.847 35.867 20.913 1.00 63.90 67 GLU D N 1
ATOM 3347 C CA . GLU D 1 88 ? 17.052 36.425 19.581 1.00 63.98 67 GLU D CA 1
ATOM 3348 C C . GLU D 1 88 ? 17.995 37.627 19.611 1.00 63.49 67 GLU D C 1
ATOM 3349 O O . GLU D 1 88 ? 17.733 38.619 20.294 1.00 63.33 67 GLU D O 1
ATOM 3355 N N . LYS D 1 89 ? 19.110 37.505 18.887 1.00 63.02 68 LYS D N 1
ATOM 3356 C CA . LYS D 1 89 ? 20.036 38.616 18.645 1.00 62.37 68 LYS D CA 1
ATOM 3357 C C . LYS D 1 89 ? 19.354 39.664 17.748 1.00 61.55 68 LYS D C 1
ATOM 3358 O O . LYS D 1 89 ? 18.499 39.325 16.909 1.00 61.61 68 LYS D O 1
ATOM 3364 N N . LEU D 1 90 ? 19.717 40.933 17.929 1.00 60.06 69 LEU D N 1
ATOM 3365 C CA . LEU D 1 90 ? 19.192 42.004 17.066 1.00 58.26 69 LEU D CA 1
ATOM 3366 C C . LEU D 1 90 ? 20.322 42.702 16.309 1.00 56.49 69 LEU D C 1
ATOM 3367 O O . LEU D 1 90 ? 21.414 42.895 16.857 1.00 56.47 69 LEU D O 1
ATOM 3372 N N . PHE D 1 91 ? 20.049 43.056 15.049 1.00 53.94 70 PHE D N 1
ATOM 3373 C CA . PHE D 1 91 ? 21.043 43.628 14.135 1.00 51.29 70 PHE D CA 1
ATOM 3374 C C . PHE D 1 91 ? 20.447 44.820 13.423 1.00 49.36 70 PHE D C 1
ATOM 3375 O O . PHE D 1 91 ? 19.272 44.798 13.079 1.00 49.47 70 PHE D O 1
ATOM 3383 N N . PHE D 1 92 ? 21.248 45.854 13.182 1.00 46.70 71 PHE D N 1
ATOM 3384 C CA . PHE D 1 92 ? 20.821 46.934 12.289 1.00 43.88 71 PHE D CA 1
ATOM 3385 C C . PHE D 1 92 ? 20.844 46.490 10.847 1.00 42.13 71 PHE D C 1
ATOM 3386 O O . PHE D 1 92 ? 21.668 45.673 10.474 1.00 42.32 71 PHE D O 1
ATOM 3394 N N . VAL D 1 93 ? 19.908 46.995 10.055 1.00 40.00 72 VAL D N 1
ATOM 3395 C CA . VAL D 1 93 ? 19.874 46.715 8.629 1.00 38.07 72 VAL D CA 1
ATOM 3396 C C . VAL D 1 93 ? 19.702 48.019 7.897 1.00 36.95 72 VAL D C 1
ATOM 3397 O O . VAL D 1 93 ? 18.938 48.888 8.333 1.00 36.72 72 VAL D O 1
ATOM 3401 N N . VAL D 1 94 ? 20.407 48.142 6.779 1.00 35.15 73 VAL D N 1
ATOM 3402 C CA . VAL D 1 94 ? 20.157 49.202 5.824 1.00 33.53 73 VAL D CA 1
ATOM 3403 C C . VAL D 1 94 ? 18.967 48.764 4.972 1.00 32.86 73 VAL D C 1
ATOM 3404 O O . VAL D 1 94 ? 18.988 47.703 4.389 1.00 33.02 73 VAL D O 1
ATOM 3408 N N . ARG D 1 95 ? 17.927 49.583 4.924 1.00 32.46 74 ARG D N 1
ATOM 3409 C CA . ARG D 1 95 ? 16.739 49.312 4.097 1.00 32.37 74 ARG D CA 1
ATOM 3410 C C . ARG D 1 95 ? 16.879 49.941 2.739 1.00 31.13 74 ARG D C 1
ATOM 3411 O O . ARG D 1 95 ? 16.539 49.350 1.724 1.00 30.12 74 ARG D O 1
ATOM 3419 N N . HIS D 1 96 ? 17.370 51.173 2.754 1.00 30.91 75 HIS D N 1
ATOM 3420 C CA . HIS D 1 96 ? 17.405 52.007 1.578 1.00 30.69 75 HIS D CA 1
ATOM 3421 C C . HIS D 1 96 ? 18.605 52.946 1.681 1.00 30.37 75 HIS D C 1
ATOM 3422 O O . HIS D 1 96 ? 18.931 53.461 2.763 1.00 30.08 75 HIS D O 1
ATOM 3429 N N . MET D 1 97 ? 19.268 53.154 0.551 1.00 29.92 76 MET D N 1
ATOM 3430 C CA . MET D 1 97 ? 20.403 54.046 0.514 1.00 29.84 76 MET D CA 1
ATOM 3431 C C . MET D 1 97 ? 20.454 54.823 -0.797 1.00 29.51 76 MET D C 1
ATOM 3432 O O . MET D 1 97 ? 20.364 54.246 -1.881 1.00 29.54 76 MET D O 1
ATOM 3437 N N . GLU D 1 98 ? 20.578 56.139 -0.679 1.00 29.24 77 GLU D N 1
ATOM 3438 C CA . GLU D 1 98 ? 20.851 56.990 -1.819 1.00 29.19 77 GLU D CA 1
ATOM 3439 C C . GLU D 1 98 ? 22.212 57.627 -1.647 1.00 28.10 77 GLU D C 1
ATOM 3440 O O . GLU D 1 98 ? 22.477 58.246 -0.626 1.00 28.23 77 GLU D O 1
ATOM 3446 N N . ILE D 1 99 ? 23.088 57.455 -2.621 1.00 27.57 78 ILE D N 1
ATOM 3447 C CA . ILE D 1 99 ? 24.443 57.993 -2.498 1.00 27.55 78 ILE D CA 1
ATOM 3448 C C . ILE D 1 99 ? 24.783 58.907 -3.662 1.00 27.71 78 ILE D C 1
ATOM 3449 O O . ILE D 1 99 ? 24.428 58.626 -4.819 1.00 27.48 78 ILE D O 1
ATOM 3454 N N . ASN D 1 100 ? 25.481 59.993 -3.353 1.00 28.07 79 ASN D N 1
ATOM 3455 C CA . ASN D 1 100 ? 26.011 60.873 -4.387 1.00 29.54 79 ASN D CA 1
ATOM 3456 C C . ASN D 1 100 ? 27.527 60.919 -4.348 1.00 29.07 79 ASN D C 1
ATOM 3457 O O . ASN D 1 100 ? 28.134 61.351 -3.343 1.00 28.91 79 ASN D O 1
ATOM 3462 N N . PHE D 1 101 ? 28.123 60.440 -5.432 1.00 28.65 80 PHE D N 1
ATOM 3463 C CA . PHE D 1 101 ? 29.576 60.371 -5.559 1.00 28.77 80 PHE D CA 1
ATOM 3464 C C . PHE D 1 101 ? 30.052 61.569 -6.353 1.00 28.89 80 PHE D C 1
ATOM 3465 O O . PHE D 1 101 ? 30.002 61.582 -7.584 1.00 29.68 80 PHE D O 1
ATOM 3473 N N . SER D 1 102 ? 30.535 62.557 -5.639 1.00 28.68 81 SER D N 1
ATOM 3474 C CA . SER D 1 102 ? 30.798 63.849 -6.212 1.00 29.74 81 SER D CA 1
ATOM 3475 C C . SER D 1 102 ? 32.305 64.081 -6.565 1.00 29.95 81 SER D C 1
ATOM 3476 O O . SER D 1 102 ? 32.619 64.310 -7.734 1.00 29.80 81 SER D O 1
ATOM 3479 N N . ARG D 1 103 ? 33.218 63.975 -5.591 1.00 29.99 82 ARG D N 1
ATOM 3480 C CA . ARG D 1 103 ? 34.680 64.035 -5.858 1.00 30.86 82 ARG D CA 1
ATOM 3481 C C . ARG D 1 103 ? 35.414 62.822 -5.277 1.00 30.94 82 ARG D C 1
ATOM 3482 O O . ARG D 1 103 ? 35.071 62.375 -4.176 1.00 31.47 82 ARG D O 1
ATOM 3490 N N . PRO D 1 104 ? 36.455 62.304 -5.970 1.00 31.13 83 PRO D N 1
ATOM 3491 C CA . PRO D 1 104 ? 37.168 61.105 -5.430 1.00 30.80 83 PRO D CA 1
ATOM 3492 C C . PRO D 1 104 ? 38.092 61.349 -4.232 1.00 30.64 83 PRO D C 1
ATOM 3493 O O . PRO D 1 104 ? 38.747 62.385 -4.162 1.00 30.06 83 PRO D O 1
ATOM 3497 N N . ALA D 1 105 ? 38.120 60.383 -3.303 1.00 31.11 84 ALA D N 1
ATOM 3498 C CA . ALA D 1 105 ? 39.186 60.231 -2.291 1.00 31.02 84 ALA D CA 1
ATOM 3499 C C . ALA D 1 105 ? 40.388 59.462 -2.875 1.00 31.43 84 ALA D C 1
ATOM 3500 O O . ALA D 1 105 ? 40.216 58.602 -3.765 1.00 31.12 84 ALA D O 1
ATOM 3502 N N . GLN D 1 106 ? 41.588 59.796 -2.381 1.00 31.56 85 GLN D N 1
ATOM 3503 C CA . GLN D 1 106 ? 42.846 59.169 -2.799 1.00 31.76 85 GLN D CA 1
ATOM 3504 C C . GLN D 1 106 ? 43.479 58.492 -1.580 1.00 31.07 85 GLN D C 1
ATOM 3505 O O . GLN D 1 106 ? 43.080 58.738 -0.436 1.00 30.73 85 GLN D O 1
ATOM 3511 N N . ILE D 1 107 ? 44.491 57.668 -1.846 1.00 30.07 86 ILE D N 1
ATOM 3512 C CA . ILE D 1 107 ? 45.210 56.928 -0.830 1.00 29.46 86 ILE D CA 1
ATOM 3513 C C . ILE D 1 107 ? 45.998 57.875 0.089 1.00 29.36 86 ILE D C 1
ATOM 3514 O O . ILE D 1 107 ? 46.647 58.814 -0.379 1.00 29.73 86 ILE D O 1
ATOM 3519 N N . ASP D 1 108 ? 45.920 57.629 1.394 1.00 28.56 87 ASP D N 1
ATOM 3520 C CA . ASP D 1 108 ? 46.578 58.471 2.409 1.00 28.43 87 ASP D CA 1
ATOM 3521 C C . ASP D 1 108 ? 45.731 59.667 2.864 1.00 27.54 87 ASP D C 1
ATOM 3522 O O . ASP D 1 108 ? 46.059 60.284 3.874 1.00 27.10 87 ASP D O 1
ATOM 3527 N N . ASN D 1 109 ? 44.650 59.989 2.148 1.00 26.94 88 ASN D N 1
ATOM 3528 C CA . ASN D 1 109 ? 43.756 61.041 2.627 1.00 26.50 88 ASN D CA 1
ATOM 3529 C C . ASN D 1 109 ? 43.273 60.625 3.967 1.00 26.53 88 ASN D C 1
ATOM 3530 O O . ASN D 1 109 ? 42.910 59.455 4.157 1.00 25.94 88 ASN D O 1
ATOM 3535 N N . LEU D 1 110 ? 43.296 61.579 4.897 1.00 27.11 89 LEU D N 1
ATOM 3536 C CA . LEU D 1 110 ? 42.539 61.468 6.137 1.00 27.33 89 LEU D CA 1
ATOM 3537 C C . LEU D 1 110 ? 41.124 62.000 5.912 1.00 27.22 89 LEU D C 1
ATOM 3538 O O . LEU D 1 110 ? 40.887 63.220 5.854 1.00 27.30 89 LEU D O 1
ATOM 3543 N N . LEU D 1 111 ? 40.182 61.084 5.789 1.00 26.48 90 LEU D N 1
ATOM 3544 C CA . LEU D 1 111 ? 38.795 61.466 5.541 1.00 25.96 90 LEU D CA 1
ATOM 3545 C C . LEU D 1 111 ? 38.063 61.863 6.821 1.00 25.50 90 LEU D C 1
ATOM 3546 O O . LEU D 1 111 ? 38.372 61.352 7.892 1.00 25.40 90 LEU D O 1
ATOM 3551 N N . THR D 1 112 ? 37.098 62.780 6.699 1.00 25.34 91 THR D N 1
ATOM 3552 C CA . THR D 1 112 ? 36.200 63.163 7.817 1.00 24.98 91 THR D CA 1
ATOM 3553 C C . THR D 1 112 ? 34.798 62.679 7.487 1.00 24.90 91 THR D C 1
ATOM 3554 O O . THR D 1 112 ? 34.284 62.965 6.411 1.00 24.73 91 THR D O 1
ATOM 3558 N N . ILE D 1 113 ? 34.202 61.938 8.409 1.00 24.73 92 ILE D N 1
ATOM 3559 C CA . ILE D 1 113 ? 32.891 61.354 8.213 1.00 24.75 92 ILE D CA 1
ATOM 3560 C C . ILE D 1 113 ? 31.891 62.052 9.123 1.00 25.71 92 ILE D C 1
ATOM 3561 O O . ILE D 1 113 ? 32.055 62.038 10.357 1.00 25.88 92 ILE D O 1
ATOM 3566 N N . LYS D 1 114 ? 30.874 62.680 8.523 1.00 26.70 93 LYS D N 1
ATOM 3567 C CA . LYS D 1 114 ? 29.860 63.455 9.285 1.00 27.82 93 LYS D CA 1
ATOM 3568 C C . LYS D 1 114 ? 28.507 62.775 9.269 1.00 28.52 93 LYS D C 1
ATOM 3569 O O . LYS D 1 114 ? 27.903 62.566 8.208 1.00 28.21 93 LYS D O 1
ATOM 3575 N N . THR D 1 115 ? 28.022 62.453 10.456 1.00 29.88 94 THR D N 1
ATOM 3576 C CA . THR D 1 115 ? 26.816 61.657 10.592 1.00 31.22 94 THR D CA 1
ATOM 3577 C C . THR D 1 115 ? 25.839 62.302 11.575 1.00 32.37 94 THR D C 1
ATOM 3578 O O . THR D 1 115 ? 26.233 62.762 12.647 1.00 32.45 94 THR D O 1
ATOM 3582 N N . ARG D 1 116 ? 24.569 62.358 11.183 1.00 34.14 95 ARG D N 1
ATOM 3583 C CA . ARG D 1 116 ? 23.476 62.760 12.084 1.00 35.79 95 ARG D CA 1
ATOM 3584 C C . ARG D 1 116 ? 22.151 62.084 11.702 1.00 36.93 95 ARG D C 1
ATOM 3585 O O . ARG D 1 116 ? 21.941 61.695 10.538 1.00 37.36 95 ARG D O 1
ATOM 3593 N N . ILE D 1 117 ? 21.278 61.926 12.698 1.00 38.57 96 ILE D N 1
ATOM 3594 C CA . ILE D 1 117 ? 19.945 61.370 12.491 1.00 39.93 96 ILE D CA 1
ATOM 3595 C C . ILE D 1 117 ? 19.038 62.454 11.951 1.00 41.22 96 ILE D C 1
ATOM 3596 O O . ILE D 1 117 ? 18.810 63.456 12.619 1.00 41.52 96 ILE D O 1
ATOM 3601 N N . SER D 1 118 ? 18.547 62.254 10.732 1.00 42.84 97 SER D N 1
ATOM 3602 C CA . SER D 1 118 ? 17.730 63.251 10.062 1.00 44.76 97 SER D CA 1
ATOM 3603 C C . SER D 1 118 ? 16.233 63.107 10.363 1.00 46.79 97 SER D C 1
ATOM 3604 O O . SER D 1 118 ? 15.509 64.101 10.367 1.00 47.30 97 SER D O 1
ATOM 3607 N N . ARG D 1 119 ? 15.771 61.881 10.600 1.00 49.03 98 ARG D N 1
ATOM 3608 C CA . ARG D 1 119 ? 14.376 61.642 10.978 1.00 51.54 98 ARG D CA 1
ATOM 3609 C C . ARG D 1 119 ? 14.214 60.336 11.758 1.00 52.86 98 ARG D C 1
ATOM 3610 O O . ARG D 1 119 ? 14.769 59.307 11.374 1.00 53.18 98 ARG D O 1
ATOM 3618 N N . LEU D 1 120 ? 13.453 60.396 12.851 1.00 54.36 99 LEU D N 1
ATOM 3619 C CA . LEU D 1 120 ? 13.072 59.214 13.634 1.00 55.65 99 LEU D CA 1
ATOM 3620 C C . LEU D 1 120 ? 11.642 58.768 13.270 1.00 56.06 99 LEU D C 1
ATOM 3621 O O . LEU D 1 120 ? 10.781 59.603 12.949 1.00 56.41 99 LEU D O 1
ATOM 3626 N N . GLN D 1 121 ? 11.392 57.459 13.309 1.00 56.35 100 GLN D N 1
ATOM 3627 C CA . GLN D 1 121 ? 10.036 56.919 13.082 1.00 56.87 100 GLN D CA 1
ATOM 3628 C C . GLN D 1 121 ? 9.792 55.556 13.778 1.00 57.21 100 GLN D C 1
ATOM 3629 O O . GLN D 1 121 ? 9.205 54.637 13.176 1.00 57.52 100 GLN D O 1
ATOM 3631 N N . GLY D 1 122 ? 10.259 55.434 15.031 1.00 57.19 101 GLY D N 1
ATOM 3632 C CA . GLY D 1 122 ? 9.888 54.326 15.940 1.00 56.88 101 GLY D CA 1
ATOM 3633 C C . GLY D 1 122 ? 10.324 52.909 15.577 1.00 56.77 101 GLY D C 1
ATOM 3634 O O . GLY D 1 122 ? 10.880 52.176 16.421 1.00 57.08 101 GLY D O 1
ATOM 3635 N N . ALA D 1 123 ? 10.042 52.511 14.335 1.00 56.17 102 ALA D N 1
ATOM 3636 C CA . ALA D 1 123 ? 10.501 51.224 13.777 1.00 55.40 102 ALA D CA 1
ATOM 3637 C C . ALA D 1 123 ? 11.791 51.372 12.944 1.00 54.62 102 ALA D C 1
ATOM 3638 O O . ALA D 1 123 ? 12.494 50.386 12.691 1.00 54.66 102 ALA D O 1
ATOM 3640 N N . ARG D 1 124 ? 12.082 52.597 12.504 1.00 53.26 103 ARG D N 1
ATOM 3641 C CA . ARG D 1 124 ? 13.340 52.890 11.816 1.00 51.91 103 ARG D CA 1
ATOM 3642 C C . ARG D 1 124 ? 13.864 54.304 12.086 1.00 50.40 103 ARG D C 1
ATOM 3643 O O . ARG D 1 124 ? 13.207 55.112 12.760 1.00 50.44 103 ARG D O 1
ATOM 3651 N N . PHE D 1 125 ? 15.067 54.575 11.575 1.00 47.82 104 PHE D N 1
ATOM 3652 C CA . PHE D 1 125 ? 15.625 55.913 11.593 1.00 45.18 104 PHE D CA 1
ATOM 3653 C C . PHE D 1 125 ? 16.380 56.209 10.298 1.00 43.79 104 PHE D C 1
ATOM 3654 O O . PHE D 1 125 ? 16.675 55.302 9.513 1.00 43.31 104 PHE D O 1
ATOM 3662 N N . PHE D 1 126 ? 16.629 57.498 10.078 1.00 41.60 105 PHE D N 1
ATOM 3663 C CA . PHE D 1 126 ? 17.256 58.002 8.878 1.00 39.47 105 PHE D CA 1
ATOM 3664 C C . PHE D 1 126 ? 18.473 58.793 9.265 1.00 37.98 105 PHE D C 1
ATOM 3665 O O . PHE D 1 126 ? 18.458 59.566 10.220 1.00 37.43 105 PHE D O 1
ATOM 3673 N N . MET D 1 127 ? 19.535 58.579 8.513 1.00 36.35 106 MET D N 1
ATOM 3674 C CA . MET D 1 127 ? 20.774 59.270 8.748 1.00 35.40 106 MET D CA 1
ATOM 3675 C C . MET D 1 127 ? 21.195 59.986 7.486 1.00 34.20 106 MET D C 1
ATOM 3676 O O . MET D 1 127 ? 21.125 59.416 6.407 1.00 34.28 106 MET D O 1
ATOM 3681 N N . GLU D 1 128 ? 21.605 61.238 7.592 1.00 32.80 107 GLU D N 1
ATOM 3682 C CA . GLU D 1 128 ? 22.280 61.828 6.438 1.00 32.28 107 GLU D CA 1
ATOM 3683 C C . GLU D 1 128 ? 23.769 61.836 6.736 1.00 30.52 107 GLU D C 1
ATOM 3684 O O . GLU D 1 128 ? 24.195 62.080 7.882 1.00 30.45 107 GLU D O 1
ATOM 3690 N N . GLN D 1 129 ? 24.560 61.515 5.729 1.00 28.48 108 GLN D N 1
ATOM 3691 C CA . GLN D 1 129 ? 25.984 61.384 5.958 1.00 26.69 108 GLN D CA 1
ATOM 3692 C C . GLN D 1 129 ? 26.765 62.073 4.872 1.00 26.15 108 GLN D C 1
ATOM 3693 O O . GLN D 1 129 ? 26.299 62.192 3.735 1.00 24.95 108 GLN D O 1
ATOM 3699 N N . TYR D 1 130 ? 27.950 62.548 5.246 1.00 26.23 109 TYR D N 1
ATOM 3700 C CA . TYR D 1 130 ? 28.872 63.165 4.301 1.00 26.46 109 TYR D CA 1
ATOM 3701 C C . TYR D 1 130 ? 30.287 62.702 4.592 1.00 26.30 109 TYR D C 1
ATOM 3702 O O . TYR D 1 130 ? 30.664 62.455 5.745 1.00 26.64 109 TYR D O 1
ATOM 3711 N N . ILE D 1 131 ? 31.073 62.594 3.536 1.00 25.56 110 ILE D N 1
ATOM 3712 C CA . ILE D 1 131 ? 32.469 62.272 3.674 1.00 24.34 110 ILE D CA 1
ATOM 3713 C C . ILE D 1 131 ? 33.260 63.392 3.023 1.00 24.80 110 ILE D C 1
ATOM 3714 O O . ILE D 1 131 ? 33.060 63.701 1.821 1.00 23.87 110 ILE D O 1
ATOM 3719 N N . LEU D 1 132 ? 34.144 63.997 3.815 1.00 25.20 111 LEU D N 1
ATOM 3720 C CA . LEU D 1 132 ? 34.949 65.124 3.339 1.00 27.33 111 LEU D CA 1
ATOM 3721 C C . LEU D 1 132 ? 36.453 64.825 3.465 1.00 28.43 111 LEU D C 1
ATOM 3722 O O . LEU D 1 132 ? 36.859 64.103 4.382 1.00 29.92 111 LEU D O 1
ATOM 3727 N N . HIS D 1 133 ? 37.260 65.364 2.545 1.00 28.67 112 HIS D N 1
ATOM 3728 C CA . HIS D 1 133 ? 38.699 65.476 2.722 1.00 29.01 112 HIS D CA 1
ATOM 3729 C C . HIS D 1 133 ? 39.043 66.934 3.071 1.00 30.61 112 HIS D C 1
ATOM 3730 O O . HIS D 1 133 ? 39.123 67.809 2.188 1.00 29.94 112 HIS D O 1
ATOM 3737 N N . GLY D 1 134 ? 39.262 67.187 4.364 1.00 31.99 113 GLY D N 1
ATOM 3738 C CA . GLY D 1 134 ? 39.342 68.560 4.875 1.00 33.37 113 GLY D CA 1
ATOM 3739 C C . GLY D 1 134 ? 38.039 69.326 4.613 1.00 34.45 113 GLY D C 1
ATOM 3740 O O . GLY D 1 134 ? 37.001 69.036 5.221 1.00 34.78 113 GLY D O 1
ATOM 3741 N N . GLU D 1 135 ? 38.093 70.292 3.699 1.00 34.63 114 GLU D N 1
ATOM 3742 C CA . GLU D 1 135 ? 36.961 71.170 3.409 1.00 35.20 114 GLU D CA 1
ATOM 3743 C C . GLU D 1 135 ? 36.239 70.707 2.162 1.00 34.37 114 GLU D C 1
ATOM 3744 O O . GLU D 1 135 ? 35.068 71.052 1.977 1.00 34.58 114 GLU D O 1
ATOM 3750 N N . SER D 1 136 ? 36.950 69.974 1.297 1.00 32.85 115 SER D N 1
ATOM 3751 C CA . SER D 1 136 ? 36.379 69.396 0.080 1.00 31.81 115 SER D CA 1
ATOM 3752 C C . SER D 1 136 ? 35.330 68.269 0.297 1.00 31.10 115 SER D C 1
ATOM 3753 O O . SER D 1 136 ? 35.546 67.322 1.077 1.00 31.38 115 SER D O 1
ATOM 3756 N N . MET D 1 137 ? 34.208 68.364 -0.418 1.00 29.44 116 MET D N 1
ATOM 3757 C CA . MET D 1 137 ? 33.087 67.418 -0.249 1.00 28.18 116 MET D CA 1
ATOM 3758 C C . MET D 1 137 ? 33.205 66.232 -1.220 1.00 26.73 116 MET D C 1
ATOM 3759 O O . MET D 1 137 ? 33.283 66.413 -2.429 1.00 26.64 116 MET D O 1
ATOM 3764 N N . LEU D 1 138 ? 33.195 65.015 -0.694 1.00 25.35 117 LEU D N 1
ATOM 3765 C CA . LEU D 1 138 ? 33.470 63.857 -1.554 1.00 23.84 117 LEU D CA 1
ATOM 3766 C C . LEU D 1 138 ? 32.220 63.063 -1.897 1.00 22.78 117 LEU D C 1
ATOM 3767 O O . LEU D 1 138 ? 31.943 62.830 -3.061 1.00 22.59 117 LEU D O 1
ATOM 3772 N N . VAL D 1 139 ? 31.458 62.691 -0.878 1.00 21.99 118 VAL D N 1
ATOM 3773 C CA . VAL D 1 139 ? 30.371 61.736 -1.017 1.00 21.59 118 VAL D CA 1
ATOM 3774 C C . VAL D 1 139 ? 29.287 62.028 0.040 1.00 21.87 118 VAL D C 1
ATOM 3775 O O . VAL D 1 139 ? 29.577 62.275 1.217 1.00 21.41 118 VAL D O 1
ATOM 3779 N N . THR D 1 140 ? 28.036 61.993 -0.402 1.00 22.48 119 THR D N 1
ATOM 3780 C CA . THR D 1 140 ? 26.908 62.295 0.455 1.00 23.12 119 THR D CA 1
ATOM 3781 C C . THR D 1 140 ? 25.990 61.060 0.450 1.00 23.92 119 THR D C 1
ATOM 3782 O O . THR D 1 140 ? 25.830 60.417 -0.592 1.00 23.50 119 THR D O 1
ATOM 3786 N N . ALA D 1 141 ? 25.348 60.761 1.579 1.00 24.58 120 ALA D N 1
ATOM 3787 C CA . ALA D 1 141 ? 24.378 59.678 1.602 1.00 25.78 120 ALA D CA 1
ATOM 3788 C C . ALA D 1 141 ? 23.182 60.017 2.451 1.00 27.03 120 ALA D C 1
ATOM 3789 O O . ALA D 1 141 ? 23.321 60.696 3.483 1.00 27.43 120 ALA D O 1
ATOM 3791 N N . LYS D 1 142 ? 22.016 59.523 2.027 1.00 27.99 121 LYS D N 1
ATOM 3792 C CA . LYS D 1 142 ? 20.854 59.404 2.907 1.00 29.45 121 LYS D CA 1
ATOM 3793 C C . LYS D 1 142 ? 20.608 57.909 3.123 1.00 29.42 121 LYS D C 1
ATOM 3794 O O . LYS D 1 142 ? 20.435 57.163 2.160 1.00 29.52 121 LYS D O 1
ATOM 3800 N N . VAL D 1 143 ? 20.573 57.468 4.375 1.00 29.83 122 VAL D N 1
ATOM 3801 C CA . VAL D 1 143 ? 20.306 56.066 4.660 1.00 29.92 122 VAL D CA 1
ATOM 3802 C C . VAL D 1 143 ? 19.170 55.843 5.660 1.00 30.86 122 VAL D C 1
ATOM 3803 O O . VAL D 1 143 ? 19.068 56.524 6.685 1.00 30.59 122 VAL D O 1
ATOM 3807 N N . GLU D 1 144 ? 18.324 54.878 5.327 1.00 32.01 123 GLU D N 1
ATOM 3808 C CA . GLU D 1 144 ? 17.226 54.426 6.170 1.00 33.75 123 GLU D CA 1
ATOM 3809 C C . GLU D 1 144 ? 17.637 53.113 6.817 1.00 35.06 123 GLU D C 1
ATOM 3810 O O . GLU D 1 144 ? 18.064 52.177 6.127 1.00 35.09 123 GLU D O 1
ATOM 3816 N N . ILE D 1 145 ? 17.469 53.046 8.133 1.00 37.37 124 ILE D N 1
ATOM 3817 C CA . ILE D 1 145 ? 17.976 51.946 8.952 1.00 40.12 124 ILE D CA 1
ATOM 3818 C C . ILE D 1 145 ? 16.881 51.335 9.822 1.00 41.71 124 ILE D C 1
ATOM 3819 O O . ILE D 1 145 ? 16.273 52.050 10.615 1.00 42.68 124 ILE D O 1
ATOM 3824 N N . ALA D 1 146 ? 16.645 50.024 9.689 1.00 44.02 125 ALA D N 1
ATOM 3825 C CA . ALA D 1 146 ? 15.740 49.276 10.595 1.00 45.67 125 ALA D CA 1
ATOM 3826 C C . ALA D 1 146 ? 16.494 48.350 11.560 1.00 47.58 125 ALA D C 1
ATOM 3827 O O . ALA D 1 146 ? 17.708 48.164 11.436 1.00 47.74 125 ALA D O 1
ATOM 3829 N N . LEU D 1 147 ? 15.767 47.801 12.536 1.00 50.14 126 LEU D N 1
ATOM 3830 C CA . LEU D 1 147 ? 16.286 46.771 13.442 1.00 52.73 126 LEU D CA 1
ATOM 3831 C C . LEU D 1 147 ? 15.463 45.491 13.303 1.00 54.55 126 LEU D C 1
ATOM 3832 O O . LEU D 1 147 ? 14.234 45.532 13.340 1.00 55.25 126 LEU D O 1
ATOM 3837 N N . ILE D 1 148 ? 16.143 44.364 13.111 1.00 56.84 127 ILE D N 1
ATOM 3838 C CA . ILE D 1 148 ? 15.486 43.063 12.952 1.00 58.96 127 ILE D CA 1
ATOM 3839 C C . ILE D 1 148 ? 16.143 42.007 13.846 1.00 60.57 127 ILE D C 1
ATOM 3840 O O . ILE D 1 148 ? 17.191 42.260 14.433 1.00 60.84 127 ILE D O 1
ATOM 3845 N N . ASN D 1 149 ? 15.527 40.835 13.968 1.00 62.58 128 ASN D N 1
ATOM 3846 C CA . ASN D 1 149 ? 16.209 39.712 14.622 1.00 64.69 128 ASN D CA 1
ATOM 3847 C C . ASN D 1 149 ? 16.641 38.631 13.611 1.00 65.77 128 ASN D C 1
ATOM 3848 O O . ASN D 1 149 ? 16.415 38.787 12.406 1.00 65.78 128 ASN D O 1
ATOM 3853 N N . GLU D 1 150 ? 17.243 37.552 14.119 1.00 67.28 129 GLU D N 1
ATOM 3854 C CA . GLU D 1 150 ? 17.846 36.464 13.311 1.00 68.90 129 GLU D CA 1
ATOM 3855 C C . GLU D 1 150 ? 16.975 35.838 12.208 1.00 69.91 129 GLU D C 1
ATOM 3856 O O . GLU D 1 150 ? 17.500 35.400 11.183 1.00 70.02 129 GLU D O 1
ATOM 3858 N N . GLU D 1 151 ? 15.661 35.782 12.423 1.00 71.28 130 GLU D N 1
ATOM 3859 C CA . GLU D 1 151 ? 14.734 35.201 11.440 1.00 72.47 130 GLU D CA 1
ATOM 3860 C C . GLU D 1 151 ? 14.405 36.169 10.287 1.00 73.22 130 GLU D C 1
ATOM 3861 O O . GLU D 1 151 ? 14.230 35.736 9.141 1.00 73.50 130 GLU D O 1
ATOM 3863 N N . GLY D 1 152 ? 14.330 37.466 10.596 1.00 73.95 131 GLY D N 1
ATOM 3864 C CA . GLY D 1 152 ? 14.089 38.502 9.585 1.00 74.83 131 GLY D CA 1
ATOM 3865 C C . GLY D 1 152 ? 12.915 39.434 9.859 1.00 75.52 131 GLY D C 1
ATOM 3866 O O . GLY D 1 152 ? 12.588 40.291 9.025 1.00 75.52 131 GLY D O 1
ATOM 3867 N N . LYS D 1 153 ? 12.280 39.274 11.021 1.00 76.00 132 LYS D N 1
ATOM 3868 C CA . LYS D 1 153 ? 11.165 40.135 11.411 1.00 76.47 132 LYS D CA 1
ATOM 3869 C C . LYS D 1 153 ? 11.671 41.382 12.135 1.00 76.83 132 LYS D C 1
ATOM 3870 O O . LYS D 1 153 ? 12.597 41.298 12.951 1.00 76.55 132 LYS D O 1
ATOM 3872 N N . PRO D 1 154 ? 11.073 42.548 11.817 1.00 77.47 133 PRO D N 1
ATOM 3873 C CA . PRO D 1 154 ? 11.427 43.834 12.433 1.00 78.02 133 PRO D CA 1
ATOM 3874 C C . PRO D 1 154 ? 11.120 43.894 13.933 1.00 78.60 133 PRO D C 1
ATOM 3875 O O . PRO D 1 154 ? 10.380 43.051 14.442 1.00 78.63 133 PRO D O 1
ATOM 3879 N N . ARG D 1 155 ? 11.698 44.888 14.616 1.00 79.26 134 ARG D N 1
ATOM 3880 C CA . ARG D 1 155 ? 11.511 45.116 16.059 1.00 79.90 134 ARG D CA 1
ATOM 3881 C C . ARG D 1 155 ? 11.477 46.616 16.412 1.00 80.17 134 ARG D C 1
ATOM 3882 O O . ARG D 1 155 ? 11.306 47.459 15.531 1.00 80.22 134 ARG D O 1
ATOM 3890 N N . ARG D 1 156 ? 11.645 46.938 17.697 1.00 80.56 135 ARG D N 1
ATOM 3891 C CA . ARG D 1 156 ? 11.612 48.327 18.180 1.00 80.95 135 ARG D CA 1
ATOM 3892 C C . ARG D 1 156 ? 12.976 48.849 18.673 1.00 81.25 135 ARG D C 1
ATOM 3893 O O . ARG D 1 156 ? 13.879 48.066 18.964 1.00 81.41 135 ARG D O 1
ATOM 3895 N N . LEU D 1 157 ? 13.101 50.173 18.779 1.00 81.58 136 LEU D N 1
ATOM 3896 C CA . LEU D 1 157 ? 14.334 50.841 19.225 1.00 81.85 136 LEU D CA 1
ATOM 3897 C C . LEU D 1 157 ? 14.462 50.847 20.770 1.00 82.28 136 LEU D C 1
ATOM 3898 O O . LEU D 1 157 ? 13.718 50.125 21.437 1.00 82.41 136 LEU D O 1
ATOM 3903 N N . PRO D 1 158 ? 15.413 51.633 21.347 1.00 82.59 137 PRO D N 1
ATOM 3904 C CA . PRO D 1 158 ? 15.531 51.712 22.821 1.00 82.69 137 PRO D CA 1
ATOM 3905 C C . PRO D 1 158 ? 14.273 52.232 23.524 1.00 82.75 137 PRO D C 1
ATOM 3906 O O . PRO D 1 158 ? 13.984 51.826 24.653 1.00 82.49 137 PRO D O 1
#